Protein 5AP8 (pdb70)

Solvent-accessible surface area: 23012 Å² total; per-residue (Å²): 74,48,8,31,3,25,40,215,8,128,31,3,51,87,72,200,55,10,95,95,16,210,72,4,78,6,0,0,14,6,46,71,12,168,85,0,0,8,48,70,3,9,81,42,0,107,180,72,0,0,0,10,20,27,53,46,111,99,101,22,52,91,88,66,5,129,130,33,182,32,82,40,34,44,25,1,9,0,56,0,2,0,76,13,31,127,36,84,32,54,41,36,15,17,2,0,13,3,0,0,0,10,4,0,0,55,15,39,119,75,0,76,65,10,1,89,30,7,110,23,0,67,45,0,14,88,68,4,101,134,39,0,63,29,0,53,72,81,61,35,125,78,0,88,67,52,11,68,79,72,145,84,64,8,30,0,11,22,161,72,207,49,12,0,50,20,0,46,147,73,196,37,10,104,57,18,182,80,9,67,5,0,0,14,8,90,93,12,172,60,2,0,0,39,113,1,61,77,32,1,152,161,72,0,0,0,10,10,37,94,138,55,104,72,88,8,146,130,26,179,31,82,39,26,46,25,1,0,0,41,0,3,0,26,8,44,73,37,68,10,70,105,34,6,6,0,0,13,0,0,0,0,2,0,0,1,59,24,26,135,44,0,72,134,13,3,103,66,19,187,29,0,88,37,0,15,115,69,1,92,146,14,0,65,28,0,56,77,72,56,32,139,65,0,80,66,38,11,93,116,30,32,48,145,60,12,24,72,80,107,9,32,0,28,105,76,102,62,6,41,183,92,191,52,8,113,90,19,207,90,2,66,8,0,0,10,6,57,83,8,140,65,1,1,1,42,118,1,72,72,34,0,176,145,59,0,0,0,6,24,28,42,64,80,146,107,27,19,79,62,62,8,56,154,29,154,29,83,37,23,46,24,1,0,1,23,0,3,9,94,140,54,120,20,25,2,72,58,14,34,20,12,0,12,2,0,0,0,9,0,0,5,54,62,37,118,80,0,69,120,13,1,104,55,35,192,65,0,90,38,0,14,110,68,1,78,131,20,0,72,30,0,60,62,74,55,27,108,59,0,85,88,40,14,121,90,34,38,43,127,42,15,19,67

Structure (mmCIF, N/CA/C/O backbone):
data_5AP8
#
_entry.id   5AP8
#
_cell.length_a   49.590
_cell.length_b   62.486
_cell.length_c   196.640
_cell.angle_alpha   90.00
_cell.angle_beta   90.00
_cell.angle_gamma   90.00
#
_symmetry.space_group_name_H-M   'P 21 21 21'
#
loop_
_entity.id
_entity.type
_entity.pdbx_description
1 polymer TSR3
2 water water
#
loop_
_atom_site.group_PDB
_atom_site.id
_atom_site.type_symbol
_atom_site.label_atom_id
_atom_site.label_alt_id
_atom_site.label_comp_id
_atom_site.label_asym_id
_atom_site.label_entity_id
_atom_site.label_seq_id
_atom_site.pdbx_PDB_ins_code
_atom_site.Cartn_x
_atom_site.Cartn_y
_atom_site.Cartn_z
_atom_site.occupancy
_atom_site.B_iso_or_equiv
_atom_site.auth_seq_id
_atom_site.auth_comp_id
_atom_site.auth_asym_id
_atom_site.auth_atom_id
_atom_site.pdbx_PDB_model_num
ATOM 1 N N . MET A 1 1 ? 32.414 1.897 -5.706 1.00 87.35 1 MET A N 1
ATOM 2 C CA . MET A 1 1 ? 32.589 1.214 -4.430 1.00 85.64 1 MET A CA 1
ATOM 3 C C . MET A 1 1 ? 33.074 -0.208 -4.662 1.00 84.30 1 MET A C 1
ATOM 4 O O . MET A 1 1 ? 33.100 -0.682 -5.798 1.00 86.39 1 MET A O 1
ATOM 9 N N . LYS A 1 2 ? 33.458 -0.886 -3.586 1.00 81.52 2 LYS A N 1
ATOM 10 C CA . LYS A 1 2 ? 33.890 -2.274 -3.681 1.00 79.01 2 LYS A CA 1
ATOM 11 C C . LYS A 1 2 ? 32.680 -3.198 -3.794 1.00 74.78 2 LYS A C 1
ATOM 12 O O . LYS A 1 2 ? 31.660 -2.978 -3.141 1.00 74.11 2 LYS A O 1
ATOM 14 N N . VAL A 1 3 ? 32.789 -4.222 -4.637 1.00 72.25 3 VAL A N 1
ATOM 15 C CA . VAL A 1 3 ? 31.698 -5.178 -4.832 1.00 70.10 3 VAL A CA 1
ATOM 16 C C . VAL A 1 3 ? 32.193 -6.616 -4.682 1.00 69.78 3 VAL A C 1
ATOM 17 O O . VAL A 1 3 ? 33.193 -7.003 -5.282 1.00 69.97 3 VAL A O 1
ATOM 21 N N . TYR A 1 4 ? 31.494 -7.400 -3.869 1.00 69.81 4 TYR A N 1
ATOM 22 C CA . TYR A 1 4 ? 31.876 -8.787 -3.626 1.00 69.89 4 TYR A CA 1
ATOM 23 C C . TYR A 1 4 ? 30.784 -9.738 -4.083 1.00 69.19 4 TYR A C 1
ATOM 24 O O . TYR A 1 4 ? 29.606 -9.379 -4.092 1.00 67.35 4 TYR A O 1
ATOM 33 N N . ILE A 1 5 ? 31.180 -10.952 -4.456 1.00 70.25 5 ILE A N 1
ATOM 34 C CA . ILE A 1 5 ? 30.236 -11.943 -4.954 1.00 70.32 5 ILE A CA 1
ATOM 35 C C . ILE A 1 5 ? 30.455 -13.305 -4.310 1.00 71.63 5 ILE A C 1
ATOM 36 O O . ILE A 1 5 ? 31.565 -13.833 -4.312 1.00 70.51 5 ILE A O 1
ATOM 41 N N . ILE A 1 6 ? 29.386 -13.863 -3.754 1.00 74.20 6 ILE A N 1
ATOM 42 C CA . ILE A 1 6 ? 29.430 -15.200 -3.180 1.00 78.33 6 ILE A CA 1
ATOM 43 C C . ILE A 1 6 ? 28.817 -16.207 -4.148 1.00 85.35 6 ILE A C 1
ATOM 44 O O . ILE A 1 6 ? 27.674 -16.046 -4.577 1.00 84.78 6 ILE A O 1
ATOM 49 N N . ASP A 1 7 ? 29.587 -17.238 -4.492 1.00 93.55 7 ASP A N 1
ATOM 50 C CA . ASP A 1 7 ? 29.129 -18.278 -5.415 1.00 102.38 7 ASP A CA 1
ATOM 51 C C . ASP A 1 7 ? 29.375 -19.665 -4.822 1.00 108.60 7 ASP A C 1
ATOM 52 O O . ASP A 1 7 ? 30.418 -19.911 -4.217 1.00 108.88 7 ASP A O 1
ATOM 57 N N . TYR A 1 8 ? 28.415 -20.567 -5.004 1.00 115.12 8 TYR A N 1
ATOM 58 C CA . TYR A 1 8 ? 28.511 -21.915 -4.446 1.00 120.58 8 TYR A CA 1
ATOM 59 C C . TYR A 1 8 ? 29.699 -22.689 -5.016 1.00 122.52 8 TYR A C 1
ATOM 60 O O . TYR A 1 8 ? 30.050 -22.539 -6.187 1.00 126.50 8 TYR A O 1
ATOM 69 N N . GLY A 1 18 ? 27.927 -14.765 -12.557 1.00 107.83 18 GLY A N 1
ATOM 70 C CA . GLY A 1 18 ? 28.222 -13.349 -12.683 1.00 106.13 18 GLY A CA 1
ATOM 71 C C . GLY A 1 18 ? 29.636 -13.101 -13.171 1.00 106.12 18 GLY A C 1
ATOM 72 O O . GLY A 1 18 ? 30.470 -12.564 -12.439 1.00 105.45 18 GLY A O 1
ATOM 73 N N . LYS A 1 19 ? 29.908 -13.493 -14.412 1.00 105.67 19 LYS A N 1
ATOM 74 C CA . LYS A 1 19 ? 31.255 -13.382 -14.966 1.00 105.53 19 LYS A CA 1
ATOM 75 C C . LYS A 1 19 ? 31.587 -11.951 -15.376 1.00 103.57 19 LYS A C 1
ATOM 76 O O . LYS A 1 19 ? 32.750 -11.564 -15.403 1.00 104.00 19 LYS A O 1
ATOM 82 N N . LYS A 1 20 ? 30.556 -11.173 -15.684 1.00 101.21 20 LYS A N 1
ATOM 83 C CA . LYS A 1 20 ? 30.732 -9.846 -16.268 1.00 98.21 20 LYS A CA 1
ATOM 84 C C . LYS A 1 20 ? 31.494 -8.889 -15.354 1.00 94.53 20 LYS A C 1
ATOM 85 O O . LYS A 1 20 ? 32.577 -8.420 -15.706 1.00 95.39 20 LYS A O 1
ATOM 91 N N . LEU A 1 21 ? 30.928 -8.617 -14.181 1.00 91.03 21 LEU A N 1
ATOM 92 C CA . LEU A 1 21 ? 31.502 -7.660 -13.235 1.00 88.38 21 LEU A CA 1
ATOM 93 C C . LEU A 1 21 ? 32.909 -8.052 -12.779 1.00 90.67 21 LEU A C 1
ATOM 94 O O . LEU A 1 21 ? 33.734 -7.189 -12.475 1.00 90.17 21 LEU A O 1
ATOM 99 N N . VAL A 1 22 ? 33.176 -9.353 -12.735 1.00 93.04 22 VAL A N 1
ATOM 100 C CA . VAL A 1 22 ? 34.489 -9.856 -12.346 1.00 94.62 22 VAL A CA 1
ATOM 101 C C . VAL A 1 22 ? 35.514 -9.601 -13.445 1.00 97.43 22 VAL A C 1
ATOM 102 O O . VAL A 1 22 ? 36.653 -9.225 -13.171 1.00 96.40 22 VAL A O 1
ATOM 106 N N . LYS A 1 23 ? 35.103 -9.804 -14.691 1.00 100.04 23 LYS A N 1
ATOM 107 C CA . LYS A 1 23 ? 35.969 -9.538 -15.833 1.00 101.40 23 LYS A CA 1
ATOM 108 C C . LYS A 1 23 ? 36.248 -8.036 -15.988 1.00 99.95 23 LYS A C 1
ATOM 109 O O . LYS A 1 23 ? 37.340 -7.635 -16.395 1.00 98.62 23 LYS A O 1
ATOM 111 N N . LEU A 1 24 ? 35.256 -7.213 -15.657 1.00 99.05 24 LEU A N 1
ATOM 112 C CA . LEU A 1 24 ? 35.381 -5.762 -15.776 1.00 99.57 24 LEU A CA 1
ATOM 113 C C . LEU A 1 24 ? 35.936 -5.061 -14.551 1.00 100.87 24 LEU A C 1
ATOM 114 O O . LEU A 1 24 ? 35.672 -3.863 -14.385 1.00 100.07 24 LEU A O 1
ATOM 119 N N . LYS A 1 25 ? 36.643 -5.795 -13.685 1.00 103.23 25 LYS A N 1
ATOM 120 C CA . LYS A 1 25 ? 37.428 -5.187 -12.599 1.00 104.35 25 LYS A CA 1
ATOM 121 C C . LYS A 1 25 ? 36.535 -4.682 -11.461 1.00 99.63 25 LYS A C 1
ATOM 122 O O . LYS A 1 25 ? 37.051 -4.215 -10.441 1.00 100.78 25 LYS A O 1
ATOM 128 N N . ILE A 1 26 ? 35.211 -4.754 -11.634 1.00 95.47 26 ILE A N 1
ATOM 129 C CA . ILE A 1 26 ? 34.267 -4.128 -10.692 1.00 91.58 26 ILE A CA 1
ATOM 130 C C . ILE A 1 26 ? 33.969 -4.982 -9.446 1.00 87.87 26 ILE A C 1
ATOM 131 O O . ILE A 1 26 ? 33.664 -4.453 -8.373 1.00 85.93 26 ILE A O 1
ATOM 136 N N . ALA A 1 27 ? 34.055 -6.299 -9.585 1.00 86.19 27 ALA A N 1
ATOM 137 C CA . ALA A 1 27 ? 33.725 -7.180 -8.476 1.00 83.44 27 ALA A CA 1
ATOM 138 C C . ALA A 1 27 ? 34.717 -8.329 -8.337 1.00 81.97 27 ALA A C 1
ATOM 139 O O . ALA A 1 27 ? 35.423 -8.675 -9.286 1.00 81.11 27 ALA A O 1
ATOM 141 N N . GLU A 1 28 ? 34.762 -8.909 -7.142 1.00 81.72 28 GLU A N 1
ATOM 142 C CA . GLU A 1 28 ? 35.623 -10.051 -6.858 1.00 83.29 28 GLU A CA 1
ATOM 143 C C . GLU A 1 28 ? 34.848 -11.119 -6.096 1.00 81.34 28 GLU A C 1
ATOM 144 O O . GLU A 1 28 ? 33.792 -10.845 -5.525 1.00 78.33 28 GLU A O 1
ATOM 150 N N . PHE A 1 29 ? 35.374 -12.335 -6.080 1.00 82.95 29 PHE A N 1
ATOM 151 C CA . PHE A 1 29 ? 34.730 -13.413 -5.349 1.00 82.33 29 PHE A CA 1
ATOM 152 C C . PHE A 1 29 ? 35.132 -13.375 -3.880 1.00 78.58 29 PHE A C 1
ATOM 153 O O . PHE A 1 29 ? 36.186 -12.847 -3.522 1.00 77.27 29 PHE A O 1
ATOM 161 N N . THR A 1 30 ? 34.274 -13.924 -3.031 1.00 75.75 30 THR A N 1
ATOM 162 C CA . THR A 1 30 ? 34.550 -13.981 -1.606 1.00 74.20 30 THR A CA 1
ATOM 163 C C . THR A 1 30 ? 33.838 -15.176 -0.991 1.00 73.42 30 THR A C 1
ATOM 164 O O . THR A 1 30 ? 32.881 -15.700 -1.560 1.00 73.76 30 THR A O 1
ATOM 168 N N . ARG A 1 31 ? 34.322 -15.616 0.164 1.00 72.74 31 ARG A N 1
ATOM 169 C CA . ARG A 1 31 ? 33.651 -16.660 0.923 1.00 72.57 31 ARG A CA 1
ATOM 170 C C . ARG A 1 31 ? 32.880 -16.023 2.071 1.00 71.20 31 ARG A C 1
ATOM 171 O O . ARG A 1 31 ? 31.871 -16.558 2.531 1.00 70.95 31 ARG A O 1
ATOM 179 N N . VAL A 1 32 ? 33.364 -14.871 2.526 1.00 69.95 32 VAL A N 1
ATOM 180 C CA . VAL A 1 32 ? 32.733 -14.160 3.630 1.00 67.21 32 VAL A CA 1
ATOM 181 C C . VAL A 1 32 ? 32.063 -12.888 3.125 1.00 65.51 32 VAL A C 1
ATOM 182 O O . VAL A 1 32 ? 32.672 -12.107 2.393 1.00 66.47 32 VAL A O 1
ATOM 186 N N . GLY A 1 33 ? 30.806 -12.688 3.507 1.00 64.02 33 GLY A N 1
ATOM 187 C CA . GLY A 1 33 ? 30.084 -11.486 3.132 1.00 63.35 33 GLY A CA 1
ATOM 188 C C . GLY A 1 33 ? 30.728 -10.244 3.715 1.00 62.50 33 GLY A C 1
ATOM 189 O O . GLY A 1 33 ? 31.263 -10.281 4.818 1.00 61.34 33 GLY A O 1
ATOM 190 N N . LYS A 1 34 ? 30.688 -9.146 2.965 1.00 64.40 34 LYS A N 1
ATOM 191 C CA . LYS A 1 34 ? 31.266 -7.879 3.407 1.00 63.72 34 LYS A CA 1
ATOM 192 C C . LYS A 1 34 ? 30.357 -6.714 3.035 1.00 59.70 34 LYS A C 1
ATOM 193 O O . LYS A 1 34 ? 29.827 -6.662 1.920 1.00 58.79 34 LYS A O 1
ATOM 199 N N . GLY A 1 35 ? 30.180 -5.779 3.965 1.00 58.24 35 GLY A N 1
ATOM 200 C CA . GLY A 1 35 ? 29.436 -4.560 3.694 1.00 57.50 35 GLY A CA 1
ATOM 201 C C . GLY A 1 35 ? 27.937 -4.749 3.764 1.00 54.72 35 GLY A C 1
ATOM 202 O O . GLY A 1 35 ? 27.431 -5.364 4.697 1.00 53.51 35 GLY A O 1
ATOM 203 N N . VAL A 1 36 ? 27.220 -4.208 2.784 1.00 54.46 36 VAL A N 1
ATOM 204 C CA . VAL A 1 36 ? 25.788 -4.459 2.686 1.00 53.42 36 VAL A CA 1
ATOM 205 C C . VAL A 1 36 ? 25.521 -5.678 1.801 1.00 54.28 36 VAL A C 1
ATOM 206 O O . VAL A 1 36 ? 25.958 -5.728 0.652 1.00 54.47 36 VAL A O 1
ATOM 210 N N . VAL A 1 37 ? 24.817 -6.661 2.356 1.00 54.62 37 VAL A N 1
ATOM 211 C CA . VAL A 1 37 ? 24.435 -7.872 1.634 1.00 54.52 37 VAL A CA 1
ATOM 212 C C . VAL A 1 37 ? 23.008 -7.749 1.111 1.00 56.00 37 VAL A C 1
ATOM 213 O O . VAL A 1 37 ? 22.064 -7.698 1.895 1.00 55.70 37 VAL A O 1
ATOM 217 N N . LEU A 1 38 ? 22.844 -7.697 -0.207 1.00 58.62 38 LEU A N 1
ATOM 218 C CA . LEU A 1 38 ? 21.502 -7.654 -0.780 1.00 60.30 38 LEU A CA 1
ATOM 219 C C . LEU A 1 38 ? 20.787 -8.984 -0.552 1.00 60.40 38 LEU A C 1
ATOM 220 O O . LEU A 1 38 ? 21.196 -10.022 -1.064 1.00 59.95 38 LEU A O 1
ATOM 225 N N . ASP A 1 39 ? 19.715 -8.935 0.230 1.00 70.53 39 ASP A N 1
ATOM 226 C CA . ASP A 1 39 ? 19.014 -10.131 0.665 1.00 71.22 39 ASP A CA 1
ATOM 227 C C . ASP A 1 39 ? 17.508 -9.937 0.526 1.00 71.34 39 ASP A C 1
ATOM 228 O O . ASP A 1 39 ? 16.918 -9.135 1.244 1.00 70.77 39 ASP A O 1
ATOM 233 N N . PRO A 1 40 ? 16.880 -10.682 -0.397 1.00 72.32 40 PRO A N 1
ATOM 234 C CA . PRO A 1 40 ? 15.428 -10.607 -0.593 1.00 74.12 40 PRO A CA 1
ATOM 235 C C . PRO A 1 40 ? 14.655 -11.078 0.634 1.00 76.52 40 PRO A C 1
ATOM 236 O O . PRO A 1 40 ? 13.485 -10.735 0.793 1.00 76.38 40 PRO A O 1
ATOM 240 N N . PHE A 1 41 ? 15.315 -11.850 1.492 1.00 78.50 41 PHE A N 1
ATOM 241 C CA . PHE A 1 41 ? 14.682 -12.394 2.691 1.00 80.75 41 PHE A CA 1
ATOM 242 C C . PHE A 1 41 ? 14.892 -11.494 3.909 1.00 81.25 41 PHE A C 1
ATOM 243 O O . PHE A 1 41 ? 14.384 -11.775 4.994 1.00 83.72 41 PHE A O 1
ATOM 251 N N . ALA A 1 42 ? 15.648 -10.418 3.725 1.00 79.64 42 ALA A N 1
ATOM 252 C CA . ALA A 1 42 ? 15.942 -9.492 4.811 1.00 79.33 42 ALA A CA 1
ATOM 253 C C . ALA A 1 42 ? 14.718 -8.661 5.165 1.00 79.30 42 ALA A C 1
ATOM 254 O O . ALA A 1 42 ? 13.967 -8.248 4.285 1.00 77.42 42 ALA A O 1
ATOM 256 N N . GLN A 1 43 ? 14.523 -8.414 6.455 1.00 81.48 43 GLN A N 1
ATOM 257 C CA . GLN A 1 43 ? 13.399 -7.603 6.911 1.00 84.35 43 GLN A CA 1
ATOM 258 C C . GLN A 1 43 ? 13.689 -6.115 6.757 1.00 80.65 43 GLN A C 1
ATOM 259 O O . GLN A 1 43 ? 12.787 -5.323 6.504 1.00 80.24 43 GLN A O 1
ATOM 265 N N . ILE A 1 44 ? 14.952 -5.740 6.910 1.00 78.41 44 ILE A N 1
ATOM 266 C CA . ILE A 1 44 ? 15.350 -4.344 6.780 1.00 76.60 44 ILE A CA 1
ATOM 267 C C . ILE A 1 44 ? 15.524 -3.975 5.305 1.00 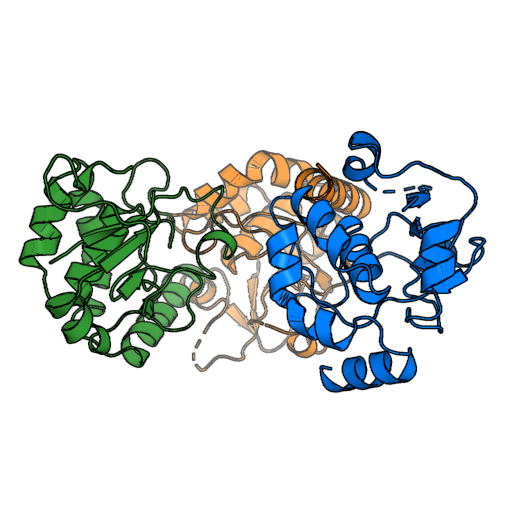75.70 44 ILE A C 1
ATOM 268 O O . ILE A 1 44 ? 16.200 -4.678 4.553 1.00 74.53 44 ILE A O 1
ATOM 273 N N . THR A 1 45 ? 14.897 -2.875 4.897 1.00 75.77 45 THR A N 1
ATOM 274 C CA . THR A 1 45 ? 14.955 -2.422 3.512 1.00 74.98 45 THR A CA 1
ATOM 275 C C . THR A 1 45 ? 16.079 -1.403 3.326 1.00 74.77 45 THR A C 1
ATOM 276 O O . THR A 1 45 ? 16.323 -0.575 4.201 1.00 73.98 45 THR A O 1
ATOM 280 N N . LEU A 1 46 ? 16.771 -1.489 2.192 1.00 75.75 46 LEU A N 1
ATOM 281 C CA . LEU A 1 46 ? 17.874 -0.588 1.878 1.00 76.52 46 LEU A CA 1
ATOM 282 C C . LEU A 1 46 ? 17.434 0.876 1.920 1.00 77.92 46 LEU A C 1
ATOM 283 O O . LEU A 1 46 ? 16.359 1.218 1.431 1.00 76.89 46 LEU A O 1
ATOM 288 N N . SER A 1 47 ? 18.266 1.733 2.506 1.00 80.51 47 SER A N 1
ATOM 289 C CA . SER A 1 47 ? 17.933 3.151 2.642 1.00 84.03 47 SER A CA 1
ATOM 290 C C . SER A 1 47 ? 19.176 4.034 2.685 1.00 87.54 47 SER A C 1
ATOM 291 O O . SER A 1 47 ? 20.263 3.608 2.297 1.00 87.62 47 SER A O 1
ATOM 294 N N . ASN A 1 48 ? 19.013 5.266 3.159 1.00 91.40 48 ASN A N 1
ATOM 295 C CA . ASN A 1 48 ? 20.126 6.209 3.214 1.00 95.19 48 ASN A CA 1
ATOM 296 C C . ASN A 1 48 ? 20.976 6.050 4.469 1.00 95.88 48 ASN A C 1
ATOM 297 O O . ASN A 1 48 ? 21.842 6.877 4.749 1.00 97.53 48 ASN A O 1
ATOM 302 N N . LYS A 1 49 ? 20.720 4.991 5.228 1.00 93.58 49 LYS A N 1
ATOM 303 C CA . LYS A 1 49 ? 21.505 4.709 6.422 1.00 90.08 49 LYS A CA 1
ATOM 304 C C . LYS A 1 49 ? 22.559 3.649 6.121 1.00 86.04 49 LYS A C 1
ATOM 305 O O . LYS A 1 49 ? 23.496 3.443 6.899 1.00 85.53 49 LYS A O 1
ATOM 307 N N . ASP A 1 50 ? 22.393 2.979 4.983 1.00 82.85 50 ASP A N 1
ATOM 308 C CA . ASP A 1 50 ? 23.348 1.973 4.534 1.00 81.64 50 ASP A CA 1
ATOM 309 C C . ASP A 1 50 ? 24.379 2.642 3.634 1.00 81.52 50 ASP A C 1
ATOM 310 O O . ASP A 1 50 ? 25.285 1.995 3.108 1.00 80.21 50 ASP A O 1
ATOM 315 N N . LYS A 1 51 ? 24.229 3.953 3.483 1.00 82.74 51 LYS A N 1
ATOM 316 C CA . LYS A 1 51 ? 25.055 4.756 2.590 1.00 83.01 51 LYS A CA 1
ATOM 317 C C . LYS A 1 51 ? 26.550 4.697 2.912 1.00 83.66 51 LYS A C 1
ATOM 318 O O . LYS A 1 51 ? 27.365 4.445 2.030 1.00 82.26 51 LYS A O 1
ATOM 320 N N . ASP A 1 52 ? 26.913 4.925 4.170 1.00 87.21 52 ASP A N 1
ATOM 321 C CA . ASP A 1 52 ? 28.326 4.961 4.546 1.00 89.60 52 ASP A CA 1
ATOM 322 C C . ASP A 1 52 ? 28.956 3.574 4.636 1.00 84.20 52 ASP A C 1
ATOM 323 O O . ASP A 1 52 ? 30.162 3.424 4.423 1.00 83.81 52 ASP A O 1
ATOM 328 N N . ILE A 1 53 ? 28.148 2.568 4.958 1.00 79.96 53 ILE A N 1
ATOM 329 C CA . ILE A 1 53 ? 28.618 1.185 4.939 1.00 77.55 53 ILE A CA 1
ATOM 330 C C . ILE A 1 53 ? 28.981 0.789 3.504 1.00 74.80 53 ILE A C 1
ATOM 331 O O . ILE A 1 53 ? 30.007 0.149 3.263 1.00 73.94 53 ILE A O 1
ATOM 336 N N . VAL A 1 54 ? 28.142 1.195 2.554 1.00 73.47 54 VAL A N 1
ATOM 337 C CA . VAL A 1 54 ? 28.396 0.921 1.144 1.00 73.52 54 VAL A CA 1
ATOM 338 C C . VAL A 1 54 ? 29.672 1.613 0.654 1.00 75.37 54 VAL A C 1
ATOM 339 O O . VAL A 1 54 ? 30.475 0.998 -0.054 1.00 74.80 54 VAL A O 1
ATOM 343 N N . ARG A 1 55 ? 29.867 2.873 1.047 1.00 80.13 55 ARG A N 1
ATOM 344 C CA . ARG A 1 55 ? 31.045 3.642 0.625 1.00 85.50 55 ARG A CA 1
ATOM 345 C C . ARG A 1 55 ? 32.359 3.109 1.180 1.00 85.19 55 ARG A C 1
ATOM 346 O O . ARG A 1 55 ? 33.376 3.099 0.487 1.00 85.25 55 ARG A O 1
ATOM 354 N N . ARG A 1 56 ? 32.342 2.690 2.440 1.00 84.11 56 ARG A N 1
ATOM 355 C CA . ARG A 1 56 ? 33.573 2.340 3.130 1.00 82.97 56 ARG A CA 1
ATOM 356 C C . ARG A 1 56 ? 33.888 0.858 3.009 1.00 78.20 56 ARG A C 1
ATOM 357 O O . ARG A 1 56 ? 35.045 0.477 2.839 1.00 77.64 56 ARG A O 1
ATOM 365 N N . ILE A 1 57 ? 32.861 0.022 3.106 1.00 74.56 57 ILE A N 1
ATOM 366 C CA . ILE A 1 57 ? 33.070 -1.420 3.067 1.00 72.69 57 ILE A CA 1
ATOM 367 C C . ILE A 1 57 ? 32.667 -2.015 1.720 1.00 69.05 57 ILE A C 1
ATOM 368 O O . ILE A 1 57 ? 33.448 -2.725 1.086 1.00 69.37 57 ILE A O 1
ATOM 373 N N . GLY A 1 58 ? 31.444 -1.736 1.289 1.00 66.94 58 GLY A N 1
ATOM 374 C CA . GLY A 1 58 ? 31.009 -2.163 -0.025 1.00 65.99 58 GLY A CA 1
ATOM 375 C C . GLY A 1 58 ? 29.697 -2.918 -0.073 1.00 65.14 58 GLY A C 1
ATOM 376 O O . GLY A 1 58 ? 28.833 -2.763 0.793 1.00 64.37 58 GLY A O 1
ATOM 377 N N . ILE A 1 59 ? 29.568 -3.745 -1.105 1.00 64.55 59 ILE A N 1
ATOM 378 C CA . ILE A 1 59 ? 28.334 -4.455 -1.410 1.00 63.76 59 ILE A CA 1
ATOM 379 C C . ILE A 1 59 ? 28.612 -5.916 -1.740 1.00 62.89 59 ILE A C 1
ATOM 380 O O . ILE A 1 59 ? 29.475 -6.213 -2.565 1.00 61.75 59 ILE A O 1
ATOM 385 N N . THR A 1 60 ? 27.877 -6.823 -1.103 1.00 62.84 60 THR A N 1
ATOM 386 C CA . THR A 1 60 ? 28.034 -8.248 -1.357 1.00 62.40 60 THR A CA 1
ATOM 387 C C . THR A 1 60 ? 26.822 -8.818 -2.091 1.00 63.31 60 THR A C 1
ATOM 388 O O . THR A 1 60 ? 25.680 -8.602 -1.688 1.00 62.13 60 THR A O 1
ATOM 392 N N . ILE A 1 61 ? 27.091 -9.542 -3.175 1.00 65.68 61 ILE A N 1
ATOM 393 C CA . ILE A 1 61 ? 26.055 -10.163 -4.001 1.00 68.07 61 ILE A CA 1
ATOM 394 C C . ILE A 1 61 ? 26.089 -11.680 -3.923 1.00 69.51 61 ILE A C 1
ATOM 395 O O . ILE A 1 61 ? 27.148 -12.292 -4.045 1.00 68.49 61 ILE A O 1
ATOM 400 N N . VAL A 1 62 ? 24.928 -12.286 -3.705 1.00 72.58 62 VAL A N 1
ATOM 401 C CA . VAL A 1 62 ? 24.804 -13.733 -3.794 1.00 75.54 62 VAL A CA 1
ATOM 402 C C . VAL A 1 62 ? 24.260 -14.091 -5.179 1.00 78.40 62 VAL A C 1
ATOM 403 O O . VAL A 1 62 ? 23.133 -13.731 -5.528 1.00 77.93 62 VAL A O 1
ATOM 407 N N . ASP A 1 63 ? 25.072 -14.779 -5.977 1.00 81.66 63 ASP A N 1
ATOM 408 C CA . ASP A 1 63 ? 24.700 -15.053 -7.363 1.00 86.44 63 ASP A CA 1
ATOM 409 C C . ASP A 1 63 ? 23.625 -16.127 -7.441 1.00 89.37 63 ASP A C 1
ATOM 410 O O . ASP A 1 63 ? 23.908 -17.316 -7.295 1.00 91.32 63 ASP A O 1
ATOM 415 N N . THR A 1 64 ? 22.390 -15.696 -7.679 1.00 90.49 64 THR A N 1
ATOM 416 C CA . THR A 1 64 ? 21.254 -16.605 -7.692 1.00 93.51 64 THR A CA 1
ATOM 417 C C . THR A 1 64 ? 20.036 -15.980 -8.362 1.00 96.34 64 THR A C 1
ATOM 418 O O . THR A 1 64 ? 20.048 -14.807 -8.740 1.00 96.17 64 THR A O 1
ATOM 422 N N . SER A 1 65 ? 18.984 -16.779 -8.499 1.00 99.46 65 SER A N 1
ATOM 423 C CA . SER A 1 65 ? 17.750 -16.343 -9.139 1.00 98.71 65 SER A CA 1
ATOM 424 C C . SER A 1 65 ? 16.667 -16.073 -8.099 1.00 97.37 65 SER A C 1
ATOM 425 O O . SER A 1 65 ? 16.679 -16.646 -7.013 1.00 99.10 65 SER A O 1
ATOM 428 N N . TRP A 1 66 ? 15.730 -15.196 -8.441 1.00 94.21 66 TRP A N 1
ATOM 429 C CA . TRP A 1 66 ? 14.635 -14.851 -7.542 1.00 92.13 66 TRP A CA 1
ATOM 430 C C . TRP A 1 66 ? 13.687 -16.032 -7.320 1.00 95.90 66 TRP A C 1
ATOM 431 O O . TRP A 1 66 ? 13.103 -16.170 -6.244 1.00 96.83 66 TRP A O 1
ATOM 442 N N . ASN A 1 67 ? 13.545 -16.883 -8.334 1.00 98.75 67 ASN A N 1
ATOM 443 C CA . ASN A 1 67 ? 12.587 -17.985 -8.280 1.00 102.03 67 ASN A CA 1
ATOM 444 C C . ASN A 1 67 ? 13.051 -19.212 -7.503 1.00 103.18 67 ASN A C 1
ATOM 445 O O . ASN A 1 67 ? 12.272 -19.809 -6.764 1.00 103.37 67 ASN A O 1
ATOM 450 N N . ASN A 1 68 ? 14.307 -19.604 -7.674 1.00 103.40 68 ASN A N 1
ATOM 451 C CA . ASN A 1 68 ? 14.758 -20.856 -7.082 1.00 104.21 68 ASN A CA 1
ATOM 452 C C . ASN A 1 68 ? 15.690 -20.670 -5.885 1.00 102.65 68 ASN A C 1
ATOM 453 O O . ASN A 1 68 ? 16.281 -21.639 -5.398 1.00 103.01 68 ASN A O 1
ATOM 458 N N . THR A 1 69 ? 15.807 -19.438 -5.400 1.00 100.81 69 THR A N 1
ATOM 459 C CA . THR A 1 69 ? 16.591 -19.186 -4.196 1.00 97.94 69 THR A CA 1
ATOM 460 C C . THR A 1 69 ? 15.769 -19.534 -2.961 1.00 96.59 69 THR A C 1
ATOM 461 O O . THR A 1 69 ? 14.540 -19.642 -3.025 1.00 95.74 69 THR A O 1
ATOM 465 N N . SER A 1 70 ? 16.459 -19.730 -1.843 1.00 95.68 70 SER A N 1
ATOM 466 C CA . SER A 1 70 ? 15.816 -19.954 -0.555 1.00 95.91 70 SER A CA 1
ATOM 467 C C . SER A 1 70 ? 16.588 -19.171 0.494 1.00 94.99 70 SER A C 1
ATOM 468 O O . SER A 1 70 ? 17.662 -18.650 0.207 1.00 93.51 70 SER A O 1
ATOM 471 N N . GLN A 1 71 ? 16.056 -19.086 1.707 1.00 95.87 71 GLN A N 1
ATOM 472 C CA . GLN A 1 71 ? 16.723 -18.306 2.741 1.00 95.72 71 GLN A CA 1
ATOM 473 C C . GLN A 1 71 ? 17.924 -19.056 3.306 1.00 94.78 71 GLN A C 1
ATOM 474 O O . GLN A 1 71 ? 18.729 -18.493 4.046 1.00 95.34 71 GLN A O 1
ATOM 480 N N . SER A 1 72 ? 18.053 -20.325 2.936 1.00 94.33 72 SER A N 1
ATOM 481 C CA . SER A 1 72 ? 19.156 -21.148 3.414 1.00 94.52 72 SER A CA 1
ATOM 482 C C . SER A 1 72 ? 20.496 -20.678 2.848 1.00 92.96 72 SER A C 1
ATOM 483 O O . SER A 1 72 ? 21.535 -20.827 3.491 1.00 93.39 72 SER A O 1
ATOM 486 N N . GLU A 1 73 ? 20.476 -20.111 1.647 1.00 92.56 73 GLU A N 1
ATOM 487 C CA . GLU A 1 73 ? 21.712 -19.652 1.025 1.00 91.45 73 GLU A CA 1
ATOM 488 C C . GLU A 1 73 ? 22.022 -18.188 1.360 1.00 86.44 73 GLU A C 1
ATOM 489 O O . GLU A 1 73 ? 23.088 -17.679 1.015 1.00 85.34 73 GLU A O 1
ATOM 495 N N . PHE A 1 74 ? 21.097 -17.522 2.044 1.00 83.80 74 PHE A N 1
ATOM 496 C CA . PHE A 1 74 ? 21.312 -16.146 2.490 1.00 82.64 74 PHE A CA 1
ATOM 497 C C . PHE A 1 74 ? 21.479 -16.048 4.007 1.00 85.64 74 PHE A C 1
ATOM 498 O O . PHE A 1 74 ? 21.932 -15.033 4.524 1.00 86.95 74 PHE A O 1
ATOM 506 N N . LYS A 1 75 ? 21.118 -17.115 4.709 1.00 88.42 75 LYS A N 1
ATOM 507 C CA . LYS A 1 75 ? 20.890 -17.053 6.149 1.00 91.91 75 LYS A CA 1
ATOM 508 C C . LYS A 1 75 ? 22.103 -16.610 6.976 1.00 91.13 75 LYS A C 1
ATOM 509 O O . LYS A 1 75 ? 22.013 -15.642 7.738 1.00 91.91 75 LYS A O 1
ATOM 515 N N . ASN A 1 76 ? 23.224 -17.312 6.836 1.00 89.73 76 ASN A N 1
ATOM 516 C CA . ASN A 1 76 ? 24.392 -17.041 7.670 1.00 87.80 76 ASN A CA 1
ATOM 517 C C . ASN A 1 76 ? 25.497 -16.270 6.955 1.00 83.86 76 ASN A C 1
ATOM 518 O O . ASN A 1 76 ? 26.679 -16.470 7.241 1.00 83.75 76 ASN A O 1
ATOM 523 N N . ILE A 1 77 ? 25.117 -15.391 6.031 1.00 80.01 77 ILE A N 1
ATOM 524 C CA . ILE A 1 77 ? 26.093 -14.536 5.366 1.00 76.39 77 ILE A CA 1
ATOM 525 C C . ILE A 1 77 ? 26.440 -13.356 6.267 1.00 72.50 77 ILE A C 1
ATOM 526 O O . ILE A 1 77 ? 25.556 -12.670 6.772 1.00 70.82 77 ILE A O 1
ATOM 531 N N . ARG A 1 78 ? 27.733 -13.132 6.468 1.00 71.36 78 ARG A N 1
ATOM 532 C CA . ARG A 1 78 ? 28.207 -12.048 7.320 1.00 71.32 78 ARG A CA 1
ATOM 533 C C . ARG A 1 78 ? 27.960 -10.685 6.679 1.00 67.86 78 ARG A C 1
ATOM 534 O O . ARG A 1 78 ? 28.129 -10.521 5.474 1.00 65.48 78 ARG A O 1
ATOM 542 N N . GLY A 1 79 ? 27.559 -9.710 7.488 1.00 66.61 79 GLY A N 1
ATOM 543 C CA . GLY A 1 79 ? 27.328 -8.364 6.995 1.00 64.97 79 GLY A CA 1
ATOM 544 C C . GLY A 1 79 ? 25.926 -7.850 7.261 1.00 64.64 79 GLY A C 1
ATOM 545 O O . GLY A 1 79 ? 25.124 -8.516 7.915 1.00 65.20 79 GLY A O 1
ATOM 546 N N . GLU A 1 80 ? 25.631 -6.659 6.746 1.00 64.93 80 GLU A N 1
ATOM 547 C CA . GLU A 1 80 ? 24.330 -6.028 6.944 1.00 65.81 80 GLU A CA 1
ATOM 548 C C . GLU A 1 80 ? 23.356 -6.433 5.845 1.00 65.46 80 GLU A C 1
ATOM 549 O O . GLU A 1 80 ? 23.547 -6.089 4.680 1.00 64.48 80 GLU A O 1
ATOM 555 N N . HIS A 1 81 ? 22.307 -7.156 6.223 1.00 66.00 81 HIS A N 1
ATOM 556 C CA . HIS A 1 81 ? 21.335 -7.668 5.265 1.00 66.14 81 HIS A CA 1
ATOM 557 C C . HIS A 1 81 ? 20.249 -6.653 4.911 1.00 66.21 81 HIS A C 1
ATOM 558 O O . HIS A 1 81 ? 19.512 -6.194 5.783 1.00 67.30 81 HIS A O 1
ATOM 565 N N . ARG A 1 82 ? 20.152 -6.322 3.624 1.00 65.94 82 ARG A N 1
ATOM 566 C CA . ARG A 1 82 ? 19.166 -5.360 3.134 1.00 66.06 82 ARG A CA 1
ATOM 567 C C . ARG A 1 82 ? 18.414 -5.895 1.917 1.00 65.52 82 ARG A C 1
ATOM 568 O O . ARG A 1 82 ? 19.008 -6.501 1.024 1.00 63.84 82 ARG A O 1
ATOM 576 N N . ARG A 1 83 ? 17.106 -5.670 1.878 1.00 63.89 83 ARG A N 1
ATOM 577 C CA . ARG A 1 83 ? 16.327 -6.026 0.701 1.00 63.78 83 ARG A CA 1
ATOM 578 C C . ARG A 1 83 ? 16.144 -4.802 -0.186 1.00 63.68 83 ARG A C 1
ATOM 579 O O . ARG A 1 83 ? 16.231 -3.666 0.277 1.00 62.24 83 ARG A O 1
ATOM 587 N N . ILE A 1 84 ? 15.897 -5.038 -1.467 1.00 65.27 84 ILE A N 1
ATOM 588 C CA . ILE A 1 84 ? 15.674 -3.951 -2.408 1.00 66.36 84 ILE A CA 1
ATOM 589 C C . ILE A 1 84 ? 14.175 -3.765 -2.622 1.00 68.19 84 ILE A C 1
ATOM 590 O O . ILE A 1 84 ? 13.455 -4.739 -2.838 1.00 67.27 84 ILE A O 1
ATOM 595 N N . PRO A 1 85 ? 13.696 -2.512 -2.536 1.00 70.75 85 PRO A N 1
ATOM 596 C CA . PRO A 1 85 ? 12.277 -2.202 -2.765 1.00 72.68 85 PRO A CA 1
ATOM 597 C C . PRO A 1 85 ? 11.839 -2.568 -4.183 1.00 73.54 85 PRO A C 1
ATOM 598 O O . PRO A 1 85 ? 12.698 -2.859 -5.010 1.00 74.57 85 PRO A O 1
ATOM 602 N N . ILE A 1 86 ? 10.534 -2.544 -4.448 1.00 72.41 86 ILE A N 1
ATOM 603 C CA . ILE A 1 86 ? 9.991 -2.971 -5.738 1.00 71.34 86 ILE A CA 1
ATOM 604 C C . ILE A 1 86 ? 10.610 -2.227 -6.923 1.00 72.05 86 ILE A C 1
ATOM 605 O O . ILE A 1 86 ? 10.660 -0.999 -6.956 1.00 72.34 86 ILE A O 1
ATOM 610 N N . LEU A 1 87 ? 11.103 -3.002 -7.883 1.00 73.40 87 LEU A N 1
ATOM 611 C CA . LEU A 1 87 ? 11.671 -2.474 -9.116 1.00 73.52 87 LEU A CA 1
ATOM 612 C C . LEU A 1 87 ? 11.418 -3.469 -10.245 1.00 73.53 87 LEU A C 1
ATOM 613 O O . LEU A 1 87 ? 11.079 -4.628 -9.997 1.00 71.28 87 LEU A O 1
ATOM 618 N N . PHE A 1 88 ? 11.580 -3.020 -11.484 1.00 74.99 88 PHE A N 1
ATOM 619 C CA . PHE A 1 88 ? 11.244 -3.853 -12.632 1.00 76.20 88 PHE A CA 1
ATOM 620 C C . PHE A 1 88 ? 12.454 -4.092 -13.524 1.00 76.16 88 PHE A C 1
ATOM 621 O O . PHE A 1 88 ? 13.157 -3.155 -13.893 1.00 75.39 88 PHE A O 1
ATOM 629 N N . ALA A 1 89 ? 12.697 -5.358 -13.848 1.00 75.64 89 ALA A N 1
ATOM 630 C CA . ALA A 1 89 ? 13.839 -5.731 -14.676 1.00 76.23 89 ALA A CA 1
ATOM 631 C C . ALA A 1 89 ? 13.788 -5.040 -16.039 1.00 77.31 89 ALA A C 1
ATOM 632 O O . ALA A 1 89 ? 12.741 -4.987 -16.681 1.00 77.13 89 ALA A O 1
ATOM 634 N N . GLY A 1 90 ? 14.925 -4.501 -16.465 1.00 79.13 90 GLY A N 1
ATOM 635 C CA . GLY A 1 90 ? 15.015 -3.813 -17.739 1.00 81.03 90 GLY A CA 1
ATOM 636 C C . GLY A 1 90 ? 15.849 -4.586 -18.740 1.00 81.80 90 GLY A C 1
ATOM 637 O O . GLY A 1 90 ? 16.261 -4.048 -19.765 1.00 81.68 90 GLY A O 1
ATOM 638 N N . ASN A 1 91 ? 16.104 -5.855 -18.439 1.00 82.08 91 ASN A N 1
ATOM 639 C CA . ASN A 1 91 ? 16.867 -6.711 -19.337 1.00 82.81 91 ASN A CA 1
ATOM 640 C C . ASN A 1 91 ? 15.941 -7.382 -20.349 1.00 83.95 91 ASN A C 1
ATOM 641 O O . ASN A 1 91 ? 14.751 -7.538 -20.089 1.00 84.08 91 ASN A O 1
ATOM 646 N N . PRO A 1 92 ? 16.481 -7.777 -21.514 1.00 85.89 92 PRO A N 1
ATOM 647 C CA . PRO A 1 92 ? 15.635 -8.355 -22.567 1.00 87.74 92 PRO A CA 1
ATOM 648 C C . PRO A 1 92 ? 15.099 -9.756 -22.260 1.00 86.57 92 PRO A C 1
ATOM 649 O O . PRO A 1 92 ? 14.446 -10.349 -23.117 1.00 89.61 92 PRO A O 1
ATOM 653 N N . ILE A 1 93 ? 15.355 -10.276 -21.065 1.00 84.20 93 ILE A N 1
ATOM 654 C CA . ILE A 1 93 ? 14.883 -11.613 -20.715 1.00 83.02 93 ILE A CA 1
ATOM 655 C C . ILE A 1 93 ? 13.710 -11.572 -19.737 1.00 82.38 93 ILE A C 1
ATOM 656 O O . ILE A 1 93 ? 12.755 -12.342 -19.867 1.00 82.72 93 ILE A O 1
ATOM 661 N N . HIS A 1 94 ? 13.780 -10.669 -18.764 1.00 81.22 94 HIS A N 1
ATOM 662 C CA . HIS A 1 94 ? 12.742 -10.561 -17.745 1.00 80.43 94 HIS A CA 1
ATOM 663 C C . HIS A 1 94 ? 12.124 -9.170 -17.717 1.00 80.58 94 HIS A C 1
ATOM 664 O O . HIS A 1 94 ? 11.638 -8.727 -16.677 1.00 80.38 94 HIS A O 1
ATOM 671 N N . TYR A 1 95 ? 12.151 -8.493 -18.861 1.00 81.72 95 TYR A N 1
ATOM 672 C CA . TYR A 1 95 ? 11.652 -7.126 -18.980 1.00 81.38 95 TYR A CA 1
ATOM 673 C C . TYR A 1 95 ? 10.249 -6.971 -18.401 1.00 80.20 95 TYR A C 1
ATOM 674 O O . TYR A 1 95 ? 9.346 -7.735 -18.733 1.00 80.14 95 TYR A O 1
ATOM 683 N N . GLY A 1 96 ? 10.076 -5.987 -17.526 1.00 79.47 96 GLY A N 1
ATOM 684 C CA . GLY A 1 96 ? 8.770 -5.679 -16.972 1.00 78.74 96 GLY A CA 1
ATOM 685 C C . GLY A 1 96 ? 8.399 -6.407 -15.691 1.00 75.97 96 GLY A C 1
ATOM 686 O O . GLY A 1 96 ? 7.543 -5.938 -14.940 1.00 75.37 96 GLY A O 1
ATOM 687 N N . ILE A 1 97 ? 9.031 -7.550 -15.436 1.00 73.80 97 ILE A N 1
ATOM 688 C CA . ILE A 1 97 ? 8.695 -8.366 -14.269 1.00 72.12 97 ILE A CA 1
ATOM 689 C C . ILE A 1 97 ? 9.315 -7.810 -12.987 1.00 71.13 97 ILE A C 1
ATOM 690 O O . ILE A 1 97 ? 10.499 -7.475 -12.947 1.00 69.49 97 ILE A O 1
ATOM 695 N N . ALA A 1 98 ? 8.499 -7.721 -11.942 1.00 71.76 98 ALA A N 1
ATOM 696 C CA . ALA A 1 98 ? 8.909 -7.116 -10.679 1.00 71.70 98 ALA A CA 1
ATOM 697 C C . ALA A 1 98 ? 9.909 -7.974 -9.907 1.00 70.30 98 ALA A C 1
ATOM 698 O O . ALA A 1 98 ? 9.897 -9.201 -10.014 1.00 70.29 98 ALA A O 1
ATOM 700 N N . TYR A 1 99 ? 10.784 -7.308 -9.152 1.00 71.06 99 TYR A N 1
ATOM 701 C CA . TYR A 1 99 ? 11.726 -7.954 -8.231 1.00 71.35 99 TYR A CA 1
ATOM 702 C C . TYR A 1 99 ? 12.802 -8.810 -8.909 1.00 71.64 99 TYR A C 1
ATOM 703 O O . TYR A 1 99 ? 13.850 -9.072 -8.317 1.00 69.91 99 TYR A O 1
ATOM 712 N N . LYS A 1 100 ? 12.547 -9.239 -10.143 1.00 74.14 100 LYS A N 1
ATOM 713 C CA . LYS A 1 100 ? 13.437 -10.166 -10.840 1.00 74.93 100 LYS A CA 1
ATOM 714 C C . LYS A 1 100 ? 14.662 -9.482 -11.442 1.00 72.08 100 LYS A C 1
ATOM 715 O O . LYS A 1 100 ? 14.909 -9.587 -12.649 1.00 71.94 100 LYS A O 1
ATOM 721 N N . LEU A 1 101 ? 15.434 -8.799 -10.604 1.00 70.51 101 LEU A N 1
ATOM 722 C CA . LEU A 1 101 ? 16.592 -8.046 -11.069 1.00 69.15 101 LEU A CA 1
ATOM 723 C C 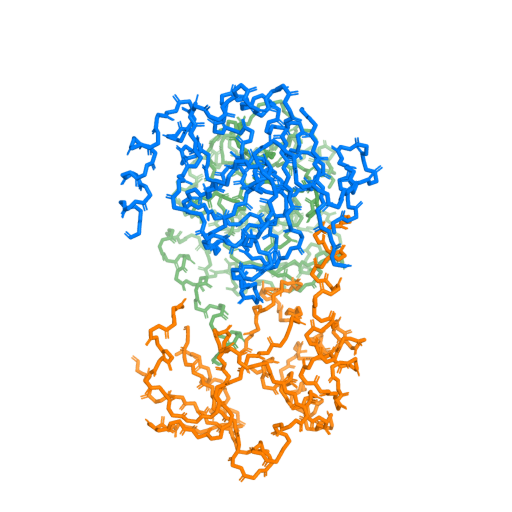. LEU A 1 101 ? 17.827 -8.931 -11.228 1.00 67.51 101 LEU A C 1
ATOM 724 O O . LEU A 1 101 ? 18.056 -9.842 -10.434 1.00 66.90 101 LEU A O 1
ATOM 729 N N . SER A 1 102 ? 18.623 -8.657 -12.257 1.00 67.31 102 SER A N 1
ATOM 730 C CA . SER A 1 102 ? 19.919 -9.309 -12.414 1.00 65.57 102 SER A CA 1
ATOM 731 C C . SER A 1 102 ? 20.910 -8.706 -11.425 1.00 66.32 102 SER A C 1
ATOM 732 O O . SER A 1 102 ? 20.572 -7.776 -10.700 1.00 65.63 102 SER A O 1
ATOM 735 N N . SER A 1 103 ? 22.135 -9.223 -11.407 1.00 67.94 103 SER A N 1
ATOM 736 C CA . SER A 1 103 ? 23.132 -8.768 -10.444 1.00 68.99 103 SER A CA 1
ATOM 737 C C . SER A 1 103 ? 23.542 -7.325 -10.709 1.00 69.65 103 SER A C 1
ATOM 738 O O . SER A 1 103 ? 23.722 -6.543 -9.777 1.00 68.22 103 SER A O 1
ATOM 741 N N . ILE A 1 104 ? 23.691 -6.969 -11.980 1.00 71.76 104 ILE A N 1
ATOM 742 C CA . ILE A 1 104 ? 24.136 -5.624 -12.315 1.00 73.36 104 ILE A CA 1
ATOM 743 C C . ILE A 1 104 ? 23.005 -4.615 -12.104 1.00 72.00 104 ILE A C 1
ATOM 744 O O . ILE A 1 104 ? 23.257 -3.453 -11.801 1.00 71.44 104 ILE A O 1
ATOM 749 N N . GLU A 1 105 ? 21.760 -5.066 -12.232 1.00 70.63 105 GLU A N 1
ATOM 750 C CA . GLU A 1 105 ? 20.611 -4.193 -12.017 1.00 69.74 105 GLU A CA 1
ATOM 751 C C . GLU A 1 105 ? 20.413 -3.897 -10.534 1.00 68.70 105 GLU A C 1
ATOM 752 O O . GLU A 1 105 ? 20.066 -2.777 -10.158 1.00 68.37 105 GLU A O 1
ATOM 758 N N . ALA A 1 106 ? 20.633 -4.905 -9.695 1.00 67.85 106 ALA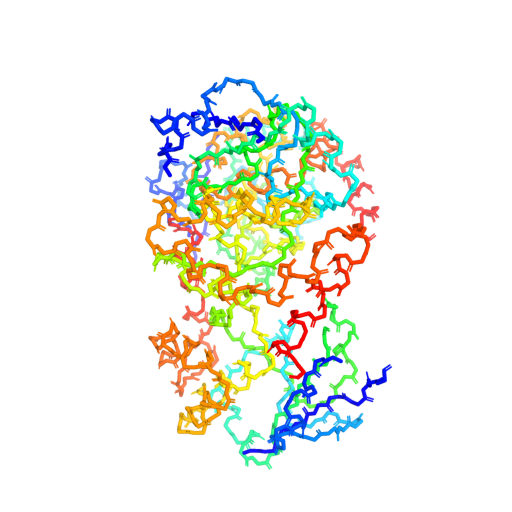 A N 1
ATOM 759 C CA . ALA A 1 106 ? 20.559 -4.725 -8.251 1.00 67.27 106 ALA A CA 1
ATOM 760 C C . ALA A 1 106 ? 21.658 -3.777 -7.783 1.00 68.42 106 ALA A C 1
ATOM 761 O O . ALA A 1 106 ? 21.466 -3.002 -6.853 1.00 68.16 106 ALA A O 1
ATOM 763 N N . LEU A 1 107 ? 22.810 -3.846 -8.439 1.00 70.15 107 LEU A N 1
ATOM 764 C CA . LEU A 1 107 ? 23.917 -2.944 -8.152 1.00 71.52 107 LEU A CA 1
ATOM 765 C C . LEU A 1 107 ? 23.581 -1.509 -8.539 1.00 71.77 107 LEU A C 1
ATOM 766 O O . LEU A 1 107 ? 23.818 -0.577 -7.768 1.00 71.52 107 LEU A O 1
ATOM 771 N N . ILE A 1 108 ? 23.039 -1.343 -9.743 1.00 71.72 108 ILE A N 1
ATOM 772 C CA . ILE A 1 108 ? 22.617 -0.036 -10.235 1.00 72.81 108 ILE A CA 1
ATOM 773 C C . ILE A 1 108 ? 21.575 0.567 -9.304 1.00 71.66 108 ILE A C 1
ATOM 774 O O . ILE A 1 108 ? 21.627 1.751 -8.972 1.00 71.20 108 ILE A O 1
ATOM 779 N N . ALA A 1 109 ? 20.630 -0.267 -8.888 1.00 71.41 109 ALA A N 1
ATOM 780 C CA . ALA A 1 109 ? 19.572 0.145 -7.976 1.00 71.42 109 ALA A CA 1
ATOM 781 C C . ALA A 1 109 ? 20.126 0.558 -6.616 1.00 70.06 109 ALA A C 1
ATOM 782 O O . ALA A 1 109 ? 19.722 1.577 -6.062 1.00 70.03 109 ALA A O 1
ATOM 784 N N . THR A 1 110 ? 21.045 -0.243 -6.084 1.00 68.35 110 THR A N 1
ATOM 785 C CA . THR A 1 110 ? 21.650 0.037 -4.789 1.00 68.43 110 THR A CA 1
ATOM 786 C C . THR A 1 110 ? 22.402 1.363 -4.824 1.00 71.70 110 THR A C 1
ATOM 787 O O . THR A 1 110 ? 22.200 2.221 -3.959 1.00 70.75 110 THR A O 1
ATOM 791 N N . LEU A 1 111 ? 23.254 1.530 -5.834 1.00 75.06 111 LEU A N 1
ATOM 792 C CA . LEU A 1 111 ? 24.028 2.759 -5.996 1.00 77.85 111 LEU A CA 1
ATOM 793 C C . LEU A 1 111 ? 23.129 3.987 -6.120 1.00 80.73 111 LEU A C 1
ATOM 794 O O . LEU A 1 111 ? 23.452 5.056 -5.609 1.00 81.62 111 LEU A O 1
ATOM 799 N N . TYR A 1 112 ? 21.997 3.824 -6.795 1.00 83.12 112 TYR A N 1
ATOM 800 C CA . TYR A 1 112 ? 21.035 4.906 -6.958 1.00 86.94 112 TYR A CA 1
ATOM 801 C C . TYR A 1 112 ? 20.449 5.333 -5.612 1.00 84.36 112 TYR A C 1
ATOM 802 O O . TYR A 1 112 ? 20.373 6.521 -5.305 1.00 83.15 112 TYR A O 1
ATOM 811 N N . ILE A 1 113 ? 20.044 4.351 -4.813 1.00 83.71 113 ILE A N 1
ATOM 812 C CA . ILE A 1 113 ? 19.373 4.602 -3.540 1.00 82.93 113 ILE A CA 1
ATOM 813 C C . ILE A 1 113 ? 20.314 5.195 -2.480 1.00 82.65 113 ILE A C 1
ATOM 814 O O . ILE A 1 113 ? 19.887 5.998 -1.647 1.00 82.47 113 ILE A O 1
ATOM 819 N N . VAL A 1 114 ? 21.593 4.827 -2.518 1.00 82.97 114 VAL A N 1
ATOM 820 C CA . VAL A 1 114 ? 22.552 5.362 -1.546 1.00 84.14 114 VAL A CA 1
ATOM 821 C C . VAL A 1 114 ? 23.104 6.721 -1.973 1.00 88.51 114 VAL A C 1
ATOM 822 O O . VAL A 1 114 ? 24.252 7.052 -1.678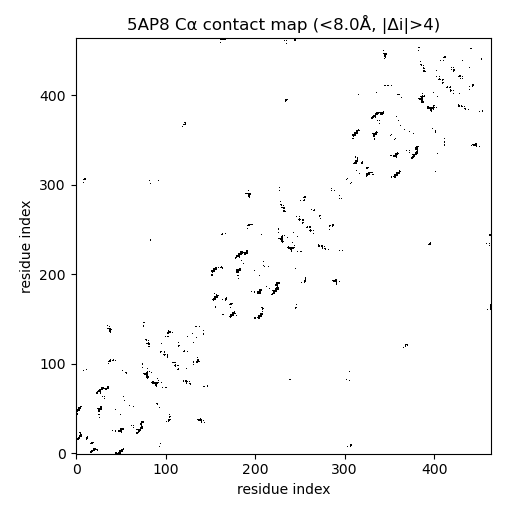 1.00 87.40 114 VAL A O 1
ATOM 826 N N . ASP A 1 115 ? 22.276 7.496 -2.666 1.00 94.61 115 ASP A N 1
ATOM 827 C CA . ASP A 1 115 ? 22.623 8.853 -3.075 1.00 100.25 115 ASP A CA 1
ATOM 828 C C . ASP A 1 115 ? 23.887 8.859 -3.926 1.00 101.60 115 ASP A C 1
ATOM 829 O O . ASP A 1 115 ? 24.697 9.781 -3.844 1.00 102.60 115 ASP A O 1
ATOM 834 N N . GLU A 1 116 ? 24.063 7.811 -4.721 1.00 101.47 116 GLU A N 1
ATOM 835 C CA . GLU A 1 116 ? 25.175 7.741 -5.658 1.00 102.20 116 GLU A CA 1
ATOM 836 C C . GLU A 1 116 ? 24.646 7.484 -7.063 1.00 100.45 116 GLU A C 1
ATOM 837 O O . GLU A 1 116 ? 25.148 6.613 -7.782 1.00 99.09 116 GLU A O 1
ATOM 843 N N . VAL A 1 117 ? 23.622 8.252 -7.437 1.00 100.45 117 VAL A N 1
ATOM 844 C CA . VAL A 1 117 ? 22.999 8.160 -8.754 1.00 102.24 117 VAL A CA 1
ATOM 845 C C . VAL A 1 117 ? 24.040 8.295 -9.862 1.00 105.12 117 VAL A C 1
ATOM 846 O O . VAL A 1 117 ? 23.965 7.622 -10.892 1.00 105.33 117 VAL A O 1
ATOM 850 N N . GLU A 1 118 ? 25.027 9.148 -9.617 1.00 108.09 118 GLU A N 1
ATOM 851 C CA . GLU A 1 118 ? 26.140 9.366 -10.534 1.00 111.44 118 GLU A CA 1
ATOM 852 C C . GLU A 1 118 ? 26.773 8.072 -11.059 1.00 107.14 118 GLU A C 1
ATOM 853 O O . GLU A 1 118 ? 26.999 7.930 -12.261 1.00 107.12 118 GLU A O 1
ATOM 859 N N . GLU A 1 119 ? 27.039 7.125 -10.164 1.00 103.72 119 GLU A N 1
ATOM 860 C CA . GLU A 1 119 ? 27.741 5.899 -10.530 1.00 101.06 119 GLU A CA 1
ATOM 861 C C . GLU A 1 119 ? 26.784 4.794 -10.954 1.00 98.37 119 GLU A C 1
ATOM 862 O O . GLU A 1 119 ? 27.195 3.794 -11.541 1.00 97.19 119 GLU A O 1
ATOM 868 N N . ALA A 1 120 ? 25.503 4.985 -10.657 1.00 97.75 120 ALA A N 1
ATOM 869 C CA . ALA A 1 120 ? 24.463 4.104 -11.164 1.00 97.24 120 ALA A CA 1
ATOM 870 C C . ALA A 1 120 ? 24.373 4.250 -12.681 1.00 96.76 120 ALA A C 1
ATOM 871 O O . ALA A 1 120 ? 23.772 3.420 -13.365 1.00 95.98 120 ALA A O 1
ATOM 873 N N . ILE A 1 121 ? 24.982 5.316 -13.195 1.00 97.70 121 ILE A N 1
ATOM 874 C CA . ILE A 1 121 ? 25.008 5.591 -14.623 1.00 99.59 121 ILE A CA 1
ATOM 875 C C . ILE A 1 121 ? 26.181 4.896 -15.310 1.00 100.06 121 ILE A C 1
ATOM 876 O O . ILE A 1 121 ? 25.999 4.214 -16.316 1.00 100.20 121 ILE A O 1
ATOM 881 N N . LYS A 1 122 ? 27.381 5.071 -14.761 1.00 100.16 122 LYS A N 1
ATOM 882 C CA . LYS A 1 122 ? 28.585 4.466 -15.328 1.00 99.70 122 LYS A CA 1
ATOM 883 C C . LYS A 1 122 ? 28.482 2.946 -15.360 1.00 96.38 122 LYS A C 1
ATOM 884 O O . LYS A 1 122 ? 29.013 2.292 -16.260 1.00 96.69 122 LYS A O 1
ATOM 886 N N . LEU A 1 123 ? 27.792 2.392 -14.371 1.00 94.51 123 LEU A N 1
ATOM 887 C CA . LEU A 1 123 ? 27.581 0.953 -14.291 1.00 92.02 123 LEU A CA 1
ATOM 888 C C . LEU A 1 123 ? 26.546 0.499 -15.315 1.00 94.89 123 LEU A C 1
ATOM 889 O O . LEU A 1 123 ? 26.588 -0.633 -15.797 1.00 93.99 123 LEU A O 1
ATOM 894 N N . SER A 1 124 ? 25.625 1.394 -15.653 1.00 99.27 124 SER A N 1
ATOM 895 C CA . SER A 1 124 ? 24.546 1.067 -16.576 1.00 100.71 124 SER A CA 1
ATOM 896 C C . SER A 1 124 ? 25.022 1.006 -18.026 1.00 101.70 124 SER A C 1
ATOM 897 O O . SER A 1 124 ? 24.276 0.584 -18.910 1.00 102.35 124 SER A O 1
ATOM 900 N N . ASN A 1 125 ? 26.262 1.424 -18.267 1.00 102.85 125 ASN A N 1
ATOM 901 C CA . ASN A 1 125 ? 26.827 1.384 -19.613 1.00 104.25 125 ASN A CA 1
ATOM 902 C C . ASN A 1 125 ? 27.724 0.166 -19.808 1.00 101.90 125 ASN A C 1
ATOM 903 O O . ASN A 1 125 ? 28.290 -0.036 -20.882 1.00 104.19 125 ASN A O 1
ATOM 908 N N . VAL A 1 126 ? 27.852 -0.639 -18.758 1.00 99.12 126 VAL A N 1
ATOM 909 C CA . VAL A 1 126 ? 28.574 -1.906 -18.830 1.00 97.03 126 VAL A CA 1
ATOM 910 C C . VAL A 1 126 ? 27.782 -2.889 -19.688 1.00 96.37 126 VAL A C 1
ATOM 911 O O . VAL A 1 126 ? 28.348 -3.724 -20.399 1.00 96.59 126 VAL A O 1
ATOM 915 N N . VAL A 1 127 ? 26.461 -2.769 -19.615 1.00 94.90 127 VAL A N 1
ATOM 916 C CA . VAL A 1 127 ? 25.558 -3.563 -20.437 1.00 93.90 127 VAL A CA 1
ATOM 917 C C . VAL A 1 127 ? 24.693 -2.648 -21.293 1.00 95.52 127 VAL A C 1
ATOM 918 O O . VAL A 1 127 ? 24.395 -1.518 -20.904 1.00 96.37 127 VAL A O 1
ATOM 922 N N . LYS A 1 128 ? 24.290 -3.149 -22.457 1.00 96.32 128 LYS A N 1
ATOM 923 C CA . LYS A 1 128 ? 23.559 -2.353 -23.439 1.00 97.15 128 LYS A CA 1
ATOM 924 C C . LYS A 1 128 ? 22.143 -2.021 -22.983 1.00 96.57 128 LYS A C 1
ATOM 925 O O . LYS A 1 128 ? 21.541 -1.056 -23.457 1.00 97.74 128 LYS A O 1
ATOM 928 N N . TRP A 1 129 ? 21.616 -2.823 -22.062 1.00 94.26 129 TRP A N 1
ATOM 929 C CA . TRP A 1 129 ? 20.251 -2.643 -21.582 1.00 93.06 129 TRP A CA 1
ATOM 930 C C . TRP A 1 129 ? 20.204 -1.977 -20.204 1.00 92.85 129 TRP A C 1
ATOM 931 O O . TRP A 1 129 ? 19.129 -1.789 -19.633 1.00 92.27 129 TRP A O 1
ATOM 942 N N . GLY A 1 130 ? 21.371 -1.616 -19.678 1.00 92.63 130 GLY A N 1
ATOM 943 C CA . GLY A 1 130 ? 21.448 -0.926 -18.403 1.00 92.42 130 GLY A CA 1
ATOM 944 C C . GLY A 1 130 ? 20.689 0.387 -18.426 1.00 94.43 130 GLY A C 1
ATOM 945 O O . GLY A 1 130 ? 20.090 0.787 -17.428 1.00 93.26 130 GLY A O 1
ATOM 946 N N . HIS A 1 131 ? 20.709 1.053 -19.578 1.00 97.87 131 HIS A N 1
ATOM 947 C CA . HIS A 1 131 ? 19.976 2.299 -19.768 1.00 100.77 131 HIS A CA 1
ATOM 948 C C . HIS A 1 131 ? 18.475 2.063 -19.705 1.00 98.35 131 HIS A C 1
ATOM 949 O O . HIS A 1 131 ? 17.722 2.891 -19.187 1.00 97.95 131 HIS A O 1
ATOM 956 N N . THR A 1 132 ? 18.049 0.925 -20.242 1.00 95.86 132 THR A N 1
ATOM 957 C CA . THR A 1 132 ? 16.639 0.566 -20.263 1.00 93.27 132 THR A CA 1
ATOM 958 C C . THR A 1 132 ? 16.100 0.384 -18.847 1.00 90.71 132 THR A C 1
ATOM 959 O O . THR A 1 132 ? 15.018 0.879 -18.525 1.00 90.18 132 THR A O 1
ATOM 963 N N . PHE A 1 133 ? 16.861 -0.317 -18.005 1.00 88.25 133 PHE A N 1
ATOM 964 C CA . PHE A 1 133 ? 16.455 -0.560 -16.620 1.00 84.57 133 PHE A CA 1
ATOM 965 C C . PHE A 1 133 ? 16.267 0.739 -15.847 1.00 86.47 133 PHE A C 1
ATOM 966 O O . PHE A 1 133 ? 15.324 0.873 -15.063 1.00 87.92 133 PHE A O 1
ATOM 974 N N . ILE A 1 134 ? 17.165 1.694 -16.070 1.00 87.89 134 ILE A N 1
ATOM 975 C CA . ILE A 1 134 ? 17.087 2.976 -15.379 1.00 89.84 134 ILE A CA 1
ATOM 976 C C . ILE A 1 134 ? 15.854 3.777 -15.802 1.00 93.01 134 ILE A C 1
ATOM 977 O O . ILE A 1 134 ? 15.050 4.162 -14.961 1.00 91.45 134 ILE A O 1
ATOM 982 N N . GLU A 1 135 ? 15.693 4.015 -17.100 1.00 97.74 135 GLU A N 1
ATOM 983 C CA . GLU A 1 135 ? 14.586 4.841 -17.574 1.00 101.19 135 GLU A CA 1
ATOM 984 C C . GLU A 1 135 ? 13.225 4.166 -17.380 1.00 98.47 135 GLU A C 1
ATOM 985 O O . GLU A 1 135 ? 12.193 4.842 -17.345 1.00 98.49 135 GLU A O 1
ATOM 991 N N . LEU A 1 136 ? 13.223 2.841 -17.245 1.00 95.14 136 LEU A N 1
ATOM 992 C CA . LEU A 1 136 ? 11.990 2.106 -16.961 1.00 92.22 136 LEU A CA 1
ATOM 993 C C . LEU A 1 136 ? 11.514 2.370 -15.533 1.00 90.58 136 LEU A C 1
ATOM 994 O O . LEU A 1 136 ? 10.312 2.394 -15.259 1.00 93.17 136 LEU A O 1
ATOM 999 N N . ASN A 1 137 ? 12.465 2.571 -14.627 1.00 90.32 137 ASN A N 1
ATOM 1000 C CA . ASN A 1 137 ? 12.150 2.816 -13.223 1.00 90.72 137 ASN A CA 1
ATOM 1001 C C . ASN A 1 137 ? 12.667 4.160 -12.693 1.00 94.02 137 ASN A C 1
ATOM 1002 O O . ASN A 1 137 ? 12.818 4.310 -11.483 1.00 92.73 137 ASN A O 1
ATOM 1007 N N . LYS A 1 138 ? 12.933 5.133 -13.566 1.00 97.97 138 LYS A N 1
ATOM 1008 C CA . LYS A 1 138 ? 13.758 6.280 -13.158 1.00 102.86 138 LYS A CA 1
ATOM 1009 C C . LYS A 1 138 ? 13.250 7.132 -11.990 1.00 106.67 138 LYS A C 1
ATOM 1010 O O . LYS A 1 138 ? 14.026 7.470 -11.100 1.00 105.52 138 LYS A O 1
ATOM 1016 N N . GLU A 1 139 ? 11.980 7.513 -11.980 1.00 111.44 139 GLU A N 1
ATOM 1017 C CA . GLU A 1 139 ? 11.547 8.359 -10.875 1.00 117.02 139 GLU A CA 1
ATOM 1018 C C . GLU A 1 139 ? 11.097 7.465 -9.733 1.00 113.82 139 GLU A C 1
ATOM 1019 O O . GLU A 1 139 ? 11.047 7.901 -8.563 1.00 117.25 139 GLU A O 1
ATOM 1025 N N . LEU A 1 140 ? 10.818 6.202 -10.047 1.00 107.83 140 LEU A N 1
ATOM 1026 C CA . LEU A 1 140 ? 10.741 5.216 -8.986 1.00 104.16 140 LEU A CA 1
ATOM 1027 C C . LEU A 1 140 ? 12.077 5.206 -8.251 1.00 101.18 140 LEU A C 1
ATOM 1028 O O . LEU A 1 140 ? 12.133 5.204 -7.014 1.00 102.14 140 LEU A O 1
ATOM 1033 N N . LEU A 1 141 ? 13.145 5.227 -9.043 1.00 97.41 141 LEU A N 1
ATOM 1034 C CA . LEU A 1 141 ? 14.498 5.333 -8.528 1.00 94.86 141 LEU A CA 1
ATOM 1035 C C . LEU A 1 141 ? 14.722 6.707 -7.893 1.00 100.71 141 LEU A C 1
ATOM 1036 O O . LEU A 1 141 ? 15.446 6.830 -6.906 1.00 100.68 141 LEU A O 1
ATOM 1041 N N . GLU A 1 142 ? 14.095 7.737 -8.454 1.00 106.18 142 GLU A N 1
ATOM 1042 C CA . GLU A 1 142 ? 14.230 9.085 -7.907 1.00 112.62 142 GLU A CA 1
ATOM 1043 C C . GLU A 1 142 ? 13.455 9.233 -6.602 1.00 115.11 142 GLU A C 1
ATOM 1044 O O . GLU A 1 142 ? 13.905 9.910 -5.678 1.00 117.94 142 GLU A O 1
ATOM 1050 N N . ALA A 1 143 ? 12.292 8.593 -6.526 1.00 115.33 143 ALA A N 1
ATOM 1051 C CA . ALA A 1 143 ? 11.498 8.604 -5.303 1.00 116.89 143 ALA A CA 1
ATOM 1052 C C . ALA A 1 143 ? 12.167 7.765 -4.216 1.00 112.71 143 ALA A C 1
ATOM 1053 O O . ALA A 1 143 ? 11.864 7.912 -3.032 1.00 114.89 143 ALA A O 1
ATOM 1055 N N . TYR A 1 144 ? 13.074 6.885 -4.633 1.00 105.90 144 TYR A N 1
ATOM 1056 C CA . TYR A 1 144 ? 13.835 6.041 -3.714 1.00 102.73 144 TYR A CA 1
ATOM 1057 C C . TYR A 1 144 ? 15.107 6.729 -3.223 1.00 106.04 144 TYR A C 1
ATOM 1058 O O . TYR A 1 144 ? 15.561 6.481 -2.106 1.00 105.92 144 TYR A O 1
ATOM 1067 N N . LYS A 1 145 ? 15.677 7.588 -4.067 1.00 109.62 145 LYS A N 1
ATOM 1068 C CA . LYS A 1 145 ? 17.021 8.124 -3.841 1.00 110.97 145 LYS A CA 1
ATOM 1069 C C . LYS A 1 145 ? 17.132 9.007 -2.603 1.00 115.75 145 LYS A C 1
ATOM 1070 O O . LYS A 1 145 ? 16.375 9.964 -2.435 1.00 119.09 145 LYS A O 1
ATOM 1076 N N . ASN A 1 146 ? 18.096 8.665 -1.751 1.00 115.79 146 ASN A N 1
ATOM 1077 C CA . ASN A 1 146 ? 18.425 9.427 -0.549 1.00 119.60 146 ASN A CA 1
ATOM 1078 C C . ASN A 1 146 ? 17.233 9.626 0.386 1.00 122.52 146 ASN A C 1
ATOM 1079 O O . ASN A 1 146 ? 17.154 10.618 1.109 1.00 126.97 146 ASN A O 1
ATOM 1084 N N . LYS A 1 147 ? 16.305 8.676 0.368 1.00 121.10 147 LYS A N 1
ATOM 1085 C CA . LYS A 1 147 ? 15.154 8.716 1.262 1.00 124.34 147 LYS A CA 1
ATOM 1086 C C . LYS A 1 147 ? 15.333 7.698 2.382 1.00 122.33 147 LYS A C 1
ATOM 1087 O O . LYS A 1 147 ? 16.057 6.715 2.222 1.00 118.04 147 LYS A O 1
ATOM 1093 N N . THR A 1 148 ? 14.691 7.940 3.521 1.00 124.98 148 THR A N 1
ATOM 1094 C CA . THR A 1 148 ? 14.769 7.009 4.643 1.00 123.38 148 THR A CA 1
ATOM 1095 C C . THR A 1 148 ? 13.913 5.787 4.350 1.00 119.81 148 THR A C 1
ATOM 1096 O O . THR A 1 148 ? 12.955 5.876 3.588 1.00 120.01 148 THR A O 1
ATOM 1100 N N . GLU A 1 149 ? 14.251 4.659 4.970 1.00 116.22 149 GLU A N 1
ATOM 1101 C CA . GLU A 1 149 ? 13.596 3.381 4.684 1.00 112.56 149 GLU A CA 1
ATOM 1102 C C . GLU A 1 149 ? 12.067 3.441 4.695 1.00 115.59 149 GLU A C 1
ATOM 1103 O O . GLU A 1 149 ? 11.418 2.958 3.765 1.00 113.61 149 GLU A O 1
ATOM 1109 N N . GLU A 1 150 ? 11.500 4.031 5.745 1.00 121.32 150 GLU A N 1
ATOM 1110 C CA . GLU A 1 150 ? 10.047 4.145 5.882 1.00 127.02 150 GLU A CA 1
ATOM 1111 C C . GLU A 1 150 ? 9.442 4.922 4.721 1.00 129.82 150 GLU A C 1
ATOM 1112 O O . GLU A 1 150 ? 8.388 4.562 4.201 1.00 130.46 150 GLU A O 1
ATOM 1118 N N . ASP A 1 151 ? 10.126 5.994 4.328 1.00 131.56 151 ASP A N 1
ATOM 1119 C CA . ASP A 1 151 ? 9.734 6.789 3.167 1.00 132.61 151 ASP A CA 1
ATOM 1120 C C . ASP A 1 151 ? 9.844 5.967 1.883 1.00 127.57 151 ASP A C 1
ATOM 1121 O O . ASP A 1 151 ? 9.009 6.120 0.989 1.00 128.12 151 ASP A O 1
ATOM 1126 N N . ILE A 1 152 ? 10.881 5.131 1.779 1.00 122.46 152 ILE A N 1
ATOM 1127 C CA . ILE A 1 152 ? 11.053 4.255 0.625 1.00 117.74 152 ILE A CA 1
ATOM 1128 C C . ILE A 1 152 ? 10.033 3.100 0.608 1.00 115.82 152 ILE A C 1
ATOM 1129 O O . ILE A 1 152 ? 9.611 2.644 -0.460 1.00 113.47 152 ILE A O 1
ATOM 1134 N N . LYS A 1 153 ? 9.632 2.636 1.788 1.00 116.04 153 LYS A N 1
ATOM 1135 C CA . LYS A 1 153 ? 8.811 1.434 1.871 1.00 112.53 153 LYS A CA 1
ATOM 1136 C C . LYS A 1 153 ? 7.343 1.714 1.540 1.00 114.51 153 LYS A C 1
ATOM 1137 O O . LYS A 1 153 ? 6.686 0.900 0.890 1.00 112.84 153 LYS A O 1
ATOM 1143 N N . LYS A 1 154 ? 6.834 2.866 1.968 1.00 120.11 154 LYS A N 1
ATOM 1144 C CA . LYS A 1 154 ? 5.436 3.215 1.720 1.00 124.13 154 LYS A CA 1
ATOM 1145 C C . LYS A 1 154 ? 5.121 3.292 0.228 1.00 123.06 154 LYS A C 1
ATOM 1146 O O . LYS A 1 154 ? 4.029 2.919 -0.204 1.00 122.86 154 LYS A O 1
ATOM 1148 N N . ILE A 1 155 ? 6.081 3.783 -0.547 1.00 122.64 155 ILE A N 1
ATOM 1149 C CA . ILE A 1 155 ? 5.938 3.877 -1.993 1.00 120.84 155 ILE A CA 1
ATOM 1150 C C . ILE A 1 155 ? 5.850 2.498 -2.616 1.00 116.82 155 ILE A C 1
ATOM 1151 O O . ILE A 1 155 ? 5.067 2.269 -3.539 1.00 117.45 155 ILE A O 1
ATOM 1156 N N . GLU A 1 156 ? 6.666 1.584 -2.104 1.00 113.42 156 GLU A N 1
ATOM 1157 C CA . GLU A 1 156 ? 6.693 0.214 -2.595 1.00 109.06 156 GLU A CA 1
ATOM 1158 C C . GLU A 1 156 ? 5.325 -0.442 -2.445 1.00 110.26 156 GLU A C 1
ATOM 1159 O O . GLU A 1 156 ? 4.903 -1.221 -3.298 1.00 107.50 156 GLU A O 1
ATOM 1165 N N . ARG A 1 157 ? 4.628 -0.105 -1.366 1.00 114.87 157 ARG A N 1
ATOM 1166 C CA . ARG A 1 157 ? 3.308 -0.664 -1.104 1.00 117.73 157 ARG A CA 1
ATOM 1167 C C . ARG A 1 157 ? 2.255 -0.087 -2.049 1.00 121.06 157 ARG A C 1
ATOM 1168 O O . ARG A 1 157 ? 1.312 -0.780 -2.434 1.00 121.26 157 ARG A O 1
ATOM 1170 N N . GLU A 1 158 ? 2.426 1.178 -2.424 1.00 124.41 158 GLU A N 1
ATOM 1171 C CA . GLU A 1 158 ? 1.472 1.871 -3.289 1.00 127.52 158 GLU A CA 1
ATOM 1172 C C . GLU A 1 158 ? 1.403 1.259 -4.689 1.00 124.32 158 GLU A C 1
ATOM 1173 O O . GLU A 1 158 ? 0.318 0.954 -5.190 1.00 125.87 158 GLU A O 1
ATOM 1175 N N . ILE A 1 159 ? 2.564 1.087 -5.312 1.00 121.09 159 ILE A N 1
ATOM 1176 C CA . ILE A 1 159 ? 2.641 0.533 -6.658 1.00 117.87 159 ILE A CA 1
ATOM 1177 C C . ILE A 1 159 ? 1.921 -0.808 -6.756 1.00 115.82 159 ILE A C 1
ATOM 1178 O O . ILE A 1 159 ? 1.194 -1.063 -7.717 1.00 115.14 159 ILE A O 1
ATOM 1183 N N . ILE A 1 160 ? 2.127 -1.662 -5.759 1.00 114.54 160 ILE A N 1
ATOM 1184 C CA . ILE A 1 160 ? 1.511 -2.980 -5.748 1.00 112.12 160 ILE A CA 1
ATOM 1185 C C . ILE A 1 160 ? -0.010 -2.878 -5.787 1.00 115.75 160 ILE A C 1
ATOM 1186 O O . ILE A 1 160 ? -0.567 -1.779 -5.821 1.00 120.06 160 ILE A O 1
ATOM 1191 N N . MET B 1 1 ? -1.256 -35.788 -31.168 1.00 77.77 1 MET B N 1
ATOM 1192 C CA . MET B 1 1 ? -1.601 -35.691 -29.753 1.00 78.10 1 MET B CA 1
ATOM 1193 C C . MET B 1 1 ? -2.943 -34.995 -29.558 1.00 77.29 1 MET B C 1
ATOM 1194 O O . MET B 1 1 ? -3.417 -34.272 -30.438 1.00 76.89 1 MET B O 1
ATOM 1199 N N . LYS B 1 2 ? -3.552 -35.214 -28.397 1.00 76.02 2 LYS B N 1
ATOM 1200 C CA . LYS B 1 2 ? -4.754 -34.485 -28.022 1.00 73.09 2 LYS B CA 1
ATOM 1201 C C . LYS B 1 2 ? -4.373 -33.100 -27.504 1.00 69.10 2 LYS B C 1
ATOM 1202 O O . LYS B 1 2 ? -3.657 -32.977 -26.515 1.00 68.07 2 LYS B O 1
ATOM 1205 N N . VAL B 1 3 ? -4.836 -32.058 -28.185 1.00 66.11 3 VAL B N 1
ATOM 1206 C CA . VAL B 1 3 ? -4.569 -30.695 -27.748 1.00 62.64 3 VAL B CA 1
ATOM 1207 C C . VAL B 1 3 ? -5.885 -30.003 -27.406 1.00 62.25 3 VAL B C 1
ATOM 1208 O O . VAL B 1 3 ? -6.871 -30.135 -28.130 1.00 62.26 3 VAL B O 1
ATOM 1212 N N . TYR B 1 4 ? -5.901 -29.289 -26.283 1.00 62.65 4 TYR B N 1
ATOM 1213 C CA . TYR B 1 4 ? -7.116 -28.642 -25.799 1.00 65.25 4 TYR B CA 1
ATOM 1214 C C . TYR B 1 4 ? -6.896 -27.155 -25.556 1.00 65.35 4 TYR B C 1
ATOM 1215 O O . TYR B 1 4 ? -5.802 -26.735 -25.181 1.00 64.68 4 TYR B O 1
ATOM 1224 N N . ILE B 1 5 ? -7.948 -26.368 -25.766 1.00 66.35 5 ILE B N 1
ATOM 1225 C CA . ILE B 1 5 ? -7.924 -24.939 -25.477 1.00 67.50 5 ILE B CA 1
ATOM 1226 C C . ILE B 1 5 ? -9.014 -24.600 -24.473 1.00 71.80 5 ILE B C 1
ATOM 1227 O O . ILE B 1 5 ? -10.137 -25.079 -24.595 1.00 70.77 5 ILE B O 1
ATOM 1232 N N . ILE B 1 6 ? -8.678 -23.773 -23.487 1.00 77.20 6 ILE B N 1
ATOM 1233 C CA . ILE B 1 6 ? -9.649 -23.301 -22.502 1.00 82.27 6 ILE B CA 1
ATOM 1234 C C . ILE B 1 6 ? -10.822 -22.574 -23.161 1.00 88.29 6 ILE B C 1
ATOM 1235 O O . ILE B 1 6 ? -10.632 -21.737 -24.046 1.00 87.27 6 ILE B O 1
ATOM 1240 N N . ASP B 1 7 ? -12.029 -22.899 -22.704 1.00 95.63 7 ASP B N 1
ATOM 1241 C CA . ASP B 1 7 ? -13.275 -22.484 -23.343 1.00 102.26 7 ASP B CA 1
ATOM 1242 C C . ASP B 1 7 ? -13.815 -21.148 -22.800 1.00 106.67 7 ASP B C 1
ATOM 1243 O O . ASP B 1 7 ? -14.962 -21.070 -22.348 1.00 109.89 7 ASP B O 1
ATOM 1248 N N . TYR B 1 8 ? -12.996 -20.099 -22.838 1.00 107.55 8 TYR B N 1
ATOM 1249 C CA . TYR B 1 8 ? -13.470 -18.760 -22.473 1.00 110.31 8 TYR B CA 1
ATOM 1250 C C . TYR B 1 8 ? -13.373 -17.817 -23.677 1.00 111.11 8 TYR B C 1
ATOM 1251 O O . TYR B 1 8 ? -12.612 -16.848 -23.657 1.00 109.80 8 TYR B O 1
ATOM 1260 N N . HIS B 1 9 ? -14.160 -18.101 -24.714 1.00 113.52 9 HIS B N 1
ATOM 1261 C CA . HIS B 1 9 ? -14.052 -17.373 -25.979 1.00 115.87 9 HIS B CA 1
ATOM 1262 C C . HIS B 1 9 ? -15.184 -16.331 -26.102 1.00 117.10 9 HIS B C 1
ATOM 1263 O O . HIS B 1 9 ? -15.604 -15.787 -25.076 1.00 116.63 9 HIS B O 1
ATOM 1270 N N . LYS B 1 10 ? -15.683 -16.070 -27.317 1.00 118.72 10 LYS B N 1
ATOM 1271 C CA . LYS B 1 10 ? -16.619 -14.943 -27.609 1.00 120.11 10 LYS B CA 1
ATOM 1272 C C . LYS B 1 10 ? -15.880 -13.605 -27.510 1.00 120.46 10 LYS B C 1
ATOM 1273 O O . LYS B 1 10 ? -16.479 -12.546 -27.305 1.00 123.56 10 LYS B O 1
ATOM 1279 N N . CYS B 1 16 ? -9.277 -15.350 -28.224 1.00 85.53 16 CYS B N 1
ATOM 1280 C CA . CYS B 1 16 ? -8.112 -15.061 -29.053 1.00 84.85 16 CYS B CA 1
ATOM 1281 C C . CYS B 1 16 ? -7.158 -16.254 -29.116 1.00 84.17 16 CYS B C 1
ATOM 1282 O O . CYS B 1 16 ? -7.034 -16.911 -30.151 1.00 84.29 16 CYS B O 1
ATOM 1285 N N . THR B 1 17 ? -6.496 -16.530 -27.996 1.00 82.29 17 THR B N 1
ATOM 1286 C CA . THR B 1 17 ? -5.466 -17.563 -27.923 1.00 80.24 17 THR B CA 1
ATOM 1287 C C . THR B 1 17 ? -5.976 -18.951 -28.311 1.00 77.95 17 THR B C 1
ATOM 1288 O O . THR B 1 17 ? -6.997 -19.416 -27.804 1.00 77.42 17 THR B O 1
ATOM 1292 N N . GLY B 1 18 ? -5.259 -19.601 -29.223 1.00 76.92 18 GLY B N 1
ATOM 1293 C CA . GLY B 1 18 ? -5.532 -20.985 -29.566 1.00 75.99 18 GLY B CA 1
ATOM 1294 C C . GLY B 1 18 ? -6.574 -21.214 -30.648 1.00 74.49 18 GLY B C 1
ATOM 1295 O O . GLY B 1 18 ? -6.691 -22.327 -31.159 1.00 73.14 18 GLY B O 1
ATOM 1296 N N . LYS B 1 19 ? -7.326 -20.176 -31.007 1.00 74.67 19 LYS B N 1
ATOM 1297 C CA . LYS B 1 19 ? -8.425 -20.342 -31.955 1.00 74.85 19 LYS B CA 1
ATOM 1298 C C . LYS B 1 19 ? -7.947 -20.780 -33.340 1.00 69.12 19 LYS B C 1
ATOM 1299 O O . LYS B 1 19 ? -8.678 -21.461 -34.060 1.00 67.72 19 LYS B O 1
ATOM 1305 N N . LYS B 1 20 ? -6.724 -20.403 -33.706 1.00 64.82 20 LYS B N 1
ATOM 1306 C CA . LYS B 1 20 ? -6.117 -20.907 -34.935 1.00 61.44 20 LYS B CA 1
ATOM 1307 C C . LYS B 1 20 ? -6.020 -22.434 -34.897 1.00 60.00 20 LYS B C 1
ATOM 1308 O O . LYS B 1 20 ? -6.297 -23.109 -35.883 1.00 59.53 20 LYS B O 1
ATOM 1314 N N . LEU B 1 21 ? -5.630 -22.967 -33.745 1.00 59.57 21 LEU B N 1
ATOM 1315 C CA . LEU B 1 21 ? -5.437 -24.404 -33.590 1.00 58.25 21 LEU B CA 1
ATOM 1316 C C . LEU B 1 21 ? -6.753 -25.162 -33.717 1.00 59.55 21 LEU B C 1
ATOM 1317 O O . LEU B 1 21 ? -6.784 -26.281 -34.221 1.00 60.12 21 LEU B O 1
ATOM 1322 N N . VAL B 1 22 ? -7.840 -24.549 -33.262 1.00 60.87 22 VAL B N 1
ATOM 1323 C CA . VAL B 1 22 ? -9.161 -25.140 -33.421 1.00 61.92 22 VAL B CA 1
ATOM 1324 C C . VAL B 1 22 ? -9.573 -25.117 -34.896 1.00 63.56 22 VAL B C 1
ATOM 1325 O O . VAL B 1 22 ? -10.122 -26.096 -35.412 1.00 64.88 22 VAL B O 1
ATOM 1329 N N . LYS B 1 23 ? -9.285 -24.008 -35.574 1.00 64.58 23 LYS B N 1
ATOM 1330 C CA . LYS B 1 23 ? -9.583 -23.877 -36.999 1.00 66.22 23 LYS B CA 1
ATOM 1331 C C . LYS B 1 23 ? -8.780 -24.867 -37.838 1.00 65.09 23 LYS B C 1
ATOM 1332 O O . LYS B 1 23 ? -9.263 -25.366 -38.852 1.00 64.78 23 LYS B O 1
ATOM 1338 N N . LEU B 1 24 ? -7.552 -25.142 -37.410 1.00 63.50 24 LEU B N 1
ATOM 1339 C CA . LEU B 1 24 ? -6.678 -26.077 -38.111 1.00 62.44 24 LEU B CA 1
ATOM 1340 C C . LEU B 1 24 ? -6.962 -27.525 -37.717 1.00 63.74 24 LEU B C 1
ATOM 1341 O O . LEU B 1 24 ? -6.263 -28.442 -38.153 1.00 63.22 24 LEU B O 1
ATOM 1346 N N . LYS B 1 25 ? -7.981 -27.714 -36.879 1.00 66.04 25 LYS B N 1
ATOM 1347 C CA . LYS B 1 25 ? -8.373 -29.036 -36.385 1.00 69.38 25 LYS B CA 1
ATOM 1348 C C . LYS B 1 25 ? -7.255 -29.716 -35.593 1.00 65.98 25 LYS B C 1
ATOM 1349 O O . LYS B 1 25 ? -7.208 -30.944 -35.503 1.00 65.60 25 LYS B O 1
ATOM 1355 N N . ILE B 1 26 ? -6.353 -28.915 -35.033 1.00 63.80 26 ILE B N 1
ATOM 1356 C CA . ILE B 1 26 ? -5.251 -29.429 -34.224 1.00 62.52 26 ILE B CA 1
ATOM 1357 C C . ILE B 1 26 ? -5.689 -29.551 -32.767 1.00 63.16 26 ILE B C 1
ATOM 1358 O O . ILE B 1 26 ? -5.212 -30.409 -32.022 1.00 62.25 26 ILE B O 1
ATOM 1363 N N . ALA B 1 27 ? -6.617 -28.688 -32.371 1.00 64.27 27 ALA B N 1
ATOM 1364 C CA . ALA B 1 27 ? -7.081 -28.654 -30.996 1.00 64.83 27 ALA B CA 1
ATOM 1365 C C . ALA B 1 27 ? -8.593 -28.503 -30.929 1.00 66.57 27 ALA B C 1
ATOM 1366 O O . ALA B 1 27 ? -9.239 -28.157 -31.919 1.00 65.39 27 ALA B O 1
ATOM 1368 N N . GLU B 1 28 ? -9.147 -28.769 -29.752 1.00 70.63 28 GLU B N 1
ATOM 1369 C CA . GLU B 1 28 ? -10.568 -28.569 -29.500 1.00 75.85 28 GLU B CA 1
ATOM 1370 C C . GLU B 1 28 ? -10.747 -27.846 -28.170 1.00 75.98 28 GLU B C 1
ATOM 1371 O O . GLU B 1 28 ? -9.880 -27.920 -27.300 1.00 74.53 28 GLU B O 1
ATOM 1377 N N . PHE B 1 29 ? -11.865 -27.141 -28.018 1.00 78.32 29 PHE B N 1
ATOM 1378 C CA . PHE B 1 29 ? -12.155 -26.418 -26.782 1.00 79.92 29 PHE B CA 1
ATOM 1379 C C . PHE B 1 29 ? -12.581 -27.364 -25.656 1.00 80.83 29 PHE B C 1
ATOM 1380 O O . PHE B 1 29 ? -13.198 -28.400 -25.907 1.00 80.28 29 PHE B O 1
ATOM 1388 N N . THR B 1 30 ? -12.230 -27.004 -24.422 1.00 82.90 30 THR B N 1
ATOM 1389 C CA . THR B 1 30 ? -12.709 -27.694 -23.221 1.00 85.32 30 THR B CA 1
ATOM 1390 C C . THR B 1 30 ? -12.931 -26.708 -22.087 1.00 87.43 30 THR B C 1
ATOM 1391 O O . THR B 1 30 ? -12.325 -25.639 -22.063 1.00 86.72 30 THR B O 1
ATOM 1395 N N . ARG B 1 31 ? -13.785 -27.083 -21.140 1.00 90.15 31 ARG B N 1
ATOM 1396 C CA . ARG B 1 31 ? -14.041 -26.260 -19.965 1.00 92.88 31 ARG B CA 1
ATOM 1397 C C . ARG B 1 31 ? -13.232 -26.764 -18.773 1.00 87.87 31 ARG B C 1
ATOM 1398 O O . ARG B 1 31 ? -13.170 -26.110 -17.732 1.00 87.88 31 ARG B O 1
ATOM 1406 N N . VAL B 1 32 ? -12.615 -27.930 -18.935 1.00 83.46 32 VAL B N 1
ATOM 1407 C CA . VAL B 1 32 ? -11.802 -28.526 -17.881 1.00 79.74 32 VAL B CA 1
ATOM 1408 C C . VAL B 1 32 ? -10.389 -28.808 -18.387 1.00 76.15 32 VAL B C 1
ATOM 1409 O O . VAL B 1 32 ? -10.212 -29.360 -19.471 1.00 74.20 32 VAL B O 1
ATOM 1413 N N . GLY B 1 33 ? -9.388 -28.413 -17.605 1.00 74.88 33 GLY B N 1
ATOM 1414 C CA . GLY B 1 33 ? -8.000 -28.632 -17.971 1.00 72.67 33 GLY B CA 1
ATOM 1415 C C . GLY B 1 33 ? -7.627 -30.102 -17.974 1.00 71.61 33 GLY B C 1
ATOM 1416 O O . GLY B 1 33 ? -8.018 -30.855 -17.081 1.00 71.13 33 GLY B O 1
ATOM 1417 N N . LYS B 1 34 ? -6.865 -30.510 -18.983 1.00 71.07 34 LYS B N 1
ATOM 1418 C CA . LYS B 1 34 ? -6.467 -31.906 -19.131 1.00 70.85 34 LYS B CA 1
ATOM 1419 C C . LYS B 1 34 ? -4.982 -32.032 -19.451 1.00 67.68 34 LYS B C 1
ATOM 1420 O O . LYS B 1 34 ? -4.424 -31.213 -20.181 1.00 65.47 34 LYS B O 1
ATOM 1426 N N . GLY B 1 35 ? -4.351 -33.071 -18.917 1.00 67.00 35 GLY B N 1
ATOM 1427 C CA . GLY B 1 35 ? -2.985 -33.403 -19.273 1.00 65.40 35 GLY B CA 1
ATOM 1428 C C . GLY B 1 35 ? -1.986 -32.356 -18.843 1.00 61.89 35 GLY B C 1
ATOM 1429 O O . GLY B 1 35 ? -2.098 -31.798 -17.753 1.00 61.73 35 GLY B O 1
ATOM 1430 N N . VAL B 1 36 ? -1.003 -32.088 -19.697 1.00 59.65 36 VAL B N 1
ATOM 1431 C CA . VAL B 1 36 ? -0.006 -31.072 -19.392 1.00 58.48 36 VAL B CA 1
ATOM 1432 C C . VAL B 1 36 ? -0.539 -29.680 -19.715 1.00 58.12 36 VAL B C 1
ATOM 1433 O O . VAL B 1 36 ? -0.835 -29.370 -20.868 1.00 56.79 36 VAL B O 1
ATOM 1437 N N . VAL B 1 37 ? -0.685 -28.853 -18.685 1.00 59.19 37 VAL B N 1
ATOM 1438 C CA . VAL B 1 37 ? -1.137 -27.482 -18.874 1.00 58.33 37 VAL B CA 1
ATOM 1439 C C . VAL B 1 37 ? 0.058 -26.560 -19.035 1.00 56.94 37 VAL B C 1
ATOM 1440 O O . VAL B 1 37 ? 0.872 -26.430 -18.125 1.00 57.25 37 VAL B O 1
ATOM 1444 N N . LEU B 1 38 ? 0.168 -25.935 -20.202 1.00 55.00 38 LEU B N 1
ATOM 1445 C CA . LEU B 1 38 ? 1.269 -25.018 -20.460 1.00 53.57 38 LEU B CA 1
ATOM 1446 C C . LEU B 1 38 ? 1.029 -23.729 -19.695 1.00 54.29 38 LEU B C 1
ATOM 1447 O O . LEU B 1 38 ? 0.009 -23.062 -19.867 1.00 56.40 38 LEU B O 1
ATOM 1452 N N . ASP B 1 39 ? 1.979 -23.397 -18.834 1.00 55.87 39 ASP B N 1
ATOM 1453 C CA . ASP B 1 39 ? 1.814 -22.317 -17.879 1.00 57.08 39 ASP B CA 1
ATOM 1454 C C . ASP B 1 39 ? 3.183 -21.737 -17.565 1.00 55.57 39 ASP B C 1
ATOM 1455 O O . ASP B 1 39 ? 4.004 -22.394 -16.939 1.00 54.60 39 ASP B O 1
ATOM 1460 N N . PRO B 1 40 ? 3.436 -20.503 -18.019 1.00 55.87 40 PRO B N 1
ATOM 1461 C CA . PRO B 1 40 ? 4.742 -19.862 -17.836 1.00 55.57 40 PRO B CA 1
ATOM 1462 C C . PRO B 1 40 ? 5.047 -19.529 -16.374 1.00 57.19 40 PRO B C 1
ATOM 1463 O O . PRO B 1 40 ? 6.176 -19.163 -16.059 1.00 57.27 40 PRO B O 1
ATOM 1467 N N . PHE B 1 41 ? 4.052 -19.662 -15.500 1.00 59.73 41 PHE B N 1
ATOM 1468 C CA . PHE B 1 41 ? 4.218 -19.352 -14.083 1.00 62.21 41 PHE B CA 1
ATOM 1469 C C . PHE B 1 41 ? 4.463 -20.603 -13.241 1.00 61.46 41 PHE B C 1
ATOM 1470 O O . PHE B 1 41 ? 4.797 -20.502 -12.060 1.00 62.57 41 PHE B O 1
ATOM 1478 N N . ALA B 1 42 ? 4.287 -21.774 -13.851 1.00 59.45 42 ALA B N 1
ATOM 1479 C CA . ALA B 1 42 ? 4.387 -23.048 -13.141 1.00 59.31 42 ALA B CA 1
ATOM 1480 C C . ALA B 1 42 ? 5.773 -23.264 -12.536 1.00 59.10 42 ALA B C 1
ATOM 1481 O O . ALA B 1 42 ? 6.779 -22.828 -13.095 1.00 58.99 42 ALA B O 1
ATOM 1483 N N . GLN B 1 43 ? 5.817 -23.951 -11.398 1.00 58.29 43 GLN B N 1
ATOM 1484 C CA . GLN B 1 43 ? 7.071 -24.174 -10.687 1.00 58.17 43 GLN B CA 1
ATOM 1485 C C . GLN B 1 43 ? 7.813 -25.377 -11.240 1.00 56.08 43 GLN B C 1
ATOM 1486 O O . GLN B 1 43 ? 9.021 -25.513 -11.051 1.00 55.83 43 GLN B O 1
ATOM 1492 N N . ILE B 1 44 ? 7.086 -26.259 -11.913 1.00 55.85 44 ILE B N 1
ATOM 1493 C CA . ILE B 1 44 ? 7.721 -27.388 -12.576 1.00 56.81 44 ILE B CA 1
ATOM 1494 C C . ILE B 1 44 ? 7.939 -27.086 -14.061 1.00 56.83 44 ILE B C 1
ATOM 1495 O O . ILE B 1 44 ? 7.012 -26.706 -14.771 1.00 55.34 44 ILE B O 1
ATOM 1500 N N . THR B 1 45 ? 9.181 -27.250 -14.507 1.00 58.04 45 THR B N 1
ATOM 1501 C CA . THR B 1 45 ? 9.557 -27.070 -15.901 1.00 57.97 45 THR B CA 1
ATOM 1502 C C . THR B 1 45 ? 9.298 -28.355 -16.689 1.00 58.71 45 THR B C 1
ATOM 1503 O O . THR B 1 45 ? 9.544 -29.451 -16.188 1.00 59.74 45 THR B O 1
ATOM 1507 N N . LEU B 1 46 ? 8.785 -28.211 -17.909 1.00 59.11 46 LEU B N 1
ATOM 1508 C CA . LEU B 1 46 ? 8.512 -29.341 -18.801 1.00 60.13 46 LEU B CA 1
ATOM 1509 C C . LEU B 1 46 ? 9.774 -30.158 -19.072 1.00 62.99 46 LEU B C 1
ATOM 1510 O O . LEU B 1 46 ? 10.844 -29.595 -19.300 1.00 62.58 46 LEU B O 1
ATOM 1515 N N . SER B 1 47 ? 9.646 -31.481 -19.052 1.00 66.04 47 SER B N 1
ATOM 1516 C CA . SER B 1 47 ? 10.787 -32.360 -19.291 1.00 68.50 47 SER B CA 1
ATOM 1517 C C . SER B 1 47 ? 10.341 -33.732 -19.805 1.00 70.52 47 SER B C 1
ATOM 1518 O O . SER B 1 47 ? 9.167 -33.932 -20.125 1.00 68.50 47 SER B O 1
ATOM 1521 N N . ASN B 1 48 ? 11.283 -34.674 -19.866 1.00 73.58 48 ASN B N 1
ATOM 1522 C CA . ASN B 1 48 ? 11.007 -36.020 -20.376 1.00 75.74 48 ASN B CA 1
ATOM 1523 C C . ASN B 1 48 ? 10.005 -36.789 -19.519 1.00 76.50 48 ASN B C 1
ATOM 1524 O O . ASN B 1 48 ? 9.371 -37.726 -19.991 1.00 76.89 48 ASN B O 1
ATOM 1529 N N . LYS B 1 49 ? 9.864 -36.380 -18.260 1.00 76.47 49 LYS B N 1
ATOM 1530 C CA . LYS B 1 49 ? 8.905 -36.994 -17.347 1.00 76.23 49 LYS B CA 1
ATOM 1531 C C . LYS B 1 49 ? 7.463 -36.773 -17.803 1.00 73.42 49 LYS B C 1
ATOM 1532 O O . LYS B 1 49 ? 6.535 -37.432 -17.317 1.00 73.04 49 LYS B O 1
ATOM 1538 N N . ASP B 1 50 ? 7.283 -35.843 -18.740 1.00 70.48 50 ASP B N 1
ATOM 1539 C CA . ASP B 1 50 ? 5.958 -35.475 -19.224 1.00 69.61 50 ASP B CA 1
ATOM 1540 C C . ASP B 1 50 ? 5.586 -36.199 -20.521 1.00 69.81 50 ASP B C 1
ATOM 1541 O O . ASP B 1 50 ? 4.492 -36.004 -21.051 1.00 68.25 50 ASP B O 1
ATOM 1546 N N . LYS B 1 51 ? 6.495 -37.029 -21.024 1.00 72.54 51 LYS B N 1
ATOM 1547 C CA . LYS B 1 51 ? 6.228 -37.842 -22.210 1.00 75.18 51 LYS B CA 1
ATOM 1548 C C . LYS B 1 51 ? 4.896 -38.574 -22.131 1.00 74.57 51 LYS B C 1
ATOM 1549 O O . LYS B 1 51 ? 4.068 -38.482 -23.042 1.00 70.57 51 LYS B O 1
ATOM 1555 N N . ASP B 1 52 ? 4.699 -39.295 -21.032 1.00 77.77 52 ASP B N 1
ATOM 1556 C CA . ASP B 1 52 ? 3.548 -40.174 -20.884 1.00 79.23 52 ASP B CA 1
ATOM 1557 C C . ASP B 1 52 ? 2.242 -39.402 -20.779 1.00 75.21 52 ASP B C 1
ATOM 1558 O O . ASP B 1 52 ? 1.250 -39.781 -21.392 1.00 74.35 52 ASP B O 1
ATOM 1563 N N . ILE B 1 53 ? 2.239 -38.321 -20.008 1.00 72.85 53 ILE B N 1
ATOM 1564 C CA . ILE B 1 53 ? 1.034 -37.515 -19.848 1.00 71.72 53 ILE B CA 1
ATOM 1565 C C . ILE B 1 53 ? 0.602 -36.921 -21.190 1.00 69.60 53 ILE B C 1
ATOM 1566 O O . ILE B 1 53 ? -0.587 -36.875 -21.510 1.00 69.75 53 ILE B O 1
ATOM 1571 N N . VAL B 1 54 ? 1.581 -36.485 -21.976 1.00 68.03 54 VAL B N 1
ATOM 1572 C CA . VAL B 1 54 ? 1.316 -35.869 -23.273 1.00 67.89 54 VAL B CA 1
ATOM 1573 C C . VAL B 1 54 ? 0.810 -36.899 -24.287 1.00 70.43 54 VAL B C 1
ATOM 1574 O O . VAL B 1 54 ? -0.159 -36.654 -25.010 1.00 69.84 54 VAL B O 1
ATOM 1578 N N . ARG B 1 55 ? 1.459 -38.057 -24.324 1.00 73.43 55 ARG B N 1
ATOM 1579 C CA . ARG B 1 55 ? 1.107 -39.094 -25.290 1.00 76.49 55 ARG B CA 1
ATOM 1580 C C . ARG B 1 55 ? -0.201 -39.800 -24.930 1.00 78.30 55 ARG B C 1
ATOM 1581 O O . ARG B 1 55 ? -0.856 -40.375 -25.794 1.00 78.48 55 ARG B O 1
ATOM 1589 N N . ARG B 1 56 ? -0.591 -39.732 -23.662 1.00 81.08 56 ARG B N 1
ATOM 1590 C CA . ARG B 1 56 ? -1.762 -40.463 -23.180 1.00 82.92 56 ARG B CA 1
ATOM 1591 C C . ARG B 1 56 ? -2.984 -39.564 -23.004 1.00 79.27 56 ARG B C 1
ATOM 1592 O O . ARG B 1 56 ? -4.081 -39.910 -23.441 1.00 78.98 56 ARG B O 1
ATOM 1600 N N . ILE B 1 57 ? -2.796 -38.414 -22.360 1.00 76.53 57 ILE B N 1
ATOM 1601 C CA . ILE B 1 57 ? -3.898 -37.489 -22.111 1.00 74.64 57 ILE B CA 1
ATOM 1602 C C . ILE B 1 57 ? -3.851 -36.304 -23.073 1.00 73.39 57 ILE B C 1
ATOM 1603 O O . ILE B 1 57 ? -4.835 -36.012 -23.755 1.00 75.43 57 ILE B O 1
ATOM 1608 N N . GLY B 1 58 ? -2.711 -35.618 -23.118 1.00 71.45 58 GLY B N 1
ATOM 1609 C CA . GLY B 1 58 ? -2.521 -34.533 -24.063 1.00 69.32 58 GLY B CA 1
ATOM 1610 C C . GLY B 1 58 ? -1.980 -33.232 -23.495 1.00 66.69 58 GLY B C 1
ATOM 1611 O O . GLY B 1 58 ? -1.315 -33.211 -22.457 1.00 66.35 58 GLY B O 1
ATOM 1612 N N . ILE B 1 59 ? -2.272 -32.139 -24.197 1.00 63.72 59 ILE B N 1
ATOM 1613 C CA . ILE B 1 59 ? -1.775 -30.816 -23.848 1.00 61.71 59 ILE B CA 1
ATOM 1614 C C . ILE B 1 59 ? -2.933 -29.829 -23.775 1.00 62.26 59 ILE B C 1
ATOM 1615 O O . ILE B 1 59 ? -3.833 -29.856 -24.609 1.00 62.84 59 ILE B O 1
ATOM 1620 N N . THR B 1 60 ? -2.910 -28.968 -22.765 1.00 61.68 60 THR B N 1
ATOM 1621 C CA . THR B 1 60 ? -3.919 -27.929 -22.622 1.00 61.12 60 THR B CA 1
ATOM 1622 C C . THR B 1 60 ? -3.273 -26.554 -22.745 1.00 61.45 60 THR B C 1
ATOM 1623 O O . THR B 1 60 ? -2.294 -26.249 -22.059 1.00 61.13 60 THR B O 1
ATOM 1627 N N . ILE B 1 61 ? -3.820 -25.729 -23.629 1.00 61.84 61 ILE B N 1
ATOM 1628 C CA . ILE B 1 61 ? -3.331 -24.367 -23.803 1.00 62.27 61 ILE B CA 1
ATOM 1629 C C . ILE B 1 61 ? -4.337 -23.393 -23.217 1.00 64.77 61 ILE B C 1
ATOM 1630 O O . ILE B 1 61 ? -5.540 -23.529 -23.432 1.00 63.68 61 ILE B O 1
ATOM 1635 N N . VAL B 1 62 ? -3.837 -22.418 -22.465 1.00 68.02 62 VAL B N 1
ATOM 1636 C CA . VAL B 1 62 ? -4.694 -21.467 -21.775 1.00 71.90 62 VAL B CA 1
ATOM 1637 C C . VAL B 1 62 ? -4.622 -20.076 -22.398 1.00 77.00 62 VAL B C 1
ATOM 1638 O O . VAL B 1 62 ? -3.539 -19.586 -22.725 1.00 75.21 62 VAL B O 1
ATOM 1642 N N . ASP B 1 63 ? -5.782 -19.446 -22.552 1.00 84.82 63 ASP B N 1
ATOM 1643 C CA . ASP B 1 63 ? -5.861 -18.085 -23.072 1.00 92.60 63 ASP B CA 1
ATOM 1644 C C . ASP B 1 63 ? -5.037 -17.112 -22.226 1.00 96.24 63 ASP B C 1
ATOM 1645 O O . ASP B 1 63 ? -5.000 -17.211 -21.003 1.00 94.78 63 ASP B O 1
ATOM 1650 N N . THR B 1 64 ? -4.381 -16.168 -22.889 1.00 101.66 64 THR B N 1
ATOM 1651 C CA . THR B 1 64 ? -3.547 -15.195 -22.195 1.00 105.96 64 THR B CA 1
ATOM 1652 C C . THR B 1 64 ? -3.484 -13.872 -22.953 1.00 105.69 64 THR B C 1
ATOM 1653 O O . THR B 1 64 ? -4.416 -13.512 -23.673 1.00 107.92 64 THR B O 1
ATOM 1657 N N . THR B 1 69 ? -2.697 -11.453 -18.663 1.00 109.19 69 THR B N 1
ATOM 1658 C CA . THR B 1 69 ? -1.323 -11.934 -18.628 1.00 108.03 69 THR B CA 1
ATOM 1659 C C . THR B 1 69 ? -0.813 -12.055 -17.187 1.00 106.23 69 THR B C 1
ATOM 1660 O O . THR B 1 69 ? 0.307 -11.637 -16.878 1.00 105.63 69 THR B O 1
ATOM 1664 N N . SER B 1 70 ? -1.639 -12.615 -16.307 1.00 104.76 70 SER B N 1
ATOM 1665 C CA . SER B 1 70 ? -1.243 -12.799 -14.913 1.00 102.01 70 SER B CA 1
ATOM 1666 C C . SER B 1 70 ? -1.531 -14.221 -14.443 1.00 98.55 70 SER B C 1
ATOM 1667 O O . SER B 1 70 ? -2.290 -14.953 -15.079 1.00 97.56 70 SER B O 1
ATOM 1670 N N . GLN B 1 71 ? -0.942 -14.596 -13.311 1.00 96.33 71 GLN B N 1
ATOM 1671 C CA . GLN B 1 71 ? -1.044 -15.960 -12.809 1.00 93.37 71 GLN B CA 1
ATOM 1672 C C . GLN B 1 71 ? -2.472 -16.330 -12.419 1.00 93.24 71 GLN B C 1
ATOM 1673 O O . GLN B 1 71 ? -2.871 -17.491 -12.527 1.00 91.68 71 GLN B O 1
ATOM 1679 N N . SER B 1 72 ? -3.239 -15.337 -11.980 1.00 95.11 72 SER B N 1
ATOM 1680 C CA . SER B 1 72 ? -4.619 -15.551 -11.547 1.00 96.63 72 SER B CA 1
ATOM 1681 C C . SER B 1 72 ? -5.455 -16.309 -12.578 1.00 97.11 72 SER B C 1
ATOM 1682 O O . SER B 1 72 ? -6.382 -17.036 -12.224 1.00 97.09 72 SER B O 1
ATOM 1685 N N . GLU B 1 73 ? -5.112 -16.150 -13.851 1.00 97.55 73 GLU B N 1
ATOM 1686 C CA . GLU B 1 73 ? -5.810 -16.847 -14.925 1.00 97.68 73 GLU B CA 1
ATOM 1687 C C . GLU B 1 73 ? -5.395 -18.319 -15.026 1.00 90.53 73 GLU B C 1
ATOM 1688 O O . GLU B 1 73 ? -5.914 -19.056 -15.864 1.00 89.07 73 GLU B O 1
ATOM 1694 N N . PHE B 1 74 ? -4.467 -18.744 -14.170 1.00 85.35 74 PHE B N 1
ATOM 1695 C CA . PHE B 1 74 ? -3.937 -20.105 -14.225 1.00 80.21 74 PHE B CA 1
ATOM 1696 C C . PHE B 1 74 ? -4.220 -20.928 -12.970 1.00 79.87 74 PHE B C 1
ATOM 1697 O O . PHE B 1 74 ? -4.288 -22.153 -13.036 1.00 79.08 74 PHE B O 1
ATOM 1705 N N . LYS B 1 75 ? -4.383 -20.253 -11.835 1.00 81.47 75 LYS B N 1
ATOM 1706 C CA . LYS B 1 75 ? -4.446 -20.916 -10.531 1.00 81.48 75 LYS B CA 1
ATOM 1707 C C . LYS B 1 75 ? -5.588 -21.923 -10.391 1.00 80.82 75 LYS B C 1
ATOM 1708 O O . LYS B 1 75 ? -5.487 -22.873 -9.608 1.00 80.01 75 LYS B O 1
ATOM 1714 N N . ASN B 1 76 ? -6.666 -21.726 -11.146 1.00 80.04 76 ASN B N 1
ATOM 1715 C CA . ASN B 1 76 ? -7.844 -22.581 -11.013 1.00 79.55 76 ASN B CA 1
ATOM 1716 C C . ASN B 1 76 ? -8.036 -23.555 -12.174 1.00 77.13 76 ASN B C 1
ATOM 1717 O O . ASN B 1 76 ? -9.145 -24.022 -12.422 1.00 77.94 76 ASN B O 1
ATOM 1722 N N . ILE B 1 77 ? -6.953 -23.869 -12.876 1.00 74.73 77 ILE B N 1
ATOM 1723 C CA . ILE B 1 77 ? -7.027 -24.787 -14.007 1.00 72.49 77 ILE B CA 1
ATOM 1724 C C . ILE B 1 77 ? -6.407 -26.142 -13.678 1.00 70.53 77 ILE B C 1
ATOM 1725 O O . ILE B 1 77 ? -5.264 -26.229 -13.229 1.00 68.86 77 ILE B O 1
ATOM 1730 N N . ARG B 1 78 ? -7.177 -27.199 -13.903 1.00 70.92 78 ARG B N 1
ATOM 1731 C CA . ARG B 1 78 ? -6.747 -28.555 -13.579 1.00 71.38 78 ARG B CA 1
ATOM 1732 C C . ARG B 1 78 ? -5.722 -29.080 -14.569 1.00 67.62 78 ARG B C 1
ATOM 1733 O O . ARG B 1 78 ? -5.584 -28.549 -15.670 1.00 64.24 78 ARG B O 1
ATOM 1741 N N . GLY B 1 79 ? -5.016 -30.135 -14.177 1.00 67.16 79 GLY B N 1
ATOM 1742 C CA . GLY B 1 79 ? -3.994 -30.716 -15.024 1.00 65.78 79 GLY B CA 1
ATOM 1743 C C . GLY B 1 79 ? -2.612 -30.458 -14.464 1.00 63.56 79 GLY B C 1
ATOM 1744 O O . GLY B 1 79 ? -2.465 -29.784 -13.449 1.00 61.74 79 GLY B O 1
ATOM 1745 N N . GLU B 1 80 ? -1.596 -30.997 -15.127 1.00 64.20 80 GLU B N 1
ATOM 1746 C CA . GLU B 1 80 ? -0.223 -30.840 -14.673 1.00 65.11 80 GLU B CA 1
ATOM 1747 C C . GLU B 1 80 ? 0.414 -29.602 -15.298 1.00 61.50 80 GLU B C 1
ATOM 1748 O O . GLU B 1 80 ? 0.779 -29.605 -16.477 1.00 59.38 80 GLU B O 1
ATOM 1754 N N . HIS B 1 81 ? 0.540 -28.543 -14.504 1.00 60.96 81 HIS B N 1
ATOM 1755 C CA . HIS B 1 81 ? 1.092 -27.287 -14.990 1.00 60.23 81 HIS B CA 1
ATOM 1756 C C . HIS B 1 81 ? 2.591 -27.393 -15.233 1.00 58.10 81 HIS B C 1
ATOM 1757 O O . HIS B 1 81 ? 3.355 -27.757 -14.339 1.00 57.31 81 HIS B O 1
ATOM 1764 N N . ARG B 1 82 ? 3.004 -27.083 -16.456 1.00 56.60 82 ARG B N 1
ATOM 1765 C CA . ARG B 1 82 ? 4.415 -27.111 -16.807 1.00 55.68 82 ARG B CA 1
ATOM 1766 C C . ARG B 1 82 ? 4.793 -25.818 -17.516 1.00 55.33 82 ARG B C 1
ATOM 1767 O O . ARG B 1 82 ? 4.022 -25.296 -18.321 1.00 54.28 82 ARG B O 1
ATOM 1775 N N . ARG B 1 83 ? 5.974 -25.293 -17.207 1.00 55.02 83 ARG B N 1
ATOM 1776 C CA . ARG B 1 83 ? 6.474 -24.130 -17.922 1.00 54.61 83 ARG B CA 1
ATOM 1777 C C . ARG B 1 83 ? 7.494 -24.554 -18.969 1.00 53.66 83 ARG B C 1
ATOM 1778 O O . ARG B 1 83 ? 8.318 -25.440 -18.737 1.00 54.57 83 ARG B O 1
ATOM 1786 N N . ILE B 1 84 ? 7.421 -23.920 -20.130 1.00 52.57 84 ILE B N 1
ATOM 1787 C CA . ILE B 1 84 ? 8.379 -24.163 -21.192 1.00 51.71 84 ILE B CA 1
ATOM 1788 C C . ILE B 1 84 ? 9.664 -23.400 -20.897 1.00 51.32 84 ILE B C 1
ATOM 1789 O O . ILE B 1 84 ? 9.624 -22.203 -20.618 1.00 51.27 84 ILE B O 1
ATOM 1794 N N . PRO B 1 85 ? 10.808 -24.100 -20.940 1.00 50.85 85 PRO B N 1
ATOM 1795 C CA . PRO B 1 85 ? 12.119 -23.468 -20.754 1.00 51.26 85 PRO B CA 1
ATOM 1796 C C . PRO B 1 85 ? 12.419 -22.475 -21.876 1.00 52.09 85 PRO B C 1
ATOM 1797 O O . PRO B 1 85 ? 11.779 -22.524 -22.934 1.00 52.63 85 PRO B O 1
ATOM 1801 N N . ILE B 1 86 ? 13.392 -21.599 -21.654 1.00 51.54 86 ILE B N 1
ATOM 1802 C CA . ILE B 1 86 ? 13.615 -20.470 -22.551 1.00 51.39 86 ILE B CA 1
ATOM 1803 C C . ILE B 1 86 ? 13.835 -20.887 -24.013 1.00 52.28 86 ILE B C 1
ATOM 1804 O O . ILE B 1 86 ? 14.648 -21.761 -24.325 1.00 52.49 86 ILE B O 1
ATOM 1809 N N . LEU B 1 87 ? 13.053 -20.259 -24.890 1.00 52.21 87 LEU B N 1
ATOM 1810 C CA . LEU B 1 87 ? 13.162 -20.404 -26.336 1.00 52.25 87 LEU B CA 1
ATOM 1811 C C . LEU B 1 87 ? 12.850 -19.047 -26.947 1.00 53.62 87 LEU B C 1
ATOM 1812 O O . LEU B 1 87 ? 12.154 -18.239 -26.338 1.00 53.66 87 LEU B O 1
ATOM 1817 N N . PHE B 1 88 ? 13.356 -18.791 -28.146 1.00 48.81 88 PHE B N 1
ATOM 1818 C CA . PHE B 1 88 ? 13.164 -17.489 -28.776 1.00 50.47 88 PHE B CA 1
ATOM 1819 C C . PHE B 1 88 ? 12.153 -17.613 -29.903 1.00 49.98 88 PHE B C 1
ATOM 1820 O O . PHE B 1 88 ? 12.202 -18.561 -30.681 1.00 50.26 88 PHE B O 1
ATOM 1828 N N . ALA B 1 89 ? 11.213 -16.675 -29.959 1.00 50.41 89 ALA B N 1
ATOM 1829 C CA . ALA B 1 89 ? 10.141 -16.724 -30.949 1.00 51.17 89 ALA B CA 1
ATOM 1830 C C . ALA B 1 89 ? 10.683 -16.698 -32.377 1.00 51.41 89 ALA B C 1
ATOM 1831 O O . ALA B 1 89 ? 11.702 -16.063 -32.653 1.00 51.70 89 ALA B O 1
ATOM 1833 N N . GLY B 1 90 ? 10.001 -17.406 -33.275 1.00 51.00 90 GLY B N 1
ATOM 1834 C CA . GLY B 1 90 ? 10.369 -17.413 -34.681 1.00 51.21 90 GLY B CA 1
ATOM 1835 C C . GLY B 1 90 ? 9.322 -16.764 -35.574 1.00 51.10 90 GLY B C 1
ATOM 1836 O O . GLY B 1 90 ? 9.534 -16.607 -36.776 1.00 51.28 90 GLY B O 1
ATOM 1837 N N . ASN B 1 91 ? 8.187 -16.397 -34.985 1.00 51.77 91 ASN B N 1
ATOM 1838 C CA . ASN B 1 91 ? 7.105 -15.763 -35.726 1.00 53.39 91 ASN B CA 1
ATOM 1839 C C . ASN B 1 91 ? 7.499 -14.338 -36.154 1.00 53.78 91 ASN B C 1
ATOM 1840 O O . ASN B 1 91 ? 8.415 -13.749 -35.581 1.00 52.06 91 ASN B O 1
ATOM 1845 N N . PRO B 1 92 ? 6.826 -13.790 -37.180 1.00 56.18 92 PRO B N 1
ATOM 1846 C CA . PRO B 1 92 ? 7.267 -12.492 -37.705 1.00 57.93 92 PRO B CA 1
ATOM 1847 C C . PRO B 1 92 ? 7.089 -11.338 -36.723 1.00 58.78 92 PRO B C 1
ATOM 1848 O O . PRO B 1 92 ? 7.839 -10.370 -36.806 1.00 58.72 92 PRO B O 1
ATOM 1852 N N . ILE B 1 93 ? 6.136 -11.448 -35.802 1.00 57.89 93 ILE B N 1
ATOM 1853 C CA . ILE B 1 93 ? 5.839 -10.356 -34.882 1.00 56.72 93 ILE B CA 1
ATOM 1854 C C . ILE B 1 93 ? 6.915 -10.150 -33.811 1.00 56.09 93 ILE B C 1
ATOM 1855 O O . ILE B 1 93 ? 7.436 -9.040 -33.656 1.00 57.99 93 ILE B O 1
ATOM 1860 N N . HIS B 1 94 ? 7.236 -11.212 -33.067 1.00 55.20 94 HIS B N 1
ATOM 1861 C CA . HIS B 1 94 ? 8.140 -11.099 -31.921 1.00 55.64 94 HIS B CA 1
ATOM 1862 C C . HIS B 1 94 ? 9.475 -11.795 -32.145 1.00 54.83 94 HIS B C 1
ATOM 1863 O O . HIS B 1 94 ? 10.109 -12.233 -31.187 1.00 53.80 94 HIS B O 1
ATOM 1870 N N . TYR B 1 95 ? 9.896 -11.883 -33.404 1.00 54.99 95 TYR B N 1
ATOM 1871 C CA . TYR B 1 95 ? 11.099 -12.624 -33.787 1.00 54.69 95 TYR B CA 1
ATOM 1872 C C . TYR B 1 95 ? 12.315 -12.317 -32.916 1.00 54.30 95 TYR B C 1
ATOM 1873 O O . TYR B 1 95 ? 12.719 -11.163 -32.781 1.00 54.59 95 TYR B O 1
ATOM 1882 N N . GLY B 1 96 ? 12.890 -13.362 -32.330 1.00 54.61 96 GLY B N 1
ATOM 1883 C CA . GLY B 1 96 ? 14.092 -13.234 -31.526 1.00 54.61 96 GLY B CA 1
ATOM 1884 C C . GLY B 1 96 ? 13.864 -13.012 -30.042 1.00 54.07 96 GLY B C 1
ATOM 1885 O O . GLY B 1 96 ? 14.812 -13.061 -29.259 1.00 53.48 96 GLY B O 1
ATOM 1886 N N . ILE B 1 97 ? 12.618 -12.768 -29.644 1.00 53.42 97 ILE B N 1
ATOM 1887 C CA . ILE B 1 97 ? 12.317 -12.449 -28.245 1.00 52.33 97 ILE B CA 1
ATOM 1888 C C . ILE B 1 97 ? 12.121 -13.708 -27.391 1.00 50.52 97 ILE B C 1
ATOM 1889 O O . ILE B 1 97 ? 11.422 -14.642 -27.784 1.00 49.67 97 ILE B O 1
ATOM 1894 N N . ALA B 1 98 ? 12.738 -13.711 -26.213 1.00 51.08 98 ALA B N 1
ATOM 1895 C CA . ALA B 1 98 ? 12.700 -14.852 -25.307 1.00 50.19 98 ALA B CA 1
ATOM 1896 C C . ALA B 1 98 ? 11.309 -15.081 -24.727 1.00 49.80 98 ALA B C 1
ATOM 1897 O O . ALA B 1 98 ? 10.601 -14.131 -24.408 1.00 48.88 98 ALA B O 1
ATOM 1899 N N . TYR B 1 99 ? 10.922 -16.355 -24.639 1.00 50.23 99 TYR B N 1
ATOM 1900 C CA . TYR B 1 99 ? 9.713 -16.804 -23.936 1.00 51.37 99 TYR B CA 1
ATOM 1901 C C . TYR B 1 99 ? 8.381 -16.465 -24.607 1.00 52.98 99 TYR B C 1
ATOM 1902 O O . TYR B 1 99 ? 7.373 -17.109 -24.325 1.00 52.06 99 TYR B O 1
ATOM 1911 N N . LYS B 1 100 ? 8.357 -15.466 -25.481 1.00 56.26 100 LYS B N 1
ATOM 1912 C CA . LYS B 1 100 ? 7.080 -14.994 -26.010 1.00 59.72 100 LYS B CA 1
ATOM 1913 C C . LYS B 1 100 ? 6.654 -15.781 -27.242 1.00 56.56 100 LYS B C 1
ATOM 1914 O O . LYS B 1 100 ? 6.736 -15.295 -28.372 1.00 55.79 100 LYS B O 1
ATOM 1920 N N . LEU B 1 101 ? 6.177 -16.999 -27.005 1.00 54.02 101 LEU B N 1
ATOM 1921 C CA . LEU B 1 101 ? 5.746 -17.889 -28.073 1.00 51.31 101 LEU B CA 1
ATOM 1922 C C . LEU B 1 101 ? 4.241 -17.798 -28.302 1.00 51.44 101 LEU B C 1
ATOM 1923 O O . LEU B 1 101 ? 3.461 -17.738 -27.350 1.00 51.17 101 LEU B O 1
ATOM 1928 N N . SER B 1 102 ? 3.838 -17.773 -29.568 1.00 50.33 102 SER B N 1
ATOM 1929 C CA . SER B 1 102 ? 2.445 -18.015 -29.926 1.00 49.92 102 SER B CA 1
ATOM 1930 C C . SER B 1 102 ? 2.043 -19.424 -29.480 1.00 51.27 102 SER B C 1
ATOM 1931 O O . SER B 1 102 ? 2.899 -20.249 -29.174 1.00 49.39 102 SER B O 1
ATOM 1934 N N . SER B 1 103 ? 0.746 -19.708 -29.472 1.00 52.62 103 SER B N 1
ATOM 1935 C CA . SER B 1 103 ? 0.255 -21.013 -29.047 1.00 53.19 103 SER B CA 1
ATOM 1936 C C . SER B 1 103 ? 0.814 -22.186 -29.869 1.00 52.93 103 SER B C 1
ATOM 1937 O O . SER B 1 103 ? 1.112 -23.245 -29.308 1.00 51.74 103 SER B O 1
ATOM 1940 N N . ILE B 1 104 ? 0.970 -22.016 -31.179 1.00 52.37 104 ILE B N 1
ATOM 1941 C CA . ILE B 1 104 ? 1.438 -23.136 -31.989 1.00 51.93 104 ILE B CA 1
ATOM 1942 C C . ILE B 1 104 ? 2.944 -23.336 -31.814 1.00 50.31 104 ILE B C 1
ATOM 1943 O O . ILE B 1 104 ? 3.436 -24.456 -31.893 1.00 50.09 104 ILE B O 1
ATOM 1948 N N . GLU B 1 105 ? 3.670 -22.257 -31.543 1.00 49.58 105 GLU B N 1
ATOM 1949 C CA . GLU B 1 105 ? 5.092 -22.364 -31.227 1.00 49.41 105 GLU B CA 1
ATOM 1950 C C . GLU B 1 105 ? 5.299 -23.089 -29.898 1.00 49.07 105 GLU B C 1
ATOM 1951 O O . GLU B 1 105 ? 6.272 -23.816 -29.717 1.00 48.53 105 GLU B O 1
ATOM 1957 N N . ALA B 1 106 ? 4.383 -22.865 -28.963 1.00 49.26 106 ALA B N 1
ATOM 1958 C CA . ALA B 1 106 ? 4.474 -23.477 -27.645 1.00 50.26 106 ALA B CA 1
ATOM 1959 C C . ALA B 1 106 ? 4.185 -24.966 -27.776 1.00 51.06 106 ALA B C 1
ATOM 1960 O O . ALA B 1 106 ? 4.822 -25.804 -27.137 1.00 50.08 106 ALA B O 1
ATOM 1962 N N . LEU B 1 107 ? 3.219 -25.276 -28.631 1.00 52.77 107 LEU B N 1
ATOM 1963 C CA . LEU B 1 107 ? 2.868 -26.651 -28.955 1.00 54.40 107 LEU B CA 1
ATOM 1964 C C . LEU B 1 107 ? 4.027 -27.376 -29.651 1.00 53.64 107 LEU B C 1
ATOM 1965 O O . LEU B 1 107 ? 4.373 -28.496 -29.277 1.00 54.95 107 LEU B O 1
ATOM 1970 N N . ILE B 1 108 ? 4.627 -26.735 -30.653 1.00 53.11 108 ILE B N 1
ATOM 1971 C CA . ILE B 1 108 ? 5.802 -27.286 -31.329 1.00 52.50 108 ILE B CA 1
ATOM 1972 C C . ILE B 1 108 ? 6.939 -27.565 -30.349 1.00 51.81 108 ILE B C 1
ATOM 1973 O O . ILE B 1 108 ? 7.538 -28.648 -30.356 1.00 51.53 108 ILE B O 1
ATOM 1978 N N . ALA B 1 109 ? 7.228 -26.572 -29.513 1.00 51.26 109 ALA B N 1
ATOM 1979 C CA . ALA B 1 109 ? 8.256 -26.680 -28.485 1.00 52.15 109 ALA B CA 1
ATOM 1980 C C . ALA B 1 109 ? 8.002 -27.844 -27.534 1.00 53.12 109 ALA B C 1
ATOM 1981 O O . ALA B 1 109 ? 8.924 -28.559 -27.161 1.00 53.21 109 ALA B O 1
ATOM 1983 N N . THR B 1 110 ? 6.748 -28.009 -27.129 1.00 53.50 110 THR B N 1
ATOM 1984 C CA . THR B 1 110 ? 6.378 -29.042 -26.172 1.00 53.85 110 THR B CA 1
ATOM 1985 C C . THR B 1 110 ? 6.572 -30.432 -26.767 1.00 54.88 110 THR B C 1
ATOM 1986 O O . THR B 1 110 ? 7.132 -31.316 -26.120 1.00 55.54 110 THR B O 1
ATOM 1990 N N . LEU B 1 111 ? 6.119 -30.612 -28.005 1.00 54.81 111 LEU B N 1
ATOM 1991 C CA . LEU B 1 111 ? 6.311 -31.869 -28.720 1.00 56.40 111 LEU B CA 1
ATOM 1992 C C . LEU B 1 111 ? 7.790 -32.199 -28.893 1.00 56.31 111 LEU B C 1
ATOM 1993 O O . LEU B 1 111 ? 8.198 -33.339 -28.708 1.00 56.18 111 LEU B O 1
ATOM 1998 N N . TYR B 1 112 ? 8.591 -31.194 -29.224 1.00 56.96 112 TYR B N 1
ATOM 1999 C CA . TYR B 1 112 ? 10.023 -31.393 -29.426 1.00 58.02 112 TYR B CA 1
ATOM 2000 C C . TYR B 1 112 ? 10.722 -31.846 -28.142 1.00 56.50 112 TYR B C 1
ATOM 2001 O O . TYR B 1 112 ? 11.566 -32.739 -28.168 1.00 57.14 112 TYR B O 1
ATOM 2010 N N . ILE B 1 113 ? 10.360 -31.228 -27.021 1.00 55.68 113 ILE B N 1
ATOM 2011 C CA . ILE B 1 113 ? 11.040 -31.460 -25.749 1.00 56.40 113 ILE B CA 1
ATOM 2012 C C . ILE B 1 113 ? 10.734 -32.857 -25.187 1.00 58.15 113 ILE B C 1
ATOM 2013 O O . ILE B 1 113 ? 11.604 -33.504 -24.601 1.00 57.50 113 ILE B O 1
ATOM 2018 N N . VAL B 1 114 ? 9.509 -33.330 -25.390 1.00 60.88 114 VAL B N 1
ATOM 2019 C CA . VAL B 1 114 ? 9.145 -34.686 -24.990 1.00 63.55 114 VAL B CA 1
ATOM 2020 C C . VAL B 1 114 ? 9.439 -35.720 -26.094 1.00 66.64 114 VAL B C 1
ATOM 2021 O O . VAL B 1 114 ? 8.821 -36.789 -26.127 1.00 66.78 114 VAL B O 1
ATOM 2025 N N . ASP B 1 115 ? 10.371 -35.386 -26.991 1.00 68.34 115 ASP B N 1
ATOM 2026 C CA . ASP B 1 115 ? 10.925 -36.322 -27.983 1.00 71.15 115 ASP B CA 1
ATOM 2027 C C . ASP B 1 115 ? 9.926 -36.747 -29.070 1.00 69.66 115 ASP B C 1
ATOM 2028 O O . ASP B 1 115 ? 10.043 -37.834 -29.641 1.00 72.23 115 ASP B O 1
ATOM 2033 N N . GLU B 1 116 ? 8.950 -35.892 -29.358 1.00 66.97 116 GLU B N 1
ATOM 2034 C CA . GLU B 1 116 ? 8.063 -36.101 -30.502 1.00 66.98 116 GLU B CA 1
ATOM 2035 C C . GLU B 1 116 ? 8.470 -35.174 -31.643 1.00 64.38 116 GLU B C 1
ATOM 2036 O O . GLU B 1 116 ? 7.678 -34.351 -32.099 1.00 62.23 116 GLU B O 1
ATOM 2042 N N . VAL B 1 117 ? 9.710 -35.315 -32.097 1.00 64.30 117 VAL B N 1
ATOM 2043 C CA . VAL B 1 117 ? 10.283 -34.407 -33.084 1.00 63.47 117 VAL B CA 1
ATOM 2044 C C . VAL B 1 117 ? 9.510 -34.383 -34.403 1.00 63.72 117 VAL B C 1
ATOM 2045 O O . VAL B 1 117 ? 9.237 -33.308 -34.938 1.00 61.24 117 VAL B O 1
ATOM 2049 N N . GLU B 1 118 ? 9.151 -35.560 -34.915 1.00 66.68 118 GLU B N 1
ATOM 2050 C CA . GLU B 1 118 ? 8.409 -35.656 -36.173 1.00 69.83 118 GLU B CA 1
ATOM 2051 C C . GLU B 1 118 ? 7.076 -34.911 -36.115 1.00 68.03 118 GLU B C 1
ATOM 2052 O O . GLU B 1 118 ? 6.714 -34.199 -37.048 1.00 65.37 118 GLU B O 1
ATOM 2058 N N . GLU B 1 119 ? 6.346 -35.088 -35.020 1.00 70.06 119 GLU B N 1
ATOM 2059 C CA . GLU B 1 119 ? 5.089 -34.380 -34.811 1.00 71.03 119 GLU B CA 1
ATOM 2060 C C . GLU B 1 119 ? 5.299 -32.869 -34.721 1.00 66.01 119 GLU B C 1
ATOM 2061 O O . GLU B 1 119 ? 4.457 -32.096 -35.169 1.00 64.13 119 GLU B O 1
ATOM 2067 N N . ALA B 1 120 ? 6.421 -32.462 -34.135 1.00 63.31 120 ALA B N 1
ATOM 2068 C CA . ALA B 1 120 ? 6.748 -31.052 -33.986 1.00 62.04 120 ALA B CA 1
ATOM 2069 C C . ALA B 1 120 ? 6.992 -30.439 -35.355 1.00 61.12 120 ALA B C 1
ATOM 2070 O O . ALA B 1 120 ? 6.420 -29.402 -35.699 1.00 58.64 120 ALA B O 1
ATOM 2072 N N . ILE B 1 121 ? 7.842 -31.105 -36.129 1.00 62.17 121 ILE B N 1
ATOM 2073 C CA . ILE B 1 121 ? 8.154 -30.700 -37.494 1.00 63.35 121 ILE B CA 1
ATOM 2074 C C . ILE B 1 121 ? 6.905 -30.665 -38.371 1.00 65.42 121 ILE B C 1
ATOM 2075 O O . ILE B 1 121 ? 6.721 -29.742 -39.173 1.00 64.60 121 ILE B O 1
ATOM 2080 N N . LYS B 1 122 ? 6.046 -31.667 -38.205 1.00 68.10 122 LYS B N 1
ATOM 2081 C CA . LYS B 1 122 ? 4.788 -31.724 -38.939 1.00 71.05 122 LYS B CA 1
ATOM 2082 C C . LYS B 1 122 ? 3.959 -30.466 -38.692 1.00 67.52 122 LYS B C 1
ATOM 2083 O O . LYS B 1 122 ? 3.504 -29.812 -39.632 1.00 66.20 122 LYS B O 1
ATOM 2089 N N . LEU B 1 123 ? 3.785 -30.123 -37.420 1.00 66.32 123 LEU B N 1
ATOM 2090 C CA . LEU B 1 123 ? 3.034 -28.935 -37.048 1.00 66.60 123 LEU B CA 1
ATOM 2091 C C . LEU B 1 123 ? 3.701 -27.646 -37.521 1.00 63.51 123 LEU B C 1
ATOM 2092 O O . LEU B 1 123 ? 3.012 -26.692 -37.878 1.00 61.75 123 LEU B O 1
ATOM 2097 N N . SER B 1 124 ? 5.033 -27.623 -37.552 1.00 62.79 124 SER B N 1
ATOM 2098 C CA . SER B 1 124 ? 5.758 -26.411 -37.930 1.00 61.90 124 SER B CA 1
ATOM 2099 C C . SER B 1 124 ? 5.543 -26.015 -39.392 1.00 63.75 124 SER B C 1
ATOM 2100 O O . SER B 1 124 ? 5.926 -24.922 -39.804 1.00 64.81 124 SER B O 1
ATOM 2103 N N . ASN B 1 125 ? 4.937 -26.897 -40.179 1.00 65.29 125 ASN B N 1
ATOM 2104 C CA . ASN B 1 125 ? 4.734 -26.607 -41.590 1.00 67.92 125 ASN B CA 1
ATOM 2105 C C . ASN B 1 125 ? 3.298 -26.218 -41.933 1.00 67.48 125 ASN B C 1
ATOM 2106 O O . ASN B 1 125 ? 2.998 -25.935 -43.090 1.00 66.59 125 ASN B O 1
ATOM 2111 N N . VAL B 1 126 ? 2.416 -26.178 -40.935 1.00 67.63 126 VAL B N 1
ATOM 2112 C CA . VAL B 1 126 ? 1.056 -25.702 -41.172 1.00 67.12 126 VAL B CA 1
ATOM 2113 C C . VAL B 1 126 ? 0.992 -24.171 -41.167 1.00 63.32 126 VAL B C 1
ATOM 2114 O O . VAL B 1 126 ? 0.001 -23.590 -41.610 1.00 63.06 126 VAL B O 1
ATOM 2118 N N . VAL B 1 127 ? 2.035 -23.517 -40.657 1.00 60.84 127 VAL B N 1
ATOM 2119 C CA . VAL B 1 127 ? 2.157 -22.066 -40.807 1.00 60.07 127 VAL B CA 1
ATOM 2120 C C . VAL B 1 127 ? 3.467 -21.752 -41.518 1.00 58.88 127 VAL B C 1
ATOM 2121 O O . VAL B 1 127 ? 4.476 -22.437 -41.327 1.00 56.13 127 VAL B O 1
ATOM 2125 N N . LYS B 1 128 ? 3.432 -20.711 -42.343 1.00 61.12 128 LYS B N 1
ATOM 2126 C CA . LYS B 1 128 ? 4.533 -20.357 -43.229 1.00 63.15 128 LYS B CA 1
ATOM 2127 C C . LYS B 1 128 ? 5.845 -20.096 -42.490 1.00 60.64 128 LYS B C 1
ATOM 2128 O O . LYS B 1 128 ? 6.924 -20.374 -43.013 1.00 60.67 128 LYS B O 1
ATOM 2134 N N . TRP B 1 129 ? 5.746 -19.574 -41.272 1.00 58.80 129 TRP B N 1
ATOM 2135 C CA . TRP B 1 129 ? 6.919 -19.169 -40.505 1.00 57.16 129 TRP B CA 1
ATOM 2136 C C . TRP B 1 129 ? 7.319 -20.191 -39.440 1.00 59.69 129 TRP B C 1
ATOM 2137 O O . TRP B 1 129 ? 8.297 -19.992 -38.720 1.00 60.03 129 TRP B O 1
ATOM 2148 N N . GLY B 1 130 ? 6.569 -21.285 -39.346 1.00 62.11 130 GLY B N 1
ATOM 2149 C CA . GLY B 1 130 ? 6.821 -22.301 -38.339 1.00 61.08 130 GLY B CA 1
ATOM 2150 C C . GLY B 1 130 ? 8.207 -22.916 -38.411 1.00 59.72 130 GLY B C 1
ATOM 2151 O O . GLY B 1 130 ? 8.788 -23.278 -37.386 1.00 57.05 130 GLY B O 1
ATOM 2152 N N . HIS B 1 131 ? 8.740 -23.033 -39.623 1.00 60.65 131 HIS B N 1
ATOM 2153 C CA . HIS B 1 131 ? 10.072 -23.599 -39.819 1.00 61.55 131 HIS B CA 1
ATOM 2154 C C . HIS B 1 131 ? 11.149 -22.660 -39.272 1.00 59.07 131 HIS B C 1
ATOM 2155 O O . HIS B 1 131 ? 12.214 -23.104 -38.856 1.00 56.87 131 HIS B O 1
ATOM 2162 N N . THR B 1 132 ? 10.868 -21.359 -39.281 1.00 59.21 132 THR B N 1
ATOM 2163 C CA . THR B 1 132 ? 11.802 -20.370 -38.747 1.00 59.81 132 THR B CA 1
ATOM 2164 C C . THR B 1 132 ? 12.024 -20.580 -37.247 1.00 56.54 132 THR B C 1
ATOM 2165 O O . THR B 1 132 ? 13.149 -20.469 -36.758 1.00 55.95 132 THR B O 1
ATOM 2169 N N . PHE B 1 133 ? 10.952 -20.902 -36.528 1.00 55.21 133 PHE B N 1
ATOM 2170 C CA . PHE B 1 133 ? 11.035 -21.168 -35.094 1.00 54.01 133 PHE B CA 1
ATOM 2171 C C . PHE B 1 133 ? 11.958 -22.348 -34.789 1.00 55.09 133 PHE B C 1
ATOM 2172 O O . PHE B 1 133 ? 12.769 -22.286 -33.865 1.00 53.51 133 PHE B O 1
ATOM 2180 N N . ILE B 1 134 ? 11.849 -23.416 -35.575 1.00 57.42 134 ILE B N 1
ATOM 2181 C CA . ILE B 1 134 ? 12.665 -24.602 -35.339 1.00 58.72 134 ILE B CA 1
ATOM 2182 C C . ILE B 1 134 ? 14.124 -24.371 -35.740 1.00 59.74 134 ILE B C 1
ATOM 2183 O O . ILE B 1 134 ? 15.037 -24.819 -35.049 1.00 58.70 134 ILE B O 1
ATOM 2188 N N . GLU B 1 135 ? 14.342 -23.652 -36.835 1.00 62.36 135 GLU B N 1
ATOM 2189 C CA . GLU B 1 135 ? 15.696 -23.320 -37.278 1.00 63.69 135 GLU B CA 1
ATOM 2190 C C . GLU B 1 135 ? 16.437 -22.437 -36.272 1.00 59.70 135 GLU B C 1
ATOM 2191 O O . GLU B 1 135 ? 17.605 -22.675 -35.963 1.00 58.54 135 GLU B O 1
ATOM 2197 N N . LEU B 1 136 ? 15.758 -21.405 -35.781 1.00 56.64 136 LEU B N 1
ATOM 2198 C CA . LEU B 1 136 ? 16.353 -20.474 -34.830 1.00 55.23 136 LEU B CA 1
ATOM 2199 C C . LEU B 1 136 ? 16.711 -21.162 -33.508 1.00 55.44 136 LEU B C 1
ATOM 2200 O O . LEU B 1 136 ? 17.719 -20.832 -32.887 1.00 55.38 136 LEU B O 1
ATOM 2205 N N . ASN B 1 137 ? 15.889 -22.123 -33.093 1.00 55.45 137 ASN B N 1
ATOM 2206 C CA . ASN B 1 137 ? 16.073 -22.803 -31.810 1.00 55.76 137 ASN B CA 1
ATOM 2207 C C . ASN B 1 137 ? 16.560 -24.250 -31.910 1.00 57.55 137 ASN B C 1
ATOM 2208 O O . ASN B 1 137 ? 16.459 -25.000 -30.937 1.00 56.65 137 ASN B O 1
ATOM 2213 N N . LYS B 1 138 ? 17.080 -24.632 -33.076 1.00 60.38 138 LYS B N 1
ATOM 2214 C CA . LYS B 1 138 ? 17.484 -26.010 -33.359 1.00 64.68 138 LYS B CA 1
ATOM 2215 C C . LYS B 1 138 ? 18.429 -26.595 -32.310 1.00 66.76 138 LYS B C 1
ATOM 2216 O O . LYS B 1 138 ? 18.123 -27.603 -31.676 1.00 65.10 138 LYS B O 1
ATOM 2222 N N . GLU B 1 139 ? 19.580 -25.949 -32.152 1.00 70.84 139 GLU B N 1
ATOM 2223 C CA . GLU B 1 139 ? 20.579 -26.291 -31.142 1.00 74.19 139 GLU B CA 1
ATOM 2224 C C . GLU B 1 139 ? 19.960 -26.468 -29.750 1.00 70.13 139 GLU B C 1
ATOM 2225 O O . GLU B 1 139 ? 20.296 -27.395 -29.007 1.00 69.05 139 GLU B O 1
ATOM 2231 N N . LEU B 1 140 ? 19.025 -25.579 -29.436 1.00 65.58 140 LEU B N 1
ATOM 2232 C CA . LEU B 1 140 ? 18.408 -25.476 -28.126 1.00 62.58 140 LEU B CA 1
ATOM 2233 C C . LEU B 1 140 ? 17.356 -26.556 -27.898 1.00 60.82 140 LEU B C 1
ATOM 2234 O O . LEU B 1 140 ? 17.346 -27.226 -26.863 1.00 60.30 140 LEU B O 1
ATOM 2239 N N . LEU B 1 141 ? 16.467 -26.709 -28.872 1.00 58.68 141 LEU B N 1
ATOM 2240 C CA . LEU B 1 141 ? 15.467 -27.766 -28.840 1.00 58.39 141 LEU B CA 1
ATOM 2241 C C . LEU B 1 141 ? 16.134 -29.140 -28.757 1.00 60.52 141 LEU B C 1
ATOM 2242 O O . LEU B 1 141 ? 15.611 -30.051 -28.120 1.00 60.82 141 LEU B O 1
ATOM 2247 N N . GLU B 1 142 ? 17.296 -29.276 -29.390 1.00 62.44 142 GLU B N 1
ATOM 2248 C CA . GLU B 1 142 ? 18.056 -30.527 -29.352 1.00 65.76 142 GLU B CA 1
ATOM 2249 C C . GLU B 1 142 ? 18.656 -30.783 -27.972 1.00 65.67 142 GLU B C 1
ATOM 2250 O O . GLU B 1 142 ? 18.732 -31.923 -27.516 1.00 66.02 142 GLU B O 1
ATOM 2256 N N . ALA B 1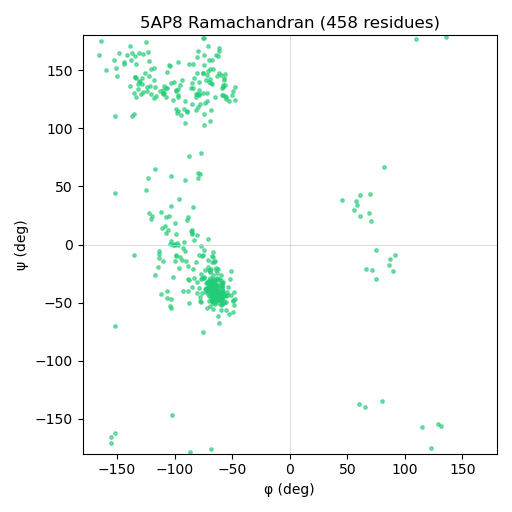 143 ? 19.092 -29.711 -27.319 1.00 65.64 143 ALA B N 1
ATOM 2257 C CA . ALA B 1 143 ? 19.646 -29.804 -25.976 1.00 66.18 143 ALA B CA 1
ATOM 2258 C C . ALA B 1 143 ? 18.567 -30.199 -24.971 1.00 65.55 143 ALA B C 1
ATOM 2259 O O . ALA B 1 143 ? 18.764 -31.106 -24.167 1.00 66.85 143 ALA B O 1
ATOM 2261 N N . TYR B 1 144 ? 17.424 -29.520 -25.028 1.00 64.26 144 TYR B N 1
ATOM 2262 C CA . TYR B 1 144 ? 16.298 -29.823 -24.148 1.00 64.22 144 TYR B CA 1
ATOM 2263 C C . TYR B 1 144 ? 15.763 -31.240 -24.350 1.00 65.52 144 TYR B C 1
ATOM 2264 O O . TYR B 1 144 ? 15.245 -31.853 -23.412 1.00 64.96 144 TYR B O 1
ATOM 2273 N N . LYS B 1 145 ? 15.894 -31.750 -25.574 1.00 66.27 145 LYS B N 1
ATOM 2274 C CA . LYS B 1 145 ? 15.253 -33.002 -25.978 1.00 69.39 145 LYS B CA 1
ATOM 2275 C C . LYS B 1 145 ? 15.651 -34.207 -25.125 1.00 72.86 145 LYS B C 1
ATOM 2276 O O . LYS B 1 145 ? 16.837 -34.475 -24.913 1.00 71.60 145 LYS B O 1
ATOM 2282 N N . ASN B 1 146 ? 14.638 -34.919 -24.637 1.00 77.55 146 ASN B N 1
ATOM 2283 C CA . ASN B 1 146 ? 14.824 -36.171 -23.912 1.00 83.93 146 ASN B CA 1
ATOM 2284 C C . ASN B 1 146 ? 15.724 -36.041 -22.681 1.00 86.42 146 ASN B C 1
ATOM 2285 O O . ASN B 1 146 ? 16.511 -36.938 -22.382 1.00 90.19 146 ASN B O 1
ATOM 2290 N N . LYS B 1 147 ? 15.606 -34.926 -21.968 1.00 83.35 147 LYS B N 1
ATOM 2291 C CA . LYS B 1 147 ? 16.448 -34.687 -20.804 1.00 81.82 147 LYS B CA 1
ATOM 2292 C C . LYS B 1 147 ? 15.605 -34.445 -19.551 1.00 79.44 147 LYS B C 1
ATOM 2293 O O . LYS B 1 147 ? 14.398 -34.222 -19.645 1.00 78.23 147 LYS B O 1
ATOM 2299 N N . THR B 1 148 ? 16.237 -34.507 -18.381 1.00 78.87 148 THR B N 1
ATOM 2300 C CA . THR B 1 148 ? 15.520 -34.325 -17.118 1.00 78.61 148 THR B CA 1
ATOM 2301 C C . THR B 1 148 ? 15.273 -32.851 -16.813 1.00 76.04 148 THR B C 1
ATOM 2302 O O . THR B 1 148 ? 15.872 -31.965 -17.427 1.00 74.17 148 THR B O 1
ATOM 2306 N N . GLU B 1 149 ? 14.394 -32.598 -15.848 1.00 76.09 149 GLU B N 1
ATOM 2307 C CA . GLU B 1 149 ? 14.047 -31.238 -15.466 1.00 75.18 149 GLU B CA 1
ATOM 2308 C C . GLU B 1 149 ? 15.262 -30.439 -14.992 1.00 76.89 149 GLU B C 1
ATOM 2309 O O . GLU B 1 149 ? 15.419 -29.273 -15.352 1.00 73.97 149 GLU B O 1
ATOM 2315 N N . GLU B 1 150 ? 16.125 -31.070 -14.199 1.00 82.49 150 GLU B N 1
ATOM 2316 C CA . GLU B 1 150 ? 17.314 -30.395 -13.682 1.00 87.30 150 GLU B CA 1
ATOM 2317 C C . GLU B 1 150 ? 18.282 -30.065 -14.808 1.00 82.13 150 GLU B C 1
ATOM 2318 O O . GLU B 1 150 ? 18.796 -28.948 -14.887 1.00 80.24 150 GLU B O 1
ATOM 2324 N N . ASP B 1 151 ? 18.533 -31.048 -15.669 1.00 80.36 151 ASP B N 1
ATOM 2325 C CA . ASP B 1 151 ? 19.389 -30.863 -16.838 1.00 77.96 151 ASP B CA 1
ATOM 2326 C C . ASP B 1 151 ? 18.900 -29.713 -17.703 1.00 73.56 151 ASP B C 1
ATOM 2327 O O . ASP B 1 151 ? 19.686 -28.887 -18.162 1.00 73.06 151 ASP B O 1
ATOM 2332 N N . ILE B 1 152 ? 17.590 -29.675 -17.919 1.00 70.45 152 ILE B N 1
ATOM 2333 C CA . ILE B 1 152 ? 16.968 -28.628 -18.713 1.00 67.03 152 ILE B CA 1
ATOM 2334 C C . ILE B 1 152 ? 17.142 -27.257 -18.059 1.00 66.27 152 ILE B C 1
ATOM 2335 O O . ILE B 1 152 ? 17.536 -26.298 -18.717 1.00 64.39 152 ILE B O 1
ATOM 2340 N N . LYS B 1 153 ? 16.873 -27.174 -16.758 1.00 67.90 153 LYS B N 1
ATOM 2341 C CA . LYS B 1 153 ? 16.979 -25.905 -16.043 1.00 69.80 153 LYS B CA 1
ATOM 2342 C C . LYS B 1 153 ? 18.430 -25.442 -15.961 1.00 69.53 153 LYS B C 1
ATOM 2343 O O . LYS B 1 153 ? 18.705 -24.246 -15.920 1.00 68.65 153 LYS B O 1
ATOM 2349 N N . LYS B 1 154 ? 19.361 -26.389 -15.948 1.00 71.24 154 LYS B N 1
ATOM 2350 C CA . LYS B 1 154 ? 20.777 -26.041 -15.994 1.00 72.77 154 LYS B CA 1
ATOM 2351 C C . LYS B 1 154 ? 21.125 -25.402 -17.341 1.00 71.87 154 LYS B C 1
ATOM 2352 O O . LYS B 1 154 ? 21.890 -24.439 -17.400 1.00 76.68 154 LYS B O 1
ATOM 2354 N N . ILE B 1 155 ? 20.551 -25.941 -18.416 1.00 69.70 155 ILE B N 1
ATOM 2355 C CA . ILE B 1 155 ? 20.758 -25.408 -19.766 1.00 67.55 155 ILE B CA 1
ATOM 2356 C C . ILE B 1 155 ? 20.121 -24.031 -19.916 1.00 65.90 155 ILE B C 1
ATOM 2357 O O . ILE B 1 155 ? 20.753 -23.090 -20.403 1.00 65.56 155 ILE B O 1
ATOM 2362 N N . GLU B 1 156 ? 18.863 -23.926 -19.495 1.00 65.86 156 GLU B N 1
ATOM 2363 C CA . GLU B 1 156 ? 18.128 -22.664 -19.539 1.00 67.35 156 GLU B CA 1
ATOM 2364 C C . GLU B 1 156 ? 18.884 -21.555 -18.819 1.00 69.63 156 GLU B C 1
ATOM 2365 O O . GLU B 1 156 ? 18.940 -20.414 -19.291 1.00 67.56 156 GLU B O 1
ATOM 2371 N N . ARG B 1 157 ? 19.481 -21.904 -17.681 1.00 74.50 157 ARG B N 1
ATOM 2372 C CA . ARG B 1 157 ? 20.185 -20.926 -16.858 1.00 80.86 157 ARG B CA 1
ATOM 2373 C C . ARG B 1 157 ? 21.430 -20.365 -17.540 1.00 79.21 157 ARG B C 1
ATOM 2374 O O . ARG B 1 157 ? 21.682 -19.165 -17.501 1.00 77.37 157 ARG B O 1
ATOM 2382 N N . GLU B 1 158 ? 22.203 -21.240 -18.168 1.00 81.71 158 GLU B N 1
ATOM 2383 C CA . GLU B 1 158 ? 23.441 -20.831 -18.827 1.00 84.53 158 GLU B CA 1
ATOM 2384 C C . GLU B 1 158 ? 23.175 -19.912 -20.024 1.00 78.61 158 GLU B C 1
ATOM 2385 O O . GLU B 1 158 ? 23.975 -19.021 -20.328 1.00 76.75 158 GLU B O 1
ATOM 2391 N N . ILE B 1 159 ? 22.044 -20.121 -20.691 1.00 75.59 159 ILE B N 1
ATOM 2392 C CA . ILE B 1 159 ? 21.638 -19.267 -21.802 1.00 72.32 159 ILE B CA 1
ATOM 2393 C C . ILE B 1 159 ? 21.277 -17.871 -21.313 1.00 71.89 159 ILE B C 1
ATOM 2394 O O . ILE B 1 159 ? 21.702 -16.868 -21.889 1.00 72.22 159 ILE B O 1
ATOM 2399 N N . ILE B 1 160 ? 20.482 -17.818 -20.251 1.00 72.15 160 ILE B N 1
ATOM 2400 C CA . ILE B 1 160 ? 20.155 -16.560 -19.606 1.00 73.49 160 ILE B CA 1
ATOM 2401 C C . ILE B 1 160 ? 21.433 -15.856 -19.168 1.00 77.90 160 ILE B C 1
ATOM 2402 O O . ILE B 1 160 ? 21.585 -14.649 -19.370 1.00 76.66 160 ILE B O 1
ATOM 2407 N N . GLU B 1 161 ? 22.358 -16.620 -18.592 1.00 83.66 161 GLU B N 1
ATOM 2408 C CA . GLU B 1 161 ? 23.638 -16.066 -18.155 1.00 90.46 161 GLU B CA 1
ATOM 2409 C C . GLU B 1 161 ? 24.460 -15.435 -19.274 1.00 90.22 161 GLU B C 1
ATOM 2410 O O . GLU B 1 161 ? 24.877 -14.292 -19.165 1.00 92.06 161 GLU B O 1
ATOM 2416 N N . LYS B 1 162 ? 24.674 -16.175 -20.357 1.00 89.52 162 LYS B N 1
ATOM 2417 C CA . LYS B 1 162 ? 25.549 -15.699 -21.425 1.00 91.71 162 LYS B CA 1
ATOM 2418 C C . LYS B 1 162 ? 24.933 -14.518 -22.177 1.00 91.10 162 LYS B C 1
ATOM 2419 O O . LYS B 1 162 ? 25.649 -13.715 -22.788 1.00 91.90 162 LYS B O 1
ATOM 2425 N N . ILE B 1 163 ? 23.611 -14.400 -22.119 1.00 89.32 163 ILE B N 1
ATOM 2426 C CA . ILE B 1 163 ? 22.938 -13.226 -22.657 1.00 87.85 163 ILE B CA 1
ATOM 2427 C C . ILE B 1 163 ? 23.105 -12.054 -21.692 1.00 91.44 163 ILE B C 1
ATOM 2428 O O . ILE B 1 163 ? 23.495 -10.955 -22.089 1.00 93.93 163 ILE B O 1
ATOM 2433 N N . LEU B 1 164 ? 22.810 -12.298 -20.420 1.00 91.70 164 LEU B N 1
ATOM 2434 C CA . LEU B 1 164 ? 22.949 -11.270 -19.402 1.00 93.47 164 LEU B CA 1
ATOM 2435 C C . LEU B 1 164 ? 24.414 -11.051 -19.032 1.00 100.18 164 LEU B C 1
ATOM 2436 O O . LEU B 1 164 ? 25.026 -10.062 -19.442 1.00 100.37 164 LEU B O 1
ATOM 2441 N N . GLU B 1 165 ? 24.972 -11.987 -18.269 1.00 102.10 165 GLU B N 1
ATOM 2442 C CA . GLU B 1 165 ? 26.315 -11.832 -17.717 1.00 107.88 165 GLU B CA 1
ATOM 2443 C C . GLU B 1 165 ? 27.409 -12.108 -18.751 1.00 109.26 165 GLU B C 1
ATOM 2444 O O . GLU B 1 165 ? 28.230 -13.009 -18.569 1.00 109.64 165 GLU B O 1
ATOM 2450 N N . LYS B 1 166 ? 27.417 -11.325 -19.826 1.00 110.19 166 LYS B N 1
ATOM 2451 C CA . LYS B 1 166 ? 28.449 -11.411 -20.857 1.00 111.29 166 LYS B CA 1
ATOM 2452 C C . LYS B 1 166 ? 28.308 -10.252 -21.837 1.00 111.17 166 LYS B C 1
ATOM 2453 O O . LYS B 1 166 ? 27.265 -9.601 -21.894 1.00 110.11 166 LYS B O 1
ATOM 2455 N N . MET C 1 1 ? 8.060 16.334 -49.316 1.00 88.09 1 MET C N 1
ATOM 2456 C CA . MET C 1 1 ? 8.070 16.661 -47.896 1.00 87.79 1 MET C CA 1
ATOM 2457 C C . MET C 1 1 ? 9.497 16.853 -47.392 1.00 86.54 1 MET C C 1
ATOM 2458 O O . MET C 1 1 ? 10.419 16.175 -47.840 1.00 86.58 1 MET C O 1
ATOM 2463 N N . LYS C 1 2 ? 9.672 17.782 -46.459 1.00 86.22 2 LYS C N 1
ATOM 2464 C CA . LYS C 1 2 ? 10.983 18.048 -45.873 1.00 84.24 2 LYS C CA 1
ATOM 2465 C C . LYS C 1 2 ? 11.408 16.913 -44.946 1.00 81.17 2 LYS C C 1
ATOM 2466 O O . LYS C 1 2 ? 10.640 16.481 -44.091 1.00 80.88 2 LYS C O 1
ATOM 2472 N N . VAL C 1 3 ? 12.629 16.424 -45.121 1.00 77.90 3 VAL C N 1
ATOM 2473 C CA . VAL C 1 3 ? 13.112 15.300 -44.329 1.00 76.91 3 VAL C CA 1
ATOM 2474 C C . VAL C 1 3 ? 14.451 15.622 -43.678 1.00 78.45 3 VAL C C 1
ATOM 2475 O O . VAL C 1 3 ? 15.373 16.100 -44.335 1.00 77.35 3 VAL C O 1
ATOM 2479 N N . TYR C 1 4 ? 14.554 15.359 -42.381 1.00 82.00 4 TYR C N 1
ATOM 2480 C CA . TYR C 1 4 ? 15.768 15.686 -41.653 1.00 84.79 4 TYR C CA 1
ATOM 2481 C C . TYR C 1 4 ? 16.335 14.450 -40.978 1.00 87.05 4 TYR C C 1
ATOM 2482 O O . TYR C 1 4 ? 15.602 13.667 -40.376 1.00 85.03 4 TYR C O 1
ATOM 2491 N N . ILE C 1 5 ? 17.644 14.267 -41.090 1.00 91.06 5 ILE C N 1
ATOM 2492 C CA . ILE C 1 5 ? 18.289 13.127 -40.454 1.00 95.40 5 ILE C CA 1
ATOM 2493 C C . ILE C 1 5 ? 19.312 13.569 -39.415 1.00 99.22 5 ILE C C 1
ATOM 2494 O O . ILE C 1 5 ? 20.206 14.360 -39.707 1.00 99.24 5 ILE C O 1
ATOM 2499 N N . ILE C 1 6 ? 19.157 13.053 -38.200 1.00 103.03 6 ILE C N 1
ATOM 2500 C CA . ILE C 1 6 ? 20.121 13.261 -37.128 1.00 106.49 6 ILE C CA 1
ATOM 2501 C C . ILE C 1 6 ? 21.359 12.388 -37.377 1.00 110.39 6 ILE C C 1
ATOM 2502 O O . ILE C 1 6 ? 21.245 11.187 -37.638 1.00 110.08 6 ILE C O 1
ATOM 2507 N N . ASP C 1 7 ? 22.541 12.996 -37.308 1.00 114.99 7 ASP C N 1
ATOM 2508 C CA . ASP C 1 7 ? 23.795 12.280 -37.565 1.00 117.56 7 ASP C CA 1
ATOM 2509 C C . ASP C 1 7 ? 24.104 11.274 -36.454 1.00 119.94 7 ASP C C 1
ATOM 2510 O O . ASP C 1 7 ? 24.332 10.096 -36.716 1.00 120.47 7 ASP C O 1
ATOM 2515 N N . GLY C 1 18 ? 21.294 4.156 -43.670 1.00 121.77 18 GLY C N 1
ATOM 2516 C CA . GLY C 1 18 ? 22.320 5.086 -44.107 1.00 120.64 18 GLY C CA 1
ATOM 2517 C C . GLY C 1 18 ? 21.795 6.501 -44.255 1.00 121.73 18 GLY C C 1
ATOM 2518 O O . GLY C 1 18 ? 20.642 6.770 -43.935 1.00 122.43 18 GLY C O 1
ATOM 2519 N N . LYS C 1 19 ? 22.645 7.405 -44.732 1.00 121.35 19 LYS C N 1
ATOM 2520 C CA . LYS C 1 19 ? 22.248 8.786 -44.952 1.00 120.02 19 LYS C CA 1
ATOM 2521 C C . LYS C 1 19 ? 22.059 9.034 -46.434 1.00 117.02 19 LYS C C 1
ATOM 2522 O O . LYS C 1 19 ? 22.170 10.178 -46.896 1.00 115.93 19 LYS C O 1
ATOM 2528 N N . LYS C 1 20 ? 21.783 7.952 -47.167 1.00 114.40 20 LYS C N 1
ATOM 2529 C CA . LYS C 1 20 ? 21.719 7.971 -48.632 1.00 110.86 20 LYS C CA 1
ATOM 2530 C C . LYS C 1 20 ? 20.817 9.067 -49.199 1.00 108.14 20 LYS C C 1
ATOM 2531 O O . LYS C 1 20 ? 20.981 9.496 -50.342 1.00 106.64 20 LYS C O 1
ATOM 2533 N N . LEU C 1 21 ? 19.880 9.534 -48.382 1.00 107.14 21 LEU C N 1
ATOM 2534 C CA . LEU C 1 21 ? 18.805 10.408 -48.844 1.00 105.64 21 LEU C CA 1
ATOM 2535 C C . LEU C 1 21 ? 19.169 11.890 -48.875 1.00 106.90 21 LEU C C 1
ATOM 2536 O O . LEU C 1 21 ? 18.292 12.740 -49.017 1.00 106.61 21 LEU C O 1
ATOM 2541 N N . VAL C 1 22 ? 20.448 12.214 -48.730 1.00 108.36 22 VAL C N 1
ATOM 2542 C CA . VAL C 1 22 ? 20.847 13.620 -48.796 1.00 109.83 22 VAL C CA 1
ATOM 2543 C C . VAL C 1 22 ? 21.733 13.933 -50.003 1.00 109.71 22 VAL C C 1
ATOM 2544 O O . VAL C 1 22 ? 21.851 15.089 -50.398 1.00 110.28 22 VAL C O 1
ATOM 2548 N N . LYS C 1 23 ? 22.353 12.910 -50.585 1.00 110.54 23 LYS C N 1
ATOM 2549 C CA . LYS C 1 23 ? 23.036 13.056 -51.874 1.00 110.56 23 LYS C CA 1
ATOM 2550 C C . LYS C 1 23 ? 22.011 13.290 -52.969 1.00 108.74 23 LYS C C 1
ATOM 2551 O O . LYS C 1 23 ? 22.227 14.071 -53.897 1.00 109.95 23 LYS C O 1
ATOM 2557 N N . LEU C 1 24 ? 20.893 12.586 -52.846 1.00 106.62 24 LEU C N 1
ATOM 2558 C CA . LEU C 1 24 ? 19.798 12.671 -53.794 1.00 104.50 24 LEU C CA 1
ATOM 2559 C C . LEU C 1 24 ? 18.912 13.846 -53.401 1.00 104.05 24 LEU C C 1
ATOM 2560 O O . LEU C 1 24 ? 17.794 13.988 -53.894 1.00 103.07 24 LEU C O 1
ATOM 2565 N N . LYS C 1 25 ? 19.438 14.676 -52.499 1.00 104.45 25 LYS C N 1
ATOM 2566 C CA . LYS C 1 25 ? 18.755 15.852 -51.959 1.00 104.11 25 LYS C CA 1
ATOM 2567 C C . LYS C 1 25 ? 17.308 15.569 -51.562 1.00 101.16 25 LYS C C 1
ATOM 2568 O O . LYS C 1 25 ? 16.425 16.400 -51.762 1.00 103.09 25 LYS C O 1
ATOM 2574 N N . ILE C 1 26 ? 17.076 14.387 -50.998 1.00 96.76 26 ILE C N 1
ATOM 2575 C CA . ILE C 1 26 ? 15.767 14.022 -50.472 1.00 95.48 26 ILE C CA 1
ATOM 2576 C C . ILE C 1 26 ? 15.674 14.478 -49.028 1.00 97.55 26 ILE C C 1
ATOM 2577 O O . ILE C 1 26 ? 14.641 14.979 -48.581 1.00 99.04 26 ILE C O 1
ATOM 2582 N N . ALA C 1 27 ? 16.776 14.303 -48.306 1.00 99.80 27 ALA C N 1
ATOM 2583 C CA . ALA C 1 27 ? 16.854 14.690 -46.906 1.00 103.53 27 ALA C CA 1
ATOM 2584 C C . ALA C 1 27 ? 18.030 15.624 -46.671 1.00 108.25 27 ALA C C 1
ATOM 2585 O O . ALA C 1 27 ? 18.830 15.874 -47.573 1.00 108.51 27 ALA C O 1
ATOM 2587 N N . GLU C 1 28 ? 18.128 16.132 -45.449 1.00 83.69 28 GLU C N 1
ATOM 2588 C CA . GLU C 1 28 ? 19.211 17.027 -45.071 1.00 87.78 28 GLU C CA 1
ATOM 2589 C C . GLU C 1 28 ? 19.522 16.862 -43.585 1.00 90.55 28 GLU C C 1
ATOM 2590 O O . GLU C 1 28 ? 18.627 16.612 -42.774 1.00 92.35 28 GLU C O 1
ATOM 2596 N N . PHE C 1 29 ? 20.796 16.983 -43.233 1.00 90.86 29 PHE C N 1
ATOM 2597 C CA . PHE C 1 29 ? 21.216 16.819 -41.850 1.00 93.51 29 PHE C CA 1
ATOM 2598 C C . PHE C 1 29 ? 20.706 17.921 -40.930 1.00 94.66 29 PHE C C 1
ATOM 2599 O O . PHE C 1 29 ? 20.354 19.022 -41.372 1.00 94.66 29 PHE C O 1
ATOM 2607 N N . THR C 1 30 ? 20.681 17.606 -39.641 1.00 95.58 30 THR C N 1
ATOM 2608 C CA . THR C 1 30 ? 20.270 18.550 -38.617 1.00 96.73 30 THR C CA 1
ATOM 2609 C C . THR C 1 30 ? 20.826 18.083 -37.282 1.00 98.89 30 THR C C 1
ATOM 2610 O O . THR C 1 30 ? 21.022 16.889 -37.061 1.00 98.17 30 THR C O 1
ATOM 2614 N N . ARG C 1 31 ? 21.099 19.029 -36.397 1.00 102.10 31 ARG C N 1
ATOM 2615 C CA . ARG C 1 31 ? 21.527 18.684 -35.057 1.00 105.72 31 ARG C CA 1
ATOM 2616 C C . ARG C 1 31 ? 20.313 18.707 -34.139 1.00 103.39 31 ARG C C 1
ATOM 2617 O O . ARG C 1 31 ? 20.308 18.085 -33.076 1.00 103.96 31 ARG C O 1
ATOM 2625 N N . VAL C 1 32 ? 19.272 19.408 -34.576 1.00 99.89 32 VAL C N 1
ATOM 2626 C CA . VAL C 1 32 ? 18.041 19.516 -33.809 1.00 96.78 32 VAL C CA 1
ATOM 2627 C C . VAL C 1 32 ? 16.867 18.905 -34.574 1.00 91.14 32 VAL C C 1
ATOM 2628 O O . VAL C 1 32 ? 16.770 19.043 -35.792 1.00 88.76 32 VAL C O 1
ATOM 2632 N N . GLY C 1 33 ? 15.983 18.223 -33.853 1.00 88.95 33 GLY C N 1
ATOM 2633 C CA . GLY C 1 33 ? 14.834 17.581 -34.465 1.00 85.20 33 GLY C CA 1
ATOM 2634 C C . GLY C 1 33 ? 13.755 18.575 -34.847 1.00 82.57 33 GLY C C 1
ATOM 2635 O O . GLY C 1 33 ? 13.579 19.594 -34.179 1.00 83.17 33 GLY C O 1
ATOM 2636 N N . LYS C 1 34 ? 13.041 18.281 -35.931 1.00 79.78 34 LYS C N 1
ATOM 2637 C CA . LYS C 1 34 ? 11.968 19.144 -36.414 1.00 79.39 34 LYS C CA 1
ATOM 2638 C C . LYS C 1 34 ? 10.731 18.323 -36.770 1.00 75.44 34 LYS C C 1
ATOM 2639 O O . LYS C 1 34 ? 10.849 17.204 -37.279 1.00 72.81 34 LYS C O 1
ATOM 2645 N N . GLY C 1 35 ? 9.552 18.888 -36.518 1.00 74.03 35 GLY C N 1
ATOM 2646 C CA . GLY C 1 35 ? 8.295 18.267 -36.906 1.00 70.65 35 GLY C CA 1
ATOM 2647 C C . GLY C 1 35 ? 8.055 16.904 -36.277 1.00 68.22 35 GLY C C 1
ATOM 2648 O O . GLY C 1 35 ? 8.308 16.706 -35.086 1.00 70.41 35 GLY C O 1
ATOM 2649 N N . VAL C 1 36 ? 7.559 15.963 -37.076 1.00 64.44 36 VAL C N 1
ATOM 2650 C CA . VAL C 1 36 ? 7.306 14.613 -36.585 1.00 63.43 36 VAL C CA 1
ATOM 2651 C C . VAL C 1 36 ? 8.605 13.828 -36.494 1.00 62.79 36 VAL C C 1
ATOM 2652 O O . VAL C 1 36 ? 9.323 13.673 -37.480 1.00 62.22 36 VAL C O 1
ATOM 2656 N N . VAL C 1 37 ? 8.915 13.363 -35.290 1.00 62.61 37 VAL C N 1
ATOM 2657 C CA . VAL C 1 37 ? 10.081 12.526 -35.075 1.00 61.50 37 VAL C CA 1
ATOM 2658 C C . VAL C 1 37 ? 9.635 11.066 -35.026 1.00 59.43 37 VAL C C 1
ATOM 2659 O O . VAL C 1 37 ? 8.854 10.674 -34.158 1.00 59.49 37 VAL C O 1
ATOM 2663 N N . LEU C 1 38 ? 10.112 10.274 -35.981 1.00 57.26 38 LEU C N 1
ATOM 2664 C CA . LEU C 1 38 ? 9.729 8.870 -36.062 1.00 56.72 38 LEU C CA 1
ATOM 2665 C C . LEU C 1 38 ? 10.450 8.095 -34.966 1.00 59.68 38 LEU C C 1
ATOM 2666 O O . LEU C 1 38 ? 11.672 7.937 -34.995 1.00 60.35 38 LEU C O 1
ATOM 2671 N N . ASP C 1 39 ? 9.672 7.620 -34.001 1.00 62.30 39 ASP C N 1
ATOM 2672 C CA . ASP C 1 39 ? 10.199 7.056 -32.759 1.00 65.31 39 ASP C CA 1
ATOM 2673 C C . ASP C 1 39 ? 9.435 5.793 -32.408 1.00 62.43 39 ASP C C 1
ATOM 2674 O O . ASP C 1 39 ? 8.265 5.860 -32.038 1.00 61.84 39 ASP C O 1
ATOM 2679 N N . PRO C 1 40 ? 10.097 4.633 -32.518 1.00 61.43 40 PRO C N 1
ATOM 2680 C CA . PRO C 1 40 ? 9.456 3.350 -32.215 1.00 62.57 40 PRO C CA 1
ATOM 2681 C C . PRO C 1 40 ? 9.131 3.192 -30.723 1.00 65.12 40 PRO C C 1
ATOM 2682 O O . PRO C 1 40 ? 8.331 2.332 -30.365 1.00 64.91 40 PRO C O 1
ATOM 2686 N N . PHE C 1 41 ? 9.720 4.027 -29.872 1.00 68.86 41 PHE C N 1
ATOM 2687 C CA . PHE C 1 41 ? 9.417 3.995 -28.441 1.00 73.61 41 PHE C CA 1
ATOM 2688 C C . PHE C 1 41 ? 8.387 5.047 -28.024 1.00 73.12 41 PHE C C 1
ATOM 2689 O O . PHE C 1 41 ? 8.053 5.155 -26.844 1.00 75.82 41 PHE C O 1
ATOM 2697 N N . ALA C 1 42 ? 7.886 5.819 -28.987 1.00 71.42 42 ALA C N 1
ATOM 2698 C CA . ALA C 1 42 ? 6.867 6.830 -28.707 1.00 72.91 42 ALA C CA 1
ATOM 2699 C C . ALA C 1 42 ? 5.536 6.186 -28.330 1.00 73.48 42 ALA C C 1
ATOM 2700 O O . ALA C 1 42 ? 5.221 5.090 -28.785 1.00 70.81 42 ALA C O 1
ATOM 2702 N N . GLN C 1 43 ? 4.752 6.877 -27.508 1.00 77.81 43 GLN C N 1
ATOM 2703 C CA . GLN C 1 43 ? 3.471 6.353 -27.041 1.00 80.70 43 GLN C CA 1
ATOM 2704 C C . GLN C 1 43 ? 2.317 6.812 -27.918 1.00 75.92 43 GLN C C 1
ATOM 2705 O O . GLN C 1 43 ? 1.209 6.287 -27.823 1.00 78.13 43 GLN C O 1
ATOM 2711 N N . ILE C 1 44 ? 2.573 7.803 -28.763 1.00 70.90 44 ILE C N 1
ATOM 2712 C CA . ILE C 1 44 ? 1.579 8.240 -29.732 1.00 67.19 44 ILE C CA 1
ATOM 2713 C C . ILE C 1 44 ? 1.880 7.601 -31.085 1.00 63.66 44 ILE C C 1
ATOM 2714 O O . ILE C 1 44 ? 3.023 7.592 -31.540 1.00 61.65 44 ILE C O 1
ATOM 2719 N N . THR C 1 45 ? 0.851 7.053 -31.719 1.00 63.09 45 THR C N 1
ATOM 2720 C CA . THR C 1 45 ? 1.021 6.394 -33.008 1.00 62.38 45 THR C CA 1
ATOM 2721 C C . THR C 1 45 ? 0.670 7.345 -34.143 1.00 60.96 45 THR C C 1
ATOM 2722 O O . THR C 1 45 ? -0.345 8.038 -34.092 1.00 61.37 45 THR C O 1
ATOM 2726 N N . LEU C 1 46 ? 1.537 7.381 -35.150 1.00 60.21 46 LEU C N 1
ATOM 2727 C CA . LEU C 1 46 ? 1.322 8.159 -36.364 1.00 58.95 46 LEU C CA 1
ATOM 2728 C C . LEU C 1 46 ? -0.075 7.955 -36.946 1.00 58.91 46 LEU C C 1
ATOM 2729 O O . LEU C 1 46 ? -0.556 6.826 -37.032 1.00 58.49 46 LEU C O 1
ATOM 2734 N N . SER C 1 47 ? -0.718 9.052 -37.339 1.00 59.69 47 SER C N 1
ATOM 2735 C CA . SER C 1 47 ? -2.069 9.013 -37.893 1.00 58.90 47 SER C CA 1
ATOM 2736 C C . SER C 1 47 ? -2.310 10.224 -38.783 1.00 58.75 47 SER C C 1
ATOM 2737 O O . SER C 1 47 ? -1.369 10.921 -39.155 1.00 58.63 47 SER C O 1
ATOM 2740 N N . ASN C 1 48 ? -3.570 10.482 -39.117 1.00 75.28 48 ASN C N 1
ATOM 2741 C CA . ASN C 1 48 ? -3.887 11.583 -40.021 1.00 75.16 48 ASN C CA 1
ATOM 2742 C C . ASN C 1 48 ? -3.855 12.933 -39.303 1.00 74.65 48 ASN C C 1
ATOM 2743 O O . ASN C 1 48 ? -3.914 13.988 -39.935 1.00 73.72 48 ASN C O 1
ATOM 2748 N N . LYS C 1 49 ? -3.738 12.886 -37.980 1.00 75.45 49 LYS C N 1
ATOM 2749 C CA . LYS C 1 49 ? -3.587 14.087 -37.167 1.00 76.97 49 LYS C CA 1
ATOM 2750 C C . LYS C 1 49 ? -2.214 14.713 -37.376 1.00 74.04 49 LYS C C 1
ATOM 2751 O O . LYS C 1 49 ? -1.973 15.846 -36.979 1.00 72.86 49 LYS C O 1
ATOM 2757 N N . ASP C 1 50 ? -1.314 13.960 -37.996 1.00 73.59 50 ASP C N 1
ATOM 2758 C CA . ASP C 1 50 ? 0.061 14.403 -38.180 1.00 72.83 50 ASP C CA 1
ATOM 2759 C C . ASP C 1 50 ? 0.293 14.937 -39.588 1.00 69.73 50 ASP C C 1
ATOM 2760 O O . ASP C 1 50 ? 1.402 15.351 -39.925 1.00 66.53 50 ASP C O 1
ATOM 2765 N N . LYS C 1 51 ? -0.762 14.924 -40.398 1.00 70.03 51 LYS C N 1
ATOM 2766 C CA . LYS C 1 51 ? -0.698 15.414 -41.774 1.00 72.61 51 LYS C CA 1
ATOM 2767 C C . LYS C 1 51 ? -0.191 16.854 -41.868 1.00 73.68 51 LYS C C 1
ATOM 2768 O O . LYS C 1 51 ? 0.791 17.129 -42.562 1.00 72.45 51 LYS C O 1
ATOM 2774 N N . ASP C 1 52 ? -0.864 17.761 -41.163 1.00 77.25 52 ASP C N 1
ATOM 2775 C CA . ASP C 1 52 ? -0.519 19.182 -41.198 1.00 81.25 52 ASP C CA 1
ATOM 2776 C C . ASP C 1 52 ? 0.940 19.405 -40.815 1.00 78.05 52 ASP C C 1
ATOM 2777 O O . ASP C 1 52 ? 1.654 20.162 -41.471 1.00 75.90 52 ASP C O 1
ATOM 2782 N N . ILE C 1 53 ? 1.385 18.712 -39.773 1.00 77.91 53 ILE C N 1
ATOM 2783 C CA . ILE C 1 53 ? 2.753 18.854 -39.287 1.00 76.72 53 ILE C CA 1
ATOM 2784 C C . ILE C 1 53 ? 3.790 18.315 -40.268 1.00 72.87 53 ILE C C 1
ATOM 2785 O O . ILE C 1 53 ? 4.831 18.938 -40.482 1.00 71.81 53 ILE C O 1
ATOM 2790 N N . VAL C 1 54 ? 3.512 17.148 -40.850 1.00 70.62 54 VAL C N 1
ATOM 2791 C CA . VAL C 1 54 ? 4.408 16.566 -41.845 1.00 69.25 54 VAL C CA 1
ATOM 2792 C C . VAL C 1 54 ? 4.502 17.491 -43.055 1.00 70.25 54 VAL C C 1
ATOM 2793 O O . VAL C 1 54 ? 5.587 17.724 -43.586 1.00 68.92 54 VAL C O 1
ATOM 2797 N N . ARG C 1 55 ? 3.362 18.031 -43.473 1.00 73.06 55 ARG C N 1
ATOM 2798 C CA . ARG C 1 55 ? 3.322 18.954 -44.606 1.00 76.76 55 ARG C CA 1
ATOM 2799 C C . ARG C 1 55 ? 4.075 20.273 -44.360 1.00 79.51 55 ARG C C 1
ATOM 2800 O O . ARG C 1 55 ? 4.881 20.690 -45.193 1.00 80.93 55 ARG C O 1
ATOM 2808 N N . ARG C 1 56 ? 3.816 20.922 -43.226 1.00 81.53 56 ARG C N 1
ATOM 2809 C CA . ARG C 1 56 ? 4.382 22.251 -42.958 1.00 86.18 56 ARG C CA 1
ATOM 2810 C C . ARG C 1 56 ? 5.848 22.229 -42.516 1.00 84.60 56 ARG C C 1
ATOM 2811 O O . ARG C 1 56 ? 6.658 23.036 -42.986 1.00 84.27 56 ARG C O 1
ATOM 2819 N N . ILE C 1 57 ? 6.180 21.319 -41.601 1.00 80.66 57 ILE C N 1
ATOM 2820 C CA . ILE C 1 57 ? 7.508 21.290 -40.992 1.00 77.89 57 ILE C CA 1
ATOM 2821 C C . ILE C 1 57 ? 8.352 20.135 -41.516 1.00 74.84 57 ILE C C 1
ATOM 2822 O O . ILE C 1 57 ? 9.528 20.306 -41.838 1.00 75.80 57 ILE C O 1
ATOM 2827 N N . GLY C 1 58 ? 7.754 18.951 -41.579 1.00 71.77 58 GLY C N 1
ATOM 2828 C CA . GLY C 1 58 ? 8.446 17.795 -42.116 1.00 69.25 58 GLY C CA 1
ATOM 2829 C C . GLY C 1 58 ? 8.700 16.691 -41.109 1.00 68.06 58 GLY C C 1
ATOM 2830 O O . GLY C 1 58 ? 8.021 16.585 -40.084 1.00 67.53 58 GLY C O 1
ATOM 2831 N N . ILE C 1 59 ? 9.700 15.870 -41.407 1.00 68.07 59 ILE C N 1
ATOM 2832 C CA . ILE C 1 59 ? 9.942 14.643 -40.665 1.00 67.82 59 ILE C CA 1
ATOM 2833 C C . ILE C 1 59 ? 11.405 14.518 -40.269 1.00 68.30 59 ILE C C 1
ATOM 2834 O O . ILE C 1 59 ? 12.304 14.743 -41.080 1.00 68.23 59 ILE C O 1
ATOM 2839 N N . THR C 1 60 ? 11.631 14.156 -39.013 1.00 68.65 60 THR C N 1
ATOM 2840 C CA . THR C 1 60 ? 12.972 13.900 -38.516 1.00 69.76 60 THR C CA 1
ATOM 2841 C C . THR C 1 60 ? 13.146 12.408 -38.246 1.00 71.11 60 THR C C 1
ATOM 2842 O O . THR C 1 60 ? 12.305 11.785 -37.599 1.00 70.33 60 THR C O 1
ATOM 2846 N N . ILE C 1 61 ? 14.225 11.829 -38.760 1.00 73.26 61 ILE C N 1
ATOM 2847 C CA . ILE C 1 61 ? 14.527 10.434 -38.469 1.00 75.92 61 ILE C CA 1
ATOM 2848 C C . ILE C 1 61 ? 15.955 10.279 -37.960 1.00 78.06 61 ILE C C 1
ATOM 2849 O O . ILE C 1 61 ? 16.865 10.984 -38.395 1.00 76.90 61 ILE C O 1
ATOM 2854 N N . VAL C 1 62 ? 16.134 9.363 -37.015 1.00 81.26 62 VAL C N 1
ATOM 2855 C CA . VAL C 1 62 ? 17.449 9.075 -36.470 1.00 85.00 62 VAL C CA 1
ATOM 2856 C C . VAL C 1 62 ? 18.072 7.896 -37.205 1.00 88.72 62 VAL C C 1
ATOM 2857 O O . VAL C 1 62 ? 17.605 6.765 -37.079 1.00 87.33 62 VAL C O 1
ATOM 2861 N N . ASP C 1 63 ? 19.124 8.160 -37.972 1.00 94.03 63 ASP C N 1
ATOM 2862 C CA . ASP C 1 63 ? 19.760 7.110 -38.757 1.00 98.61 63 ASP C CA 1
ATOM 2863 C C . ASP C 1 63 ? 20.629 6.214 -37.890 1.00 100.28 63 ASP C C 1
ATOM 2864 O O . ASP C 1 63 ? 21.853 6.347 -37.866 1.00 100.52 63 ASP C O 1
ATOM 2869 N N . THR C 1 64 ? 19.982 5.299 -37.181 1.00 101.37 64 THR C N 1
ATOM 2870 C CA . THR C 1 64 ? 20.681 4.340 -36.342 1.00 102.30 64 THR C CA 1
ATOM 2871 C C . THR C 1 64 ? 20.219 2.931 -36.689 1.00 102.03 64 THR C C 1
ATOM 2872 O O . THR C 1 64 ? 19.192 2.751 -37.345 1.00 101.13 64 THR C O 1
ATOM 2876 N N . SER C 1 65 ? 20.983 1.935 -36.256 1.00 103.79 65 SER C N 1
ATOM 2877 C CA . SER C 1 65 ? 20.667 0.546 -36.562 1.00 103.54 65 SER C CA 1
ATOM 2878 C C . SER C 1 65 ? 19.695 -0.027 -35.541 1.00 102.14 65 SER C C 1
ATOM 2879 O O . SER C 1 65 ? 19.262 0.669 -34.627 1.00 102.37 65 SER C O 1
ATOM 2882 N N . TRP C 1 66 ? 19.357 -1.301 -35.697 1.00 99.82 66 TRP C N 1
ATOM 2883 C CA . TRP C 1 66 ? 18.421 -1.943 -34.787 1.00 97.42 66 TRP C CA 1
ATOM 2884 C C . TRP C 1 66 ? 19.144 -2.782 -33.740 1.00 102.80 66 TRP C C 1
ATOM 2885 O O . TRP C 1 66 ? 18.551 -3.651 -33.100 1.00 103.87 66 TRP C O 1
ATOM 2896 N N . ASN C 1 67 ? 20.430 -2.500 -33.564 1.00 106.89 67 ASN C N 1
ATOM 2897 C CA . ASN C 1 67 ? 21.242 -3.182 -32.567 1.00 112.32 67 ASN C CA 1
ATOM 2898 C C . ASN C 1 67 ? 21.645 -2.238 -31.449 1.00 116.53 67 ASN C C 1
ATOM 2899 O O . ASN C 1 67 ? 21.600 -2.596 -30.275 1.00 118.75 67 ASN C O 1
ATOM 2904 N N . ASN C 1 68 ? 22.035 -1.028 -31.830 1.00 118.34 68 ASN C N 1
ATOM 2905 C CA . ASN C 1 68 ? 22.504 -0.033 -30.880 1.00 120.42 68 ASN C CA 1
ATOM 2906 C C . ASN C 1 68 ? 21.371 0.910 -30.462 1.00 118.86 68 ASN C C 1
ATOM 2907 O O . ASN C 1 68 ? 21.505 1.681 -29.512 1.00 120.31 68 ASN C O 1
ATOM 2912 N N . THR C 1 69 ? 20.246 0.829 -31.169 1.00 117.06 69 THR C N 1
ATOM 2913 C CA . THR C 1 69 ? 19.055 1.593 -30.814 1.00 115.28 69 THR C CA 1
ATOM 2914 C C . THR C 1 69 ? 18.654 1.282 -29.372 1.00 114.06 69 THR C C 1
ATOM 2915 O O . THR C 1 69 ? 18.881 0.174 -28.885 1.00 114.71 69 THR C O 1
ATOM 2919 N N . SER C 1 70 ? 18.106 2.285 -28.693 1.00 112.15 70 SER C N 1
ATOM 2920 C CA . SER C 1 70 ? 17.559 2.186 -27.341 1.00 111.16 70 SER C CA 1
ATOM 2921 C C . SER C 1 70 ? 16.751 3.462 -27.199 1.00 110.15 70 SER C C 1
ATOM 2922 O O . SER C 1 70 ? 16.961 4.390 -27.977 1.00 108.36 70 SER C O 1
ATOM 2925 N N . GLN C 1 71 ? 15.846 3.548 -26.228 1.00 110.64 71 GLN C N 1
ATOM 2926 C CA . GLN C 1 71 ? 15.094 4.791 -26.064 1.00 109.50 71 GLN C CA 1
ATOM 2927 C C . GLN C 1 71 ? 16.053 5.900 -25.619 1.00 108.20 71 GLN C C 1
ATOM 2928 O O . GLN C 1 71 ? 15.682 7.075 -25.544 1.00 107.60 71 GLN C O 1
ATOM 2934 N N . SER C 1 72 ? 17.293 5.504 -25.343 1.00 108.63 72 SER C N 1
ATOM 2935 C CA . SER C 1 72 ? 18.405 6.417 -25.115 1.00 110.04 72 SER C CA 1
ATOM 2936 C C . SER C 1 72 ? 18.507 7.480 -26.209 1.00 109.66 72 SER C C 1
ATOM 2937 O O . SER C 1 72 ? 18.432 8.682 -25.930 1.00 111.18 72 SER C O 1
ATOM 2940 N N . GLU C 1 73 ? 18.657 7.026 -27.451 1.00 108.58 73 GLU C N 1
ATOM 2941 C CA . GLU C 1 73 ? 18.910 7.919 -28.580 1.00 108.61 73 GLU C CA 1
ATOM 2942 C C . GLU C 1 73 ? 17.694 8.718 -29.039 1.00 103.50 73 GLU C C 1
ATOM 2943 O O . GLU C 1 73 ? 17.810 9.568 -29.920 1.00 102.95 73 GLU C O 1
ATOM 2949 N N . PHE C 1 74 ? 16.534 8.452 -28.449 1.00 100.00 74 PHE C N 1
ATOM 2950 C CA . PHE C 1 74 ? 15.305 9.111 -28.875 1.00 96.16 74 PHE C CA 1
ATOM 2951 C C . PHE C 1 74 ? 14.732 10.033 -27.807 1.00 98.55 74 PHE C C 1
ATOM 2952 O O . PHE C 1 74 ? 13.787 10.772 -28.069 1.00 99.17 74 PHE C O 1
ATOM 2960 N N . LYS C 1 75 ? 15.309 9.992 -26.610 1.00 100.48 75 LYS C N 1
ATOM 2961 C CA . LYS C 1 75 ? 14.784 10.747 -25.476 1.00 102.30 75 LYS C CA 1
ATOM 2962 C C . LYS C 1 75 ? 14.776 12.258 -25.698 1.00 103.46 75 LYS C C 1
ATOM 2963 O O . LYS C 1 75 ? 13.712 12.871 -25.788 1.00 104.34 75 LYS C O 1
ATOM 2966 N N . ASN C 1 76 ? 15.960 12.856 -25.780 1.00 103.08 76 ASN C N 1
ATOM 2967 C CA . ASN C 1 76 ? 16.071 14.310 -25.817 1.00 101.83 76 ASN C CA 1
ATOM 2968 C C . ASN C 1 76 ? 16.186 14.876 -27.227 1.00 97.27 76 ASN C C 1
ATOM 2969 O O . ASN C 1 76 ? 16.937 15.821 -27.470 1.00 97.26 76 ASN C O 1
ATOM 2974 N N . ILE C 1 77 ? 15.433 14.294 -28.153 1.00 92.34 77 ILE C N 1
ATOM 2975 C CA . ILE C 1 77 ? 15.327 14.847 -29.495 1.00 87.60 77 ILE C CA 1
ATOM 2976 C C . ILE C 1 77 ? 14.066 15.697 -29.586 1.00 84.14 77 ILE C C 1
ATOM 2977 O O . ILE C 1 77 ? 12.980 15.262 -29.202 1.00 82.69 77 ILE C O 1
ATOM 2982 N N . ARG C 1 78 ? 14.227 16.927 -30.062 1.00 82.56 78 ARG C N 1
ATOM 2983 C CA . ARG C 1 78 ? 13.111 17.853 -30.186 1.00 81.81 78 ARG C CA 1
ATOM 2984 C C . ARG C 1 78 ? 12.163 17.392 -31.291 1.00 78.90 78 ARG C C 1
ATOM 2985 O O . ARG C 1 78 ? 12.603 16.874 -32.316 1.00 76.27 78 ARG C O 1
ATOM 2993 N N . GLY C 1 79 ? 10.866 17.575 -31.074 1.00 79.60 79 GLY C N 1
ATOM 2994 C CA . GLY C 1 79 ? 9.878 17.290 -32.097 1.00 78.78 79 GLY C CA 1
ATOM 2995 C C . GLY C 1 79 ? 8.673 16.546 -31.562 1.00 77.93 79 GLY C C 1
ATOM 2996 O O . GLY C 1 79 ? 8.610 16.231 -30.373 1.00 77.27 79 GLY C O 1
ATOM 2997 N N . GLU C 1 80 ? 7.708 16.279 -32.438 1.00 67.67 80 GLU C N 1
ATOM 2998 C CA . GLU C 1 80 ? 6.558 15.462 -32.078 1.00 69.49 80 GLU C CA 1
ATOM 2999 C C . GLU C 1 80 ? 6.869 13.989 -32.344 1.00 66.58 80 GLU C C 1
ATOM 3000 O O . GLU C 1 80 ? 7.054 13.578 -33.490 1.00 65.20 80 GLU C O 1
ATOM 3006 N N . HIS C 1 81 ? 6.939 13.204 -31.276 1.00 65.59 81 HIS C N 1
ATOM 3007 C CA . HIS C 1 81 ? 7.312 11.802 -31.378 1.00 64.16 81 HIS C CA 1
ATOM 3008 C C . HIS C 1 81 ? 6.130 10.942 -31.797 1.00 62.91 81 HIS C C 1
ATOM 3009 O O . HIS C 1 81 ? 5.059 11.004 -31.196 1.00 62.83 81 HIS C O 1
ATOM 3016 N N . ARG C 1 82 ? 6.328 10.163 -32.857 1.00 61.46 82 ARG C N 1
ATOM 3017 C CA . ARG C 1 82 ? 5.297 9.253 -33.344 1.00 62.04 82 ARG C CA 1
ATOM 3018 C C . ARG C 1 82 ? 5.888 7.881 -33.634 1.00 60.34 82 ARG C C 1
ATOM 3019 O O . ARG C 1 82 ? 7.028 7.765 -34.095 1.00 59.60 82 ARG C O 1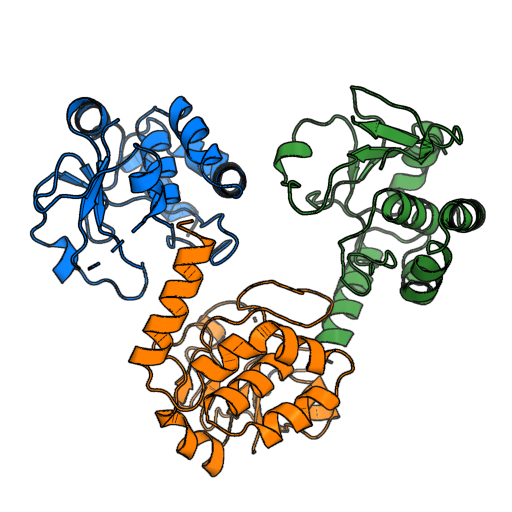
ATOM 3027 N N . ARG C 1 83 ? 5.111 6.840 -33.356 1.00 59.22 83 ARG C N 1
ATOM 3028 C CA . ARG C 1 83 ? 5.521 5.492 -33.701 1.00 56.96 83 ARG C CA 1
ATOM 3029 C C . ARG C 1 83 ? 4.783 5.020 -34.946 1.00 55.55 83 ARG C C 1
ATOM 3030 O O . ARG C 1 83 ? 3.587 5.263 -35.112 1.00 56.75 83 ARG C O 1
ATOM 3038 N N . ILE C 1 84 ? 5.507 4.343 -35.823 1.00 53.16 84 ILE C N 1
ATOM 3039 C CA . ILE C 1 84 ? 4.896 3.751 -37.002 1.00 52.38 84 ILE C CA 1
ATOM 3040 C C . ILE C 1 84 ? 4.205 2.446 -36.607 1.00 51.54 84 ILE C C 1
ATOM 3041 O O . ILE C 1 84 ? 4.797 1.607 -35.932 1.00 50.44 84 ILE C O 1
ATOM 3046 N N . PRO C 1 85 ? 2.933 2.290 -37.004 1.00 52.67 85 PRO C N 1
ATOM 3047 C CA . PRO C 1 85 ? 2.187 1.060 -36.721 1.00 51.77 85 PRO C CA 1
ATOM 3048 C C . PRO C 1 85 ? 2.851 -0.142 -37.393 1.00 51.59 85 PRO C C 1
ATOM 3049 O O . PRO C 1 85 ? 3.641 0.046 -38.319 1.00 50.69 85 PRO C O 1
ATOM 3053 N N . ILE C 1 86 ? 2.527 -1.351 -36.944 1.00 51.67 86 ILE C N 1
ATOM 3054 C CA . ILE C 1 86 ? 3.246 -2.541 -37.390 1.00 51.06 86 ILE C CA 1
ATOM 3055 C C . ILE C 1 86 ? 3.266 -2.697 -38.913 1.00 51.65 86 ILE C C 1
ATOM 3056 O O . ILE C 1 86 ? 2.238 -2.648 -39.592 1.00 51.67 86 ILE C O 1
ATOM 3061 N N . LEU C 1 87 ? 4.481 -2.827 -39.430 1.00 51.43 87 LEU C N 1
ATOM 3062 C CA . LEU C 1 87 ? 4.735 -3.124 -40.827 1.00 52.09 87 LEU C CA 1
ATOM 3063 C C . LEU C 1 87 ? 5.912 -4.078 -40.856 1.00 51.04 87 LEU C C 1
ATOM 3064 O O . LEU C 1 87 ? 6.633 -4.199 -39.866 1.00 50.65 87 LEU C O 1
ATOM 3069 N N . PHE C 1 88 ? 6.116 -4.752 -41.980 1.00 50.17 88 PHE C N 1
ATOM 3070 C CA . PHE C 1 88 ? 7.175 -5.747 -42.065 1.00 51.62 88 PHE C CA 1
ATOM 3071 C C . PHE C 1 88 ? 8.289 -5.272 -42.976 1.00 52.94 88 PHE C C 1
ATOM 3072 O O . PHE C 1 88 ? 8.034 -4.774 -44.070 1.00 53.49 88 PHE C O 1
ATOM 3080 N N . ALA C 1 89 ? 9.524 -5.417 -42.507 1.00 54.03 89 ALA C N 1
ATOM 3081 C CA . ALA C 1 89 ? 10.694 -5.013 -43.272 1.00 55.61 89 ALA C CA 1
ATOM 3082 C C . ALA C 1 89 ? 10.757 -5.704 -44.633 1.00 57.95 89 ALA C C 1
ATOM 3083 O O . ALA C 1 89 ? 10.393 -6.876 -44.769 1.00 56.49 89 ALA C O 1
ATOM 3085 N N . GLY C 1 90 ? 11.225 -4.967 -45.634 1.00 62.04 90 GLY C N 1
ATOM 3086 C CA . GLY C 1 90 ? 11.433 -5.512 -46.961 1.00 66.24 90 GLY C CA 1
ATOM 3087 C C . GLY C 1 90 ? 12.908 -5.529 -47.312 1.00 71.01 90 GLY C C 1
ATOM 3088 O O . GLY C 1 90 ? 13.307 -6.137 -48.302 1.00 72.46 90 GLY C O 1
ATOM 3089 N N . ASN C 1 91 ? 13.721 -4.859 -46.501 1.00 73.66 91 ASN C N 1
ATOM 3090 C CA . ASN C 1 91 ? 15.163 -4.843 -46.718 1.00 75.51 91 ASN C CA 1
ATOM 3091 C C . ASN C 1 91 ? 15.732 -6.238 -46.485 1.00 77.76 91 ASN C C 1
ATOM 3092 O O . ASN C 1 91 ? 15.173 -7.007 -45.707 1.00 77.76 91 ASN C O 1
ATOM 3097 N N . PRO C 1 92 ? 16.838 -6.578 -47.170 1.00 80.84 92 PRO C N 1
ATOM 3098 C CA . PRO C 1 92 ? 17.372 -7.947 -47.104 1.00 81.15 92 PRO C CA 1
ATOM 3099 C C . PRO C 1 92 ? 17.809 -8.370 -45.705 1.00 82.26 92 PRO C C 1
ATOM 3100 O O . PRO C 1 92 ? 17.720 -9.552 -45.375 1.00 82.44 92 PRO C O 1
ATOM 3104 N N . ILE C 1 93 ? 18.256 -7.416 -44.895 1.00 82.08 93 ILE C N 1
ATOM 3105 C CA . ILE C 1 93 ? 18.790 -7.720 -43.573 1.00 80.46 93 ILE C CA 1
ATOM 3106 C C . ILE C 1 93 ? 17.721 -8.230 -42.605 1.00 78.88 93 ILE C C 1
ATOM 3107 O O . ILE C 1 93 ? 17.939 -9.207 -41.886 1.00 81.14 93 ILE C O 1
ATOM 3112 N N . HIS C 1 94 ? 16.565 -7.574 -42.592 1.00 75.56 94 HIS C N 1
ATOM 3113 C CA . HIS C 1 94 ? 15.507 -7.923 -41.650 1.00 73.64 94 HIS C CA 1
ATOM 3114 C C . HIS C 1 94 ? 14.211 -8.351 -42.333 1.00 69.33 94 HIS C C 1
ATOM 3115 O O . HIS C 1 94 ? 13.141 -8.243 -41.738 1.00 67.66 94 HIS C O 1
ATOM 3122 N N . TYR C 1 95 ? 14.307 -8.841 -43.566 1.00 66.60 95 TYR C N 1
ATOM 3123 C CA . TYR C 1 95 ? 13.124 -9.170 -44.363 1.00 64.75 95 TYR C CA 1
ATOM 3124 C C . TYR C 1 95 ? 12.109 -10.025 -43.608 1.00 63.90 95 TYR C C 1
ATOM 3125 O O . TYR C 1 95 ? 12.470 -11.023 -42.988 1.00 65.14 95 TYR C O 1
ATOM 3134 N N . GLY C 1 96 ? 10.842 -9.621 -43.665 1.00 62.94 96 GLY C N 1
ATOM 3135 C CA . GLY C 1 96 ? 9.762 -10.349 -43.022 1.00 61.39 96 GLY C CA 1
ATOM 3136 C C . GLY C 1 96 ? 9.517 -10.011 -41.560 1.00 59.09 96 GLY C C 1
ATOM 3137 O O . GLY C 1 96 ? 8.455 -10.318 -41.021 1.00 57.69 96 GLY C O 1
ATOM 3138 N N . ILE C 1 97 ? 10.491 -9.384 -40.909 1.00 57.63 97 ILE C N 1
ATOM 3139 C CA . ILE C 1 97 ? 10.383 -9.085 -39.483 1.00 56.77 97 ILE C CA 1
ATOM 3140 C C . ILE C 1 97 ? 9.619 -7.785 -39.237 1.00 55.56 97 ILE C C 1
ATOM 3141 O O . ILE C 1 97 ? 9.860 -6.774 -39.900 1.00 54.54 97 ILE C O 1
ATOM 3146 N N . ALA C 1 98 ? 8.697 -7.821 -38.280 1.00 55.11 98 ALA C N 1
ATOM 3147 C CA . ALA C 1 98 ? 7.844 -6.677 -37.979 1.00 53.96 98 ALA C CA 1
ATOM 3148 C C . ALA C 1 98 ? 8.617 -5.563 -37.279 1.00 52.84 98 ALA C C 1
ATOM 3149 O O . ALA C 1 98 ? 9.548 -5.833 -36.519 1.00 51.65 98 ALA C O 1
ATOM 3151 N N . TYR C 1 99 ? 8.230 -4.321 -37.575 1.00 53.08 99 TYR C N 1
ATOM 3152 C CA . TYR C 1 99 ? 8.722 -3.116 -36.899 1.00 55.29 99 TYR C CA 1
ATOM 3153 C C . TYR C 1 99 ? 10.145 -2.712 -37.290 1.00 58.10 99 TYR C C 1
ATOM 3154 O O . TYR C 1 99 ? 10.479 -1.533 -37.254 1.00 58.43 99 TYR C O 1
ATOM 3163 N N . LYS C 1 100 ? 10.990 -3.669 -37.661 1.00 61.11 100 LYS C N 1
ATOM 3164 C CA . LYS C 1 100 ? 12.404 -3.352 -37.870 1.00 64.11 100 LYS C CA 1
ATOM 3165 C C . LYS C 1 100 ? 12.659 -2.692 -39.223 1.00 61.27 100 LYS C C 1
ATOM 3166 O O . LYS C 1 100 ? 13.393 -3.217 -40.063 1.00 60.12 100 LYS C O 1
ATOM 3172 N N . LEU C 1 101 ? 12.056 -1.524 -39.415 1.00 59.50 101 LEU C N 1
ATOM 3173 C CA . LEU C 1 101 ? 12.163 -0.802 -40.676 1.00 59.81 101 LEU C CA 1
ATOM 3174 C C . LEU C 1 101 ? 13.469 -0.025 -40.777 1.00 61.63 101 LEU C C 1
ATOM 3175 O O . LEU C 1 101 ? 14.001 0.450 -39.773 1.00 61.42 101 LEU C O 1
ATOM 3180 N N . SER C 1 102 ? 13.987 0.098 -41.995 1.00 63.69 102 SER C N 1
ATOM 3181 C CA . SER C 1 102 ? 15.114 0.988 -42.238 1.00 65.60 102 SER C CA 1
ATOM 3182 C C . SER C 1 102 ? 14.617 2.426 -42.225 1.00 66.71 102 SER C C 1
ATOM 3183 O O . SER C 1 102 ? 13.419 2.674 -42.075 1.00 65.69 102 SER C O 1
ATOM 3186 N N . SER C 1 103 ? 15.533 3.372 -42.387 1.00 61.72 103 SER C N 1
ATOM 3187 C CA . SER C 1 103 ? 15.161 4.780 -42.404 1.00 63.03 103 SER C CA 1
ATOM 3188 C C . SER C 1 103 ? 14.256 5.111 -43.586 1.00 60.24 103 SER C C 1
ATOM 3189 O O . SER C 1 103 ? 13.251 5.808 -43.432 1.00 60.33 103 SER C O 1
ATOM 3192 N N . ILE C 1 104 ? 14.605 4.605 -44.764 1.00 57.81 104 ILE C N 1
ATOM 3193 C CA . ILE C 1 104 ? 13.837 4.917 -45.963 1.00 55.74 104 ILE C CA 1
ATOM 3194 C C . ILE C 1 104 ? 12.472 4.226 -45.921 1.00 54.42 104 ILE C C 1
ATOM 3195 O O . ILE C 1 104 ? 11.482 4.774 -46.406 1.00 55.28 104 ILE C O 1
ATOM 3200 N N . GLU C 1 105 ? 12.410 3.048 -45.306 1.00 53.36 105 GLU C N 1
ATOM 3201 C CA . GLU C 1 105 ? 11.149 2.321 -45.172 1.00 52.92 105 GLU C CA 1
ATOM 3202 C C . GLU C 1 105 ? 10.208 3.037 -44.209 1.00 51.08 105 GLU C C 1
ATOM 3203 O O . GLU C 1 105 ? 8.993 3.067 -44.411 1.00 50.51 105 GLU C O 1
ATOM 3209 N N . ALA C 1 106 ? 10.772 3.600 -43.149 1.00 50.53 106 ALA C N 1
ATOM 3210 C CA . ALA C 1 106 ? 9.991 4.406 -42.221 1.00 52.28 106 ALA C CA 1
ATOM 3211 C C . ALA C 1 106 ? 9.406 5.613 -42.949 1.00 51.55 106 ALA C C 1
ATOM 3212 O O . ALA C 1 106 ? 8.229 5.942 -42.793 1.00 50.23 106 ALA C O 1
ATOM 3214 N N . LEU C 1 107 ? 10.236 6.253 -43.764 1.00 53.97 107 LEU C N 1
ATOM 3215 C CA . LEU C 1 107 ? 9.812 7.411 -44.544 1.00 56.19 107 LEU C CA 1
ATOM 3216 C C . LEU C 1 107 ? 8.710 7.051 -45.544 1.00 52.09 107 LEU C C 1
ATOM 3217 O O . LEU C 1 107 ? 7.737 7.787 -45.693 1.00 50.42 107 LEU C O 1
ATOM 3222 N N . ILE C 1 108 ? 8.862 5.916 -46.222 1.00 50.06 108 ILE C N 1
ATOM 3223 C CA . ILE C 1 108 ? 7.850 5.446 -47.173 1.00 49.57 108 ILE C CA 1
ATOM 3224 C C . ILE C 1 108 ? 6.505 5.261 -46.480 1.00 47.87 108 ILE C C 1
ATOM 3225 O O . ILE C 1 108 ? 5.465 5.709 -46.970 1.00 46.66 108 ILE C O 1
ATOM 3230 N N . ALA C 1 109 ? 6.546 4.600 -45.329 1.00 48.00 109 ALA C N 1
ATOM 3231 C CA . ALA C 1 109 ? 5.357 4.319 -44.539 1.00 47.70 109 ALA C CA 1
ATOM 3232 C C . ALA C 1 109 ? 4.664 5.590 -44.067 1.00 48.28 109 ALA C C 1
ATOM 3233 O O . ALA C 1 109 ? 3.437 5.687 -44.096 1.00 47.93 109 ALA C O 1
ATOM 3235 N N . THR C 1 110 ? 5.457 6.548 -43.599 1.00 48.91 110 THR C N 1
ATOM 3236 C CA . THR C 1 110 ? 4.921 7.833 -43.166 1.00 50.27 110 THR C CA 1
ATOM 3237 C C . THR C 1 110 ? 4.194 8.517 -44.316 1.00 49.54 110 THR C C 1
ATOM 3238 O O . THR C 1 110 ? 3.065 8.977 -44.157 1.00 48.45 110 THR C O 1
ATOM 3242 N N . LEU C 1 111 ? 4.833 8.567 -45.479 1.00 50.04 111 LEU C N 1
ATOM 3243 C CA . LEU C 1 111 ? 4.222 9.193 -46.645 1.00 50.80 111 LEU C CA 1
ATOM 3244 C C . LEU C 1 111 ? 2.898 8.529 -46.998 1.00 50.19 111 LEU C C 1
ATOM 3245 O O . LEU C 1 111 ? 1.900 9.207 -47.261 1.00 48.13 111 LEU C O 1
ATOM 3250 N N . TYR C 1 112 ? 2.888 7.199 -46.976 1.00 51.56 112 TYR C N 1
ATOM 3251 C CA . TYR C 1 112 ? 1.692 6.435 -47.306 1.00 53.24 112 TYR C CA 1
ATOM 3252 C C . TYR C 1 112 ? 0.548 6.730 -46.335 1.00 52.21 112 TYR C C 1
ATOM 3253 O O . TYR C 1 112 ? -0.584 6.976 -46.751 1.00 51.31 112 TYR C O 1
ATOM 3262 N N . ILE C 1 113 ? 0.848 6.708 -45.042 1.00 53.22 113 ILE C N 1
ATOM 3263 C CA . ILE C 1 113 ? -0.169 6.917 -44.015 1.00 54.59 113 ILE C CA 1
ATOM 3264 C C . ILE C 1 113 ? -0.685 8.361 -44.020 1.00 55.56 113 ILE C C 1
ATOM 3265 O O . ILE C 1 113 ? -1.870 8.608 -43.779 1.00 54.74 113 ILE C O 1
ATOM 3270 N N . VAL C 1 114 ? 0.201 9.304 -44.336 1.00 56.32 114 VAL C N 1
ATOM 3271 C CA . VAL C 1 114 ? -0.151 10.720 -44.389 1.00 58.83 114 VAL C CA 1
ATOM 3272 C C . VAL C 1 114 ? -0.851 11.061 -45.719 1.00 60.65 114 VAL C C 1
ATOM 3273 O O . VAL C 1 114 ? -1.087 12.234 -46.024 1.00 60.32 114 VAL C O 1
ATOM 3277 N N . ASP C 1 115 ? -1.164 10.021 -46.500 1.00 63.25 115 ASP C N 1
ATOM 3278 C CA . ASP C 1 115 ? -1.883 10.133 -47.776 1.00 65.58 115 ASP C CA 1
ATOM 3279 C C . ASP C 1 115 ? -1.035 10.787 -48.866 1.00 61.50 115 ASP C C 1
ATOM 3280 O O . ASP C 1 115 ? -1.523 11.641 -49.601 1.00 59.66 115 ASP C O 1
ATOM 3285 N N . GLU C 1 116 ? 0.231 10.392 -48.959 1.00 60.15 116 GLU C N 1
ATOM 3286 C CA . GLU C 1 116 ? 1.103 10.842 -50.040 1.00 59.43 116 GLU C CA 1
ATOM 3287 C C . GLU C 1 116 ? 1.649 9.627 -50.784 1.00 56.91 116 GLU C C 1
ATOM 3288 O O . GLU C 1 116 ? 2.865 9.445 -50.900 1.00 55.71 116 GLU C O 1
ATOM 3294 N N . VAL C 1 117 ? 0.731 8.809 -51.295 1.00 56.50 117 VAL C N 1
ATOM 3295 C CA . VAL C 1 117 ? 1.060 7.538 -51.939 1.00 55.27 117 VAL C CA 1
ATOM 3296 C C . VAL C 1 117 ? 1.986 7.694 -53.139 1.00 55.10 117 VAL C C 1
ATOM 3297 O O . VAL C 1 117 ? 2.914 6.900 -53.315 1.00 55.99 117 VAL C O 1
ATOM 3301 N N . GLU C 1 118 ? 1.745 8.721 -53.952 1.00 55.70 118 GLU C N 1
ATOM 3302 C CA . GLU C 1 118 ? 2.576 8.971 -55.121 1.00 57.38 118 GLU C CA 1
ATOM 3303 C C . GLU C 1 118 ? 4.026 9.197 -54.716 1.00 58.93 118 GLU C C 1
ATOM 3304 O O . GLU C 1 118 ? 4.933 8.595 -55.300 1.00 57.42 118 GLU C O 1
ATOM 3310 N N . GLU C 1 119 ? 4.248 10.047 -53.712 1.00 62.97 119 GLU C N 1
ATOM 3311 C CA . GLU C 1 119 ? 5.605 10.312 -53.237 1.00 67.28 119 GLU C CA 1
ATOM 3312 C C . GLU C 1 119 ? 6.196 9.089 -52.521 1.00 61.31 119 GLU C C 1
ATOM 3313 O O . GLU C 1 119 ? 7.381 8.806 -52.646 1.00 58.52 119 GLU C O 1
ATOM 3319 N N . ALA C 1 120 ? 5.365 8.364 -51.778 1.00 59.08 120 ALA C N 1
ATOM 3320 C CA . ALA C 1 120 ? 5.804 7.113 -51.146 1.00 57.97 120 ALA C CA 1
ATOM 3321 C C . ALA C 1 120 ? 6.383 6.138 -52.176 1.00 55.49 120 ALA C C 1
ATOM 3322 O O . ALA C 1 120 ? 7.487 5.618 -52.006 1.00 53.29 120 ALA C O 1
ATOM 3324 N N . ILE C 1 121 ? 5.650 5.921 -53.264 1.00 55.05 121 ILE C N 1
ATOM 3325 C CA . ILE C 1 121 ? 6.068 4.955 -54.283 1.00 55.87 121 ILE C CA 1
ATOM 3326 C C . ILE C 1 121 ? 7.309 5.428 -55.037 1.00 57.16 121 ILE C C 1
ATOM 3327 O O . ILE C 1 121 ? 8.217 4.638 -55.305 1.00 57.06 121 ILE C O 1
ATOM 3332 N N . LYS C 1 122 ? 7.355 6.716 -55.365 1.00 58.95 122 LYS C N 1
ATOM 3333 C CA . LYS C 1 122 ? 8.526 7.293 -56.019 1.00 59.71 122 LYS C CA 1
ATOM 3334 C C . LYS C 1 122 ? 9.761 7.110 -55.151 1.00 59.86 122 LYS C C 1
ATOM 3335 O O . LYS C 1 122 ? 10.824 6.742 -55.637 1.00 58.61 122 LYS C O 1
ATOM 3341 N N . LEU C 1 123 ? 9.610 7.381 -53.860 1.00 61.52 123 LEU C N 1
ATOM 3342 C CA . LEU C 1 123 ? 10.705 7.227 -52.909 1.00 62.49 123 LEU C CA 1
ATOM 3343 C C . LEU C 1 123 ? 11.180 5.772 -52.823 1.00 60.90 123 LEU C C 1
ATOM 3344 O O . LEU C 1 123 ? 12.375 5.511 -52.712 1.00 58.65 123 LEU C O 1
ATOM 3349 N N . SER C 1 124 ? 10.251 4.826 -52.901 1.00 60.88 124 SER C N 1
ATOM 3350 C CA . SER C 1 124 ? 10.609 3.414 -52.777 1.00 61.72 124 SER C CA 1
ATOM 3351 C C . SER C 1 124 ? 11.538 2.953 -53.898 1.00 62.85 124 SER C C 1
ATOM 3352 O O . SER C 1 124 ? 12.289 1.996 -53.732 1.00 60.71 124 SER C O 1
ATOM 3355 N N . ASN C 1 125 ? 11.500 3.647 -55.032 1.00 66.31 125 ASN C N 1
ATOM 3356 C CA . ASN C 1 125 ? 12.334 3.282 -56.173 1.00 6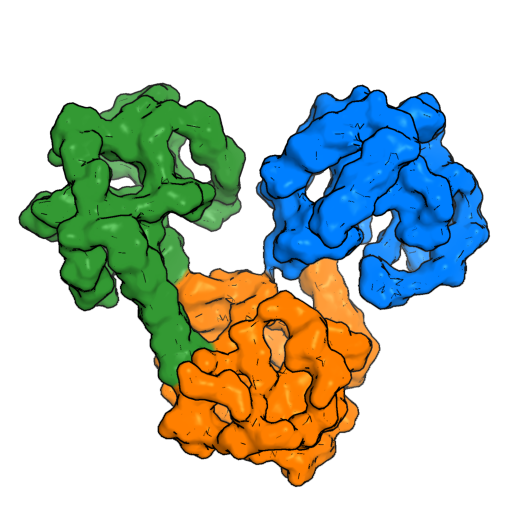9.35 125 ASN C CA 1
ATOM 3357 C C . ASN C 1 125 ? 13.739 3.872 -56.093 1.00 71.21 125 ASN C C 1
ATOM 3358 O O . ASN C 1 125 ? 14.502 3.813 -57.055 1.00 69.87 125 ASN C O 1
ATOM 3363 N N . VAL C 1 126 ? 14.073 4.438 -54.940 1.00 74.14 126 VAL C N 1
ATOM 3364 C CA . VAL C 1 126 ? 15.430 4.897 -54.666 1.00 75.24 126 VAL C CA 1
ATOM 3365 C C . VAL C 1 126 ? 16.331 3.700 -54.356 1.00 75.52 126 VAL C C 1
ATOM 3366 O O . VAL C 1 126 ? 17.472 3.633 -54.816 1.00 77.74 126 VAL C O 1
ATOM 3370 N N . VAL C 1 127 ? 15.809 2.753 -53.580 1.00 84.43 127 VAL C N 1
ATOM 3371 C CA . VAL C 1 127 ? 16.495 1.482 -53.350 1.00 82.27 127 VAL C CA 1
ATOM 3372 C C . VAL C 1 127 ? 15.797 0.364 -54.125 1.00 82.57 127 VAL C C 1
ATOM 3373 O O . VAL C 1 127 ? 14.585 0.399 -54.328 1.00 80.59 127 VAL C O 1
ATOM 3377 N N . LYS C 1 128 ? 16.570 -0.626 -54.558 1.00 85.38 128 LYS C N 1
ATOM 3378 C CA . LYS C 1 128 ? 16.055 -1.669 -55.445 1.00 88.72 128 LYS C CA 1
ATOM 3379 C C . LYS C 1 128 ? 15.059 -2.601 -54.753 1.00 85.67 128 LYS C C 1
ATOM 3380 O O . LYS C 1 128 ? 14.220 -3.227 -55.417 1.00 86.92 128 LYS C O 1
ATOM 3386 N N . TRP C 1 129 ? 15.150 -2.692 -53.428 1.00 80.86 129 TRP C N 1
ATOM 3387 C CA . TRP C 1 129 ? 14.221 -3.508 -52.656 1.00 77.40 129 TRP C CA 1
ATOM 3388 C C . TRP C 1 129 ? 13.098 -2.672 -52.042 1.00 75.22 129 TRP C C 1
ATOM 3389 O O . TRP C 1 129 ? 12.335 -3.158 -51.205 1.00 77.28 129 TRP C O 1
ATOM 3400 N N . GLY C 1 130 ? 13.013 -1.410 -52.443 1.00 72.96 130 GLY C N 1
ATOM 3401 C CA . GLY C 1 130 ? 11.960 -0.542 -51.959 1.00 70.11 130 GLY C CA 1
ATOM 3402 C C . GLY C 1 130 ? 10.582 -0.998 -52.395 1.00 67.95 130 GLY C C 1
ATOM 3403 O O . GLY C 1 130 ? 9.628 -0.918 -51.623 1.00 64.71 130 GLY C O 1
ATOM 3404 N N . HIS C 1 131 ? 10.477 -1.482 -53.630 1.00 69.76 131 HIS C N 1
ATOM 3405 C CA . HIS C 1 131 ? 9.210 -1.988 -54.152 1.00 69.82 131 HIS C CA 1
ATOM 3406 C C . HIS C 1 131 ? 8.773 -3.228 -53.379 1.00 66.73 131 HIS C C 1
ATOM 3407 O O . HIS C 1 131 ? 7.578 -3.501 -53.244 1.00 65.48 131 HIS C O 1
ATOM 3414 N N . THR C 1 132 ? 9.750 -3.975 -52.871 1.00 64.87 132 THR C N 1
ATOM 3415 C CA . THR C 1 132 ? 9.473 -5.174 -52.081 1.00 65.10 132 THR C CA 1
ATOM 3416 C C . THR C 1 132 ? 8.742 -4.814 -50.789 1.00 61.29 132 THR C C 1
ATOM 3417 O O . THR C 1 132 ? 7.770 -5.470 -50.412 1.00 60.53 132 THR C O 1
ATOM 3421 N N . PHE C 1 133 ? 9.208 -3.764 -50.120 1.00 58.78 133 PHE C N 1
ATOM 3422 C CA . PHE C 1 133 ? 8.570 -3.293 -48.896 1.00 56.21 133 PHE C CA 1
ATOM 3423 C C . PHE C 1 133 ? 7.109 -2.914 -49.140 1.00 56.53 133 PHE C C 1
ATOM 3424 O O . PHE C 1 133 ? 6.235 -3.262 -48.352 1.00 55.54 133 PHE C O 1
ATOM 3432 N N . ILE C 1 134 ? 6.844 -2.217 -50.242 1.00 57.65 134 ILE C N 1
ATOM 3433 C CA . ILE C 1 134 ? 5.487 -1.759 -50.536 1.00 57.74 134 ILE C CA 1
ATOM 3434 C C . ILE C 1 134 ? 4.565 -2.914 -50.919 1.00 59.62 134 ILE C C 1
ATOM 3435 O O . ILE C 1 134 ? 3.419 -2.976 -50.468 1.00 58.28 134 ILE C O 1
ATOM 3440 N N . GLU C 1 135 ? 5.066 -3.832 -51.741 1.00 63.02 135 GLU C N 1
ATOM 3441 C CA . GLU C 1 135 ? 4.296 -5.012 -52.120 1.00 66.68 135 GLU C CA 1
ATOM 3442 C C . GLU C 1 135 ? 3.995 -5.888 -50.905 1.00 63.03 135 GLU C C 1
ATOM 3443 O O . GLU C 1 135 ? 2.866 -6.351 -50.715 1.00 61.57 135 GLU C O 1
ATOM 3449 N N . LEU C 1 136 ? 5.012 -6.115 -50.083 1.00 59.77 136 LEU C N 1
ATOM 3450 C CA . LEU C 1 136 ? 4.844 -6.934 -48.890 1.00 56.73 136 LEU C CA 1
ATOM 3451 C C . LEU C 1 136 ? 3.763 -6.368 -47.971 1.00 55.28 136 LEU C C 1
ATOM 3452 O O . LEU C 1 136 ? 2.960 -7.119 -47.423 1.00 54.04 136 LEU C O 1
ATOM 3457 N N . ASN C 1 137 ? 3.727 -5.041 -47.833 1.00 55.13 137 ASN C N 1
ATOM 3458 C CA . ASN C 1 137 ? 2.823 -4.390 -46.882 1.00 54.87 137 ASN C CA 1
ATOM 3459 C C . ASN C 1 137 ? 1.606 -3.692 -47.491 1.00 56.02 137 ASN C C 1
ATOM 3460 O O . ASN C 1 137 ? 0.919 -2.942 -46.794 1.00 56.36 137 ASN C O 1
ATOM 3465 N N . LYS C 1 138 ? 1.341 -3.947 -48.771 1.00 59.08 138 LYS C N 1
ATOM 3466 C CA . LYS C 1 138 ? 0.336 -3.207 -49.542 1.00 63.37 138 LYS C CA 1
ATOM 3467 C C . LYS C 1 138 ? -1.024 -3.079 -48.852 1.00 61.06 138 LYS C C 1
ATOM 3468 O O . LYS C 1 138 ? -1.598 -1.989 -48.790 1.00 59.26 138 LYS C O 1
ATOM 3474 N N . GLU C 1 139 ? -1.535 -4.189 -48.333 1.00 61.82 139 GLU C N 1
ATOM 3475 C CA . GLU C 1 139 ? -2.847 -4.193 -47.696 1.00 64.95 139 GLU C CA 1
ATOM 3476 C C . GLU C 1 139 ? -2.845 -3.370 -46.410 1.00 62.48 139 GLU C C 1
ATOM 3477 O O . GLU C 1 139 ? -3.825 -2.694 -46.092 1.00 61.84 139 GLU C O 1
ATOM 3483 N N . LEU C 1 140 ? -1.741 -3.440 -45.673 1.00 61.07 140 LEU C N 1
ATOM 3484 C CA . LEU C 1 140 ? -1.603 -2.712 -44.417 1.00 60.93 140 LEU C CA 1
ATOM 3485 C C . LEU C 1 140 ? -1.498 -1.209 -44.663 1.00 59.15 140 LEU C C 1
ATOM 3486 O O . LEU C 1 140 ? -2.247 -0.427 -44.083 1.00 58.79 140 LEU C O 1
ATOM 3491 N N . LEU C 1 141 ? -0.567 -0.819 -45.527 1.00 58.41 141 LEU C N 1
ATOM 3492 C CA . LEU C 1 141 ? -0.420 0.575 -45.927 1.00 58.53 141 LEU C CA 1
ATOM 3493 C C . LEU C 1 141 ? -1.749 1.183 -46.380 1.00 61.37 141 LEU C C 1
ATOM 3494 O O . LEU C 1 141 ? -2.082 2.309 -45.998 1.00 61.18 141 LEU C O 1
ATOM 3499 N N . GLU C 1 142 ? -2.514 0.432 -47.171 1.00 64.97 142 GLU C N 1
ATOM 3500 C CA . GLU C 1 142 ? -3.812 0.909 -47.652 1.00 70.58 142 GLU C CA 1
ATOM 3501 C C . GLU C 1 142 ? -4.825 1.032 -46.518 1.00 69.29 142 GLU C C 1
ATOM 3502 O O . GLU C 1 142 ? -5.651 1.944 -46.514 1.00 71.70 142 GLU C O 1
ATOM 3508 N N . ALA C 1 143 ? -4.758 0.119 -45.554 1.00 66.49 143 ALA C N 1
ATOM 3509 C CA . ALA C 1 143 ? -5.655 0.171 -44.404 1.00 64.57 143 ALA C CA 1
ATOM 3510 C C . ALA C 1 143 ? -5.309 1.340 -43.481 1.00 62.46 143 ALA C C 1
ATOM 3511 O O . ALA C 1 143 ? -6.198 2.003 -42.948 1.00 61.54 143 ALA C O 1
ATOM 3513 N N . TYR C 1 144 ? -4.013 1.583 -43.305 1.00 60.97 144 TYR C N 1
ATOM 3514 C CA . TYR C 1 144 ? -3.518 2.653 -42.442 1.00 59.80 144 TYR C CA 1
ATOM 3515 C C . TYR C 1 144 ? -3.781 4.051 -43.014 1.00 61.11 144 TYR C C 1
ATOM 3516 O O . TYR C 1 144 ? -4.005 5.003 -42.265 1.00 60.32 144 TYR C O 1
ATOM 3525 N N . LYS C 1 145 ? -3.742 4.158 -44.341 1.00 62.36 145 LYS C N 1
ATOM 3526 C CA . LYS C 1 145 ? -3.780 5.443 -45.040 1.00 63.97 145 LYS C CA 1
ATOM 3527 C C . LYS C 1 145 ? -4.950 6.332 -44.637 1.00 66.21 145 LYS C C 1
ATOM 3528 O O . LYS C 1 145 ? -6.110 5.928 -44.718 1.00 65.31 145 LYS C O 1
ATOM 3534 N N . ASN C 1 146 ? -4.631 7.543 -44.190 1.00 69.51 146 ASN C N 1
ATOM 3535 C CA . ASN C 1 146 ? -5.649 8.544 -43.905 1.00 72.66 146 ASN C CA 1
ATOM 3536 C C . ASN C 1 146 ? -6.629 8.098 -42.826 1.00 72.57 146 ASN C C 1
ATOM 3537 O O . ASN C 1 146 ? -7.836 8.301 -42.957 1.00 72.12 146 ASN C O 1
ATOM 3542 N N . LYS C 1 147 ? -6.114 7.484 -41.766 1.00 73.01 147 LYS C N 1
ATOM 3543 C CA . LYS C 1 147 ? -6.968 7.011 -40.681 1.00 74.91 147 LYS C CA 1
ATOM 3544 C C . LYS C 1 147 ? -6.566 7.625 -39.344 1.00 74.01 147 LYS C C 1
ATOM 3545 O O . LYS C 1 147 ? -5.434 8.076 -39.173 1.00 71.25 147 LYS C O 1
ATOM 3551 N N . THR C 1 148 ? -7.499 7.642 -38.398 1.00 75.78 148 THR C N 1
ATOM 3552 C CA . THR C 1 148 ? -7.225 8.190 -37.074 1.00 76.44 148 THR C CA 1
ATOM 3553 C C . THR C 1 148 ? -6.289 7.270 -36.307 1.00 75.60 148 THR C C 1
ATOM 3554 O O . THR C 1 148 ? -6.011 6.151 -36.744 1.00 74.07 148 THR C O 1
ATOM 3558 N N . GLU C 1 149 ? -5.807 7.740 -35.161 1.00 76.74 149 GLU C N 1
ATOM 3559 C CA . GLU C 1 149 ? -4.874 6.958 -34.364 1.00 76.54 149 GLU C CA 1
ATOM 3560 C C . GLU C 1 149 ? -5.548 5.726 -33.775 1.00 78.57 149 GLU C C 1
ATOM 3561 O O . GLU C 1 149 ? -4.982 4.634 -33.793 1.00 75.75 149 GLU C O 1
ATOM 3567 N N . GLU C 1 150 ? -6.760 5.901 -33.258 1.00 83.20 150 GLU C N 1
ATOM 3568 C CA . GLU C 1 150 ? -7.440 4.799 -32.594 1.00 86.56 150 GLU C CA 1
ATOM 3569 C C . GLU C 1 150 ? -7.851 3.739 -33.614 1.00 83.99 150 GLU C C 1
ATOM 3570 O O . GLU C 1 150 ? -7.887 2.561 -33.290 1.00 81.92 150 GLU C O 1
ATOM 3576 N N . ASP C 1 151 ? -8.128 4.150 -34.848 1.00 84.25 151 ASP C N 1
ATOM 3577 C CA . ASP C 1 151 ? -8.417 3.190 -35.910 1.00 82.92 151 ASP C CA 1
ATOM 3578 C C . ASP C 1 151 ? -7.174 2.382 -36.245 1.00 76.51 151 ASP C C 1
ATOM 3579 O O . ASP C 1 151 ? -7.216 1.154 -36.339 1.00 75.34 151 ASP C O 1
ATOM 3584 N N . ILE C 1 152 ? -6.068 3.091 -36.432 1.00 71.65 152 ILE C N 1
ATOM 3585 C CA . ILE C 1 152 ? -4.802 2.469 -36.778 1.00 68.16 152 ILE C CA 1
ATOM 3586 C C . ILE C 1 152 ? -4.354 1.476 -35.703 1.00 67.87 152 ILE C C 1
ATOM 3587 O O . ILE C 1 152 ? -3.887 0.387 -36.024 1.00 66.92 152 ILE C O 1
ATOM 3592 N N . LYS C 1 153 ? -4.525 1.839 -34.435 1.00 69.02 153 LYS C N 1
ATOM 3593 C CA . LYS C 1 153 ? -4.165 0.949 -33.332 1.00 69.62 153 LYS C CA 1
ATOM 3594 C C . LYS C 1 153 ? -4.999 -0.337 -33.318 1.00 71.17 153 LYS C C 1
ATOM 3595 O O . LYS C 1 153 ? -4.499 -1.396 -32.945 1.00 69.88 153 LYS C O 1
ATOM 3601 N N . LYS C 1 154 ? -6.267 -0.241 -33.715 1.00 74.11 154 LYS C N 1
ATOM 3602 C CA . LYS C 1 154 ? -7.138 -1.415 -33.791 1.00 76.61 154 LYS C CA 1
ATOM 3603 C C . LYS C 1 154 ? -6.763 -2.328 -34.956 1.00 73.41 154 LYS C C 1
ATOM 3604 O O . LYS C 1 154 ? -6.799 -3.552 -34.827 1.00 73.49 154 LYS C O 1
ATOM 3610 N N . ILE C 1 155 ? -6.419 -1.728 -36.093 1.00 70.28 155 ILE C N 1
ATOM 3611 C CA . ILE C 1 155 ? -5.908 -2.479 -37.233 1.00 67.72 155 ILE C CA 1
ATOM 3612 C C . ILE C 1 155 ? -4.636 -3.225 -36.834 1.00 65.40 155 ILE C C 1
ATOM 3613 O O . ILE C 1 155 ? -4.469 -4.406 -37.135 1.00 64.36 155 ILE C O 1
ATOM 3618 N N . GLU C 1 156 ? -3.751 -2.511 -36.148 1.00 65.18 156 GLU C N 1
ATOM 3619 C CA . GLU C 1 156 ? -2.491 -3.053 -35.667 1.00 64.33 156 GLU C CA 1
ATOM 3620 C C . GLU C 1 156 ? -2.723 -4.258 -34.754 1.00 65.28 156 GLU C C 1
ATOM 3621 O O . GLU C 1 156 ? -2.036 -5.278 -34.857 1.00 62.97 156 GLU C O 1
ATOM 3627 N N . ARG C 1 157 ? -3.713 -4.140 -33.876 1.00 68.05 157 ARG C N 1
ATOM 3628 C CA . ARG C 1 157 ? -4.048 -5.207 -32.941 1.00 70.35 157 ARG C CA 1
ATOM 3629 C C . ARG C 1 157 ? -4.622 -6.426 -33.660 1.00 69.55 157 ARG C C 1
ATOM 3630 O O . ARG C 1 157 ? -4.302 -7.566 -33.327 1.00 68.34 157 ARG C O 1
ATOM 3638 N N . GLU C 1 158 ? -5.466 -6.177 -34.653 1.00 70.88 158 GLU C N 1
ATOM 3639 C CA . GLU C 1 158 ? -6.132 -7.249 -35.377 1.00 74.08 158 GLU C CA 1
ATOM 3640 C C . GLU C 1 158 ? -5.157 -8.079 -36.209 1.00 69.28 158 GLU C C 1
ATOM 3641 O O . GLU C 1 158 ? -5.256 -9.306 -36.231 1.00 67.03 158 GLU C O 1
ATOM 3647 N N . ILE C 1 159 ? -4.214 -7.422 -36.883 1.00 67.53 159 ILE C N 1
ATOM 3648 C CA . ILE C 1 159 ? -3.269 -8.144 -37.733 1.00 65.31 159 ILE C CA 1
ATOM 3649 C C . ILE C 1 159 ? -2.319 -9.020 -36.905 1.00 61.30 159 ILE C C 1
ATOM 3650 O O . ILE C 1 159 ? -1.889 -10.082 -37.357 1.00 59.93 159 ILE C O 1
ATOM 3655 N N . ILE C 1 160 ? -2.003 -8.585 -35.689 1.00 59.07 160 ILE C N 1
ATOM 3656 C CA . ILE C 1 160 ? -1.108 -9.344 -34.827 1.00 56.54 160 ILE C CA 1
ATOM 3657 C C . ILE C 1 160 ? -1.796 -10.623 -34.358 1.00 57.94 160 ILE C C 1
ATOM 3658 O O . ILE C 1 160 ? -1.237 -11.711 -34.462 1.00 57.46 160 ILE C O 1
ATOM 3663 N N . GLU C 1 161 ? -3.023 -10.479 -33.867 1.00 61.42 161 GLU C N 1
ATOM 3664 C CA . GLU C 1 161 ? -3.814 -11.609 -33.401 1.00 65.57 161 GLU C CA 1
ATOM 3665 C C . GLU C 1 161 ? -4.125 -12.584 -34.535 1.00 64.23 161 GLU C C 1
ATOM 3666 O O . GLU C 1 161 ? -4.106 -13.800 -34.346 1.00 63.14 161 GLU C O 1
ATOM 3672 N N . LYS C 1 162 ? -4.408 -12.035 -35.710 1.00 64.80 162 LYS C N 1
ATOM 3673 C CA . LYS C 1 162 ? -4.709 -12.836 -36.887 1.00 66.66 162 LYS C CA 1
ATOM 3674 C C . LYS C 1 162 ? -3.547 -13.770 -37.229 1.00 61.25 162 LYS C C 1
ATOM 3675 O O . LYS C 1 162 ? -3.736 -14.971 -37.399 1.00 59.50 162 LYS C O 1
ATOM 3681 N N . ILE C 1 163 ? -2.346 -13.207 -37.312 1.00 57.46 163 ILE C N 1
ATOM 3682 C CA . ILE C 1 163 ? -1.149 -13.974 -37.633 1.00 55.56 163 ILE C CA 1
ATOM 3683 C C . ILE C 1 163 ? -0.784 -14.982 -36.537 1.00 54.49 163 ILE C C 1
ATOM 3684 O O . ILE C 1 163 ? -0.474 -16.141 -36.830 1.00 54.64 163 ILE C O 1
ATOM 3689 N N . LEU C 1 164 ? -0.848 -14.550 -35.280 1.00 52.52 164 LEU C N 1
ATOM 3690 C CA . LEU C 1 164 ? -0.334 -15.347 -34.166 1.00 51.94 164 LEU C CA 1
ATOM 3691 C C . LEU C 1 164 ? -1.307 -16.384 -33.603 1.00 51.89 164 LEU C C 1
ATOM 3692 O O . LEU C 1 164 ? -0.884 -17.466 -33.206 1.00 52.46 164 LEU C O 1
ATOM 3697 N N . GLU C 1 165 ? -2.596 -16.060 -33.558 1.00 53.82 165 GLU C N 1
ATOM 3698 C CA . GLU C 1 165 ? -3.529 -16.851 -32.762 1.00 55.59 165 GLU C CA 1
ATOM 3699 C C . GLU C 1 165 ? -4.861 -17.207 -33.431 1.00 56.76 165 GLU C C 1
ATOM 3700 O O . GLU C 1 165 ? -5.630 -18.002 -32.886 1.00 57.54 165 GLU C O 1
ATOM 3706 N N . LYS C 1 166 ? -5.143 -16.631 -34.596 1.00 59.05 166 LYS C N 1
ATOM 3707 C CA . LYS C 1 166 ? -6.432 -16.857 -35.250 1.00 64.30 166 LYS C CA 1
ATOM 3708 C C . LYS C 1 166 ? -6.307 -17.444 -36.659 1.00 62.10 166 LYS C C 1
ATOM 3709 O O . LYS C 1 166 ? -5.208 -17.736 -37.135 1.00 60.02 166 LYS C O 1
#

InterPro domains:
  IPR007177 16S/18S rRNA aminocarboxypropyltransferase Tsr3, C-terminal [PF04034] (36-159)
  IPR007209 RNase L inhibitor RLI-like, possible metal-binding domain [PF04068] (1-34)
  IPR022968 16S/18S rRNA aminocarboxypropyltransferase Tsr3 [MF_01116] (2-161)
  IPR022968 16S/18S rRNA aminocarboxypropyltransferase Tsr3 [PTHR20426] (2-163)

Foldseek 3Di:
DEEEEEECDVLCVVVVRYYYDPADKFEEADQPDPAAQALVSLVSCVPIRYYYYQDWPPPDDCVSVPPHDYHYHYYFWFAEQDPPRGGDIPGYHPLLVVLLNCLLNQNPVVSVVSLVSDPRSVRRCVVCPVLSVQRHNGGRVSNHVVSVVVD/DAEEEEPPDCDACVVCVVVVNYYYDPAAAFEEEDQVDPFAQALVSLCSCVPIRYYYYDDPDCVSPPPHDYHYHYYFWAAEQDPPRGGHIPDYGPLLVVLLNCLLNPNNVVSVVSLVVDPRSVSRCVRCVVPSVQSHNDDRVSNVVVSVVVVCVVPVD/DEEEEEPVPVCPVVPNYYYDPAFKFEEADQPDPFADALVSLVRCVPIRYYYYQDAPPPDDCVVVVPHDYHYHYYFWAAEQDPVRGRHIRRYGPLLSVLLNCLQNPNNVVSVVSLVVDPSSVVR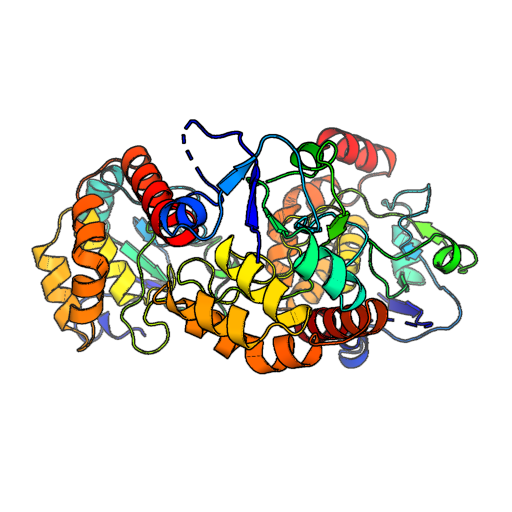CVRCVVLSVQNHRGDRVSNVVVSVVVVCVVPPD

Sequence (464 aa):
MKVYIIDYGKKLVKLKIAEFTRVGKGVVLDPFAQITLSNKDKDIVRRIGITIVDTSWNNTSQSEFKNIRGEHRRIPILFAGNPIHYGIAYKLSSIEALIATLYIVDEVEEAIKLSNVVKWGHTFIELNKELLEAYKNKTEEDIKKIEREIIMKVYIIDYHKCTGKKLVKLKIAEFTRVGKGVVLDPFAQITLSNKDKDIVRRIGITIVDTTSQSEFKNIRGEHRRIPILFAGNPIHYGIAYKLSSIEALIATLYIVDEVEEAIKLSNVVKWGHTFIELNKELLEAYKNKTEEDIKKIEREIIEKILEKMKVYIIDGKKLVKLKIAEFTRVGKGVVLDPFAQITLSNKDKDIVRRIGITIVDTSWNNTSQSEFKNIRGEHRRIPILFAGNPIHYGIAYKLSSIEALIATLYIVDEVEEAIKLSNVVKWGHTFIELNKELLEAYKNKTEEDIKKIEREIIEKILEK

GO terms:
  GO:0019843 rRNA binding (F, IDA)
  GO:1904047 S-adenosyl-L-methionine binding (F, IDA)

Secondary structure (DSSP, 8-state):
--EEEE---HHHHHTTSEEE-SS--SEEE-TT-SSBP-TTSHHHHHHT-EEEE---TTT--GGGTTT-SSEEEBPPS-B--STTTTT-BS---HHHHHHHHHHHTT-HHHHHHGGGSSTTHHHHHHHSHHHHHHHTT--HHHHHHHHHHH-/--EEEES----TTHHHHHTTSEEEESS--SEEE-TT-SSBP-GGGHHHHHHT-EEE-----GGGTTT--SEEEBPPP-B--STTTTT-BS---HHHHHHHHHHHTT-HHHHHHHHTSSTTHHHHHHHTHHHHHHHTT--HHHHHHHHHHHHHHHH--/--EEEE---GGGTTTS-EEESS--SEEE-TT-SSBP-GGGHHHHHHT-EEEE---TTT--GGGGTT--SEEEBPPP-B--STTTTT-BS---HHHHHHHHHHHTT-HHHHHHHHTTSTTHHHHHHHHHHHHHHHTT--HHHHHHHHHHHHHHHHH-

Nearest PDB structures (foldseek):
  5ap8-assembly1_A  TM=1.007E+00  e=3.038E-34  Saccharolobus solfataricus
  5ap8-assembly3_C  TM=9.810E-01  e=1.796E-29  Saccharolobus solfataricus
  5ap8-assembly2_B  TM=9.643E-01  e=8.550E-29  Saccharolobus solfataricus
  5apg-assembly3_C  TM=8.657E-01  e=8.642E-15  Vulcanisaeta distributa DSM 14429
  7tic-assembly1_D  TM=1.599E-01  e=1.290E+00  Saccharomyces cerevisiae

B-factor: mean 78.13, std 19.58, range [44.89, 143.97]

Organism: Saccharolobus solfataricus (strain ATCC 35092 / DSM 1617 / JCM 11322 / P2) (NCBI:txid273057)

Radius of gyration: 24.91 Å; Cα contacts (8 Å, |Δi|>4): 878; chains: 3; bounding box: 54×63×64 Å